Protein AF-A0A812M3D9-F1 (afdb_monomer)

Secondary structure (DSSP, 8-state):
---SSTT-TTS-HHHHHHHGGGHHHHHHHHHH-TT-TTHHHHHHHHHHHHHHHHHHHHHHHHHHTSSSS-S-PPPTT-SSSSHHHHHHHHTSHHHHHHHHHHHHHHHHHHHHHHHHHHHHHT--HHHHHHHHHHHHH-HHHHHHHHHHHHHHHHHHS--THHHHHHHHHHHHHHHHHHHHHHHHHHHHHHHHTSTT-TTTTT-HHHHHHHHHHHHHHTTT----THHHHTTTT-HHHIIIIIHHHHHHHHHHHHHH-HHHHHH-HHHHHHHHHHHHHHHHHHHHHHHHHHHTT-SHHHHT-TTS-TT----SSS-TTS-HHHHHHHHHHHHHHHHHHHHHHHHTT-HHHHHHHHHHHHHHHHHHHHHHHHHHHHGGG--SHHHHHHHHHHHHHHHHHHHHHHHHHHHHHS--S----------

Radius of gyration: 31.1 Å; Cα contacts (8 Å, |Δi|>4): 454; chains: 1; bounding box: 75×65×76 Å

Sequence (423 aa):
MPLPFPGLEHIRDDDLFLCLNFVMVGYIALIFFPGWRYTKTVTFSCVVMYSALYFALLGKIAKDALPPPPIVRLPPGSGFSSLDEVVALFSHRGVMFAGWTHYIAFDLFMARHIVLESREVGIPHWSIAPLVVVTLFAGPAGVCLYVLTKAAWDFFVPGREARALWTARRGVLVLLYVATTGLSAMMVGWVLVFPGSWMGGRWKLHDDWIEESFDKYAAVFPTPKSLITKYQHHPSVQLTHILPAAFWALLVPIQIHPDVRRRYRRAHRWLGRLFVALSLAVFAGLLIIDARGLVFILSDFPTIEPHAHMSKIGLQWLDHMALFRGIGLYFLLSILLAVQRARAKDFAGHQRWIFRHIGSGLWVAVQRIYVGVMMTEANTPEDQKANFADGATLGAALTIVTAEVAIQLVAWGKASPSSKKTS

Foldseek 3Di:
DAFLDPPRRVDDLVNVLVVLCCLVVLLCCLQPPLPDPCNLVSLVVNLVVLVVSLVSLVVVQVVLPDDDPRPDDQAPLQDDPDPVNVVSRCVDPSSVSSVVSVLSSVLSVLLNVLSVVCVVLPPPSVVLSVLNVCSNVPVVVSNVVSVVVSVVCCVPPPDPCVVVLLVVLVVVLVVVLVVLLVLLVVLLCCAPPNLLHLCALPDVVSPVVNVVVCVVCCVPFVFFSCVRRVCSPPNLLSVQARVLLNLLSVCLSLQPDPCCCVPVVVVNVVSLVSNLVSLRSNLVSVVVCVVVQVPCLRGRQPVDDSQQQAAPVPCSVDRLVVVLVVLSVLLNVLSVQLVVCVVVVVNLSNVLSSLQNSLSSSLVSQLVVQLVVCRNVQPDSRSSSRSSSHSSVCSSVVSNVVSVVNSVSDDDDDDDPPPPPDD

InterPro domains:
  IPR025461 ABA DEFICIENT 4-like [PF14108] (19-146)

Mean predicted aligned error: 15.65 Å

Structure (mmCIF, N/CA/C/O backbone):
data_AF-A0A812M3D9-F1
#
_entry.id   AF-A0A812M3D9-F1
#
loop_
_atom_site.group_PDB
_atom_site.id
_atom_site.type_symbol
_atom_site.label_atom_id
_atom_site.label_alt_id
_atom_site.label_comp_id
_atom_site.label_asym_id
_atom_site.label_entity_id
_atom_site.label_seq_id
_atom_site.pdbx_PDB_ins_code
_atom_site.Cartn_x
_atom_site.Cartn_y
_atom_site.Cartn_z
_atom_site.occupancy
_atom_site.B_iso_or_equiv
_atom_site.auth_seq_id
_atom_site.auth_comp_id
_atom_site.auth_asym_id
_atom_site.auth_atom_id
_atom_site.pdbx_PDB_model_num
ATOM 1 N N . MET A 1 1 ? 30.102 -34.049 24.851 1.00 64.94 1 MET A N 1
ATOM 2 C CA . MET A 1 1 ? 30.962 -32.864 25.066 1.00 64.94 1 MET A CA 1
ATOM 3 C C . MET A 1 1 ? 30.893 -32.485 26.545 1.00 64.94 1 MET A C 1
ATOM 5 O O . MET A 1 1 ? 29.778 -32.326 27.027 1.00 64.94 1 MET A O 1
ATOM 9 N N . PRO A 1 2 ? 32.022 -32.373 27.272 1.00 62.41 2 PRO A N 1
ATOM 10 C CA . PRO A 1 2 ? 32.016 -31.959 28.684 1.00 62.41 2 PRO A CA 1
ATOM 11 C C . PRO A 1 2 ? 31.466 -30.532 28.840 1.00 62.41 2 PRO A C 1
ATOM 13 O O . PRO A 1 2 ? 31.480 -29.765 27.875 1.00 62.41 2 PRO A O 1
ATOM 16 N N . LEU A 1 3 ? 30.988 -30.143 30.020 1.00 62.16 3 LEU A N 1
ATOM 17 C CA . LEU A 1 3 ? 30.491 -28.780 30.255 1.00 62.16 3 LEU A CA 1
ATOM 18 C C . LEU A 1 3 ? 31.549 -27.687 29.973 1.00 62.16 3 LEU A C 1
ATOM 20 O O . LEU A 1 3 ? 32.737 -27.922 30.177 1.00 62.16 3 LEU A O 1
ATOM 24 N N . PRO A 1 4 ? 31.151 -26.472 29.537 1.00 63.75 4 PRO A N 1
ATOM 25 C CA . PRO A 1 4 ? 32.048 -25.311 29.470 1.00 63.75 4 PRO A CA 1
ATOM 26 C C . PRO A 1 4 ? 32.460 -24.747 30.840 1.00 63.75 4 PRO A C 1
ATOM 28 O O . PRO A 1 4 ? 33.229 -23.789 30.883 1.00 63.75 4 PRO A O 1
ATOM 31 N N . PHE A 1 5 ? 31.925 -25.276 31.945 1.00 65.69 5 PHE A N 1
ATOM 32 C CA . PHE A 1 5 ? 32.112 -24.714 33.281 1.00 65.69 5 PHE A CA 1
ATOM 33 C C . PHE A 1 5 ? 33.243 -25.427 34.040 1.00 65.69 5 PHE A C 1
ATOM 35 O O . PHE A 1 5 ? 33.191 -26.655 34.171 1.00 65.69 5 PHE A O 1
ATOM 42 N N . PRO A 1 6 ? 34.227 -24.683 34.583 1.00 62.75 6 PRO A N 1
ATOM 43 C CA . PRO A 1 6 ? 35.291 -25.253 35.406 1.00 62.75 6 PRO A CA 1
ATOM 44 C C . PRO A 1 6 ? 34.730 -26.073 36.576 1.00 62.75 6 PRO A C 1
ATOM 46 O O . PRO A 1 6 ? 33.834 -25.611 37.282 1.00 62.75 6 PRO A O 1
ATOM 49 N N . GLY A 1 7 ? 35.247 -27.288 36.780 1.00 64.44 7 GLY A N 1
ATOM 50 C CA . GLY A 1 7 ? 34.835 -28.175 37.879 1.00 64.44 7 GLY A CA 1
ATOM 51 C C . GLY A 1 7 ? 33.582 -29.027 37.620 1.00 64.44 7 GLY A C 1
ATOM 52 O O . GLY A 1 7 ? 33.262 -29.888 38.437 1.00 64.44 7 GLY A O 1
ATOM 53 N N . LEU A 1 8 ? 32.900 -28.856 36.480 1.00 66.81 8 LEU A N 1
ATOM 54 C CA . LEU A 1 8 ? 31.732 -29.663 36.086 1.00 66.81 8 LEU A CA 1
ATOM 55 C C . LEU A 1 8 ? 31.987 -30.541 34.846 1.00 66.81 8 LEU A C 1
ATOM 57 O O . LEU A 1 8 ? 31.061 -30.998 34.182 1.00 66.81 8 LEU A O 1
ATOM 61 N N . GLU A 1 9 ? 33.253 -30.807 34.534 1.00 71.31 9 GLU A N 1
ATOM 62 C CA . GLU A 1 9 ? 33.701 -31.531 33.332 1.00 71.31 9 GLU A CA 1
ATOM 63 C C . GLU A 1 9 ? 33.191 -32.982 33.247 1.00 71.31 9 GLU A C 1
ATOM 65 O O . GLU A 1 9 ? 33.133 -33.553 32.159 1.00 71.31 9 GLU A O 1
ATOM 70 N N . HIS A 1 10 ? 32.786 -33.563 34.380 1.00 73.88 10 HIS A N 1
ATOM 71 C CA . HIS A 1 10 ? 32.228 -34.913 34.492 1.00 73.88 10 HIS A CA 1
ATOM 72 C C . HIS A 1 10 ? 30.768 -35.019 34.015 1.00 73.88 10 HIS A C 1
ATOM 74 O O . HIS A 1 10 ? 30.297 -36.125 33.755 1.00 73.88 10 HIS A O 1
ATOM 80 N N . ILE A 1 11 ? 30.050 -33.897 33.891 1.00 72.50 11 ILE A N 1
ATOM 81 C CA . ILE A 1 11 ? 28.665 -33.868 33.406 1.00 72.50 11 ILE A CA 1
ATOM 82 C C . ILE A 1 11 ? 28.678 -33.848 31.878 1.00 72.50 11 ILE A C 1
ATOM 84 O O . ILE A 1 11 ? 29.343 -33.010 31.255 1.00 72.50 11 ILE A O 1
ATOM 88 N N . ARG A 1 12 ? 27.929 -34.769 31.266 1.00 75.12 12 ARG A N 1
ATOM 89 C CA . ARG A 1 12 ? 27.864 -34.908 29.812 1.00 75.12 12 ARG A CA 1
ATOM 90 C C . ARG A 1 12 ? 26.728 -34.065 29.239 1.00 75.12 12 ARG A C 1
ATOM 92 O O . ARG A 1 12 ? 25.802 -33.631 29.917 1.00 75.12 12 ARG A O 1
ATOM 99 N N . ASP A 1 13 ? 26.788 -33.856 27.936 1.00 73.19 13 ASP A N 1
ATOM 100 C CA . ASP A 1 13 ? 25.772 -33.153 27.162 1.00 73.19 13 ASP A CA 1
ATOM 101 C C . ASP A 1 13 ? 24.421 -33.883 27.106 1.00 73.19 13 ASP A C 1
ATOM 103 O O . ASP A 1 13 ? 23.397 -33.220 26.969 1.00 73.19 13 ASP A O 1
ATOM 107 N N . ASP A 1 14 ? 24.392 -35.211 27.262 1.00 82.00 14 ASP A N 1
ATOM 108 C CA . ASP A 1 14 ? 23.142 -35.971 27.453 1.00 82.00 14 ASP A CA 1
ATOM 109 C C . ASP A 1 14 ? 22.405 -35.544 28.737 1.00 82.00 14 ASP A C 1
ATOM 111 O O . ASP A 1 14 ? 21.189 -35.346 28.727 1.00 82.00 14 ASP A O 1
ATOM 115 N N . ASP A 1 15 ? 23.146 -35.344 29.831 1.00 83.12 15 ASP A N 1
ATOM 116 C CA . ASP A 1 15 ? 22.578 -35.017 31.144 1.00 83.12 15 ASP A CA 1
ATOM 117 C C . ASP A 1 15 ? 21.974 -33.602 31.136 1.00 83.12 15 ASP A C 1
ATOM 119 O O . ASP A 1 15 ? 20.880 -33.361 31.646 1.00 83.12 15 ASP A O 1
ATOM 123 N N . LEU A 1 16 ? 22.651 -32.661 30.472 1.00 82.00 16 LEU A N 1
ATOM 124 C CA . LEU A 1 16 ? 22.165 -31.289 30.305 1.00 82.00 16 LEU A CA 1
ATOM 125 C C . LEU A 1 16 ? 20.963 -31.194 29.381 1.00 82.00 16 LEU A C 1
ATOM 127 O O . LEU A 1 16 ? 20.080 -30.370 29.615 1.00 82.00 16 LEU A O 1
ATOM 131 N N . PHE A 1 17 ? 20.934 -32.012 28.329 1.00 88.50 17 PHE A N 1
ATOM 132 C CA . PHE A 1 17 ? 19.816 -32.041 27.401 1.00 88.50 17 PHE A CA 1
ATOM 133 C C . PHE A 1 17 ? 18.516 -32.408 28.116 1.00 88.50 17 PHE A C 1
ATOM 135 O O . PHE A 1 17 ? 17.503 -31.736 27.922 1.00 88.50 17 PHE A O 1
ATOM 142 N N . LEU A 1 18 ? 18.554 -33.390 29.022 1.00 88.50 18 LEU A N 1
ATOM 143 C CA . LEU A 1 18 ? 17.392 -33.755 29.833 1.00 88.50 18 LEU A CA 1
ATOM 144 C C . LEU A 1 18 ? 16.947 -32.624 30.768 1.00 88.50 18 LEU A C 1
ATOM 146 O O . LEU A 1 18 ? 15.743 -32.417 30.940 1.00 88.50 18 LEU A O 1
ATOM 150 N N . CYS A 1 19 ? 17.887 -31.851 31.320 1.00 87.75 19 CYS A N 1
ATOM 151 C CA . CYS A 1 19 ? 17.579 -30.692 32.160 1.00 87.75 19 CYS A CA 1
ATOM 152 C C . CYS A 1 19 ? 16.832 -29.579 31.407 1.00 87.75 19 CYS A C 1
ATOM 154 O O . CYS A 1 19 ? 16.121 -28.798 32.036 1.00 87.75 19 CYS A O 1
ATOM 156 N N . LEU A 1 20 ? 16.908 -29.505 30.075 1.00 91.69 20 LEU A N 1
ATOM 157 C CA . LEU A 1 20 ? 16.135 -28.513 29.318 1.00 91.69 20 LEU A CA 1
ATOM 158 C C . LEU A 1 20 ? 14.613 -28.704 29.473 1.00 91.69 20 LEU A C 1
ATOM 160 O O . LEU A 1 20 ? 13.852 -27.744 29.347 1.00 91.69 20 LEU A O 1
ATOM 164 N N . ASN A 1 21 ? 14.157 -29.904 29.854 1.00 93.25 21 ASN A N 1
ATOM 165 C CA . ASN A 1 21 ? 12.746 -30.173 30.149 1.00 93.25 21 ASN A CA 1
ATOM 166 C C . ASN A 1 21 ? 12.214 -29.394 31.365 1.00 93.25 21 ASN A C 1
ATOM 168 O O . ASN A 1 21 ? 10.999 -29.242 31.502 1.00 93.25 21 ASN A O 1
ATOM 172 N N . PHE A 1 22 ? 13.077 -28.811 32.212 1.00 92.81 22 PHE A N 1
ATOM 173 C CA . PHE A 1 22 ? 12.638 -27.897 33.274 1.00 92.81 22 PHE A CA 1
ATOM 174 C C . PHE A 1 22 ? 11.907 -26.659 32.728 1.00 92.81 22 PHE A C 1
ATOM 176 O O . PHE A 1 22 ? 11.180 -25.999 33.472 1.00 92.81 22 PHE A O 1
ATOM 183 N N . VAL A 1 23 ? 12.017 -26.366 31.423 1.00 95.19 23 VAL A N 1
ATOM 184 C CA . VAL A 1 23 ? 11.219 -25.331 30.749 1.00 95.19 23 VAL A CA 1
ATOM 185 C C . VAL A 1 23 ? 9.712 -25.544 30.949 1.00 95.19 23 VAL A C 1
ATOM 187 O O . VAL A 1 23 ? 8.959 -24.572 31.033 1.00 95.19 23 VAL A O 1
ATOM 190 N N . MET A 1 24 ? 9.269 -26.798 31.118 1.00 96.25 24 MET A N 1
ATOM 191 C CA . MET A 1 24 ? 7.862 -27.150 31.321 1.00 96.25 24 MET A CA 1
ATOM 192 C C . MET A 1 24 ? 7.264 -26.499 32.568 1.00 96.25 24 MET A C 1
ATOM 194 O O . MET A 1 24 ? 6.081 -26.170 32.566 1.00 96.25 24 MET A O 1
ATOM 198 N N . VAL A 1 25 ? 8.067 -26.218 33.600 1.00 95.00 25 VAL A N 1
ATOM 199 C CA . VAL A 1 25 ? 7.614 -25.464 34.783 1.00 95.00 25 VAL A CA 1
ATOM 200 C C . VAL A 1 25 ? 7.147 -24.061 34.385 1.00 95.00 25 VAL A C 1
ATOM 202 O O . VAL A 1 25 ? 6.115 -23.589 34.863 1.00 95.00 25 VAL A O 1
ATOM 205 N N . GLY A 1 26 ? 7.866 -23.412 33.464 1.00 95.56 26 GLY A N 1
ATOM 206 C CA . GLY A 1 26 ? 7.488 -22.116 32.908 1.00 95.56 26 GLY A CA 1
ATOM 207 C C . GLY A 1 26 ? 6.165 -22.183 32.146 1.00 95.56 26 GLY A C 1
ATOM 208 O O . GLY A 1 26 ? 5.276 -21.370 32.392 1.00 95.56 26 GLY A O 1
ATOM 209 N N . TYR A 1 27 ? 5.991 -23.188 31.287 1.00 97.50 27 TYR A N 1
ATOM 210 C CA . TYR A 1 27 ? 4.750 -23.380 30.530 1.00 97.50 27 TYR A CA 1
ATOM 211 C C . TYR A 1 27 ? 3.551 -23.723 31.423 1.00 97.50 27 TYR A C 1
ATOM 213 O O . TYR A 1 27 ? 2.480 -23.145 31.249 1.00 97.50 27 TYR A O 1
ATOM 221 N N . ILE A 1 28 ? 3.728 -24.582 32.431 1.00 96.94 28 ILE A N 1
ATOM 222 C CA . ILE A 1 28 ? 2.692 -24.894 33.428 1.00 96.94 28 ILE A CA 1
ATOM 223 C C . ILE A 1 28 ? 2.276 -23.621 34.177 1.00 96.94 28 ILE A C 1
ATOM 225 O O . ILE A 1 28 ? 1.082 -23.359 34.332 1.00 96.94 28 ILE A O 1
ATOM 229 N N . ALA A 1 29 ? 3.243 -22.795 34.591 1.00 96.44 29 ALA A N 1
ATOM 230 C CA . ALA A 1 29 ? 2.963 -21.523 35.250 1.00 96.44 29 ALA A CA 1
ATOM 231 C C . ALA A 1 29 ? 2.187 -20.554 34.340 1.00 96.44 29 ALA A C 1
ATOM 233 O O . ALA A 1 29 ? 1.247 -19.907 34.799 1.00 96.44 29 ALA A O 1
ATOM 234 N N . LEU A 1 30 ? 2.534 -20.476 33.050 1.00 97.50 30 LEU A N 1
ATOM 235 C CA . LEU A 1 30 ? 1.844 -19.626 32.074 1.00 97.50 30 LEU A CA 1
ATOM 236 C C . LEU A 1 30 ? 0.419 -20.107 31.769 1.00 97.50 30 LEU A C 1
ATOM 238 O O . LEU A 1 30 ? -0.489 -19.283 31.697 1.00 97.50 30 LEU A O 1
ATOM 242 N N . ILE A 1 31 ? 0.208 -21.416 31.607 1.00 96.75 31 ILE A N 1
ATOM 243 C CA . ILE A 1 31 ? -1.086 -21.990 31.209 1.00 96.75 31 ILE A CA 1
ATOM 244 C C . ILE A 1 31 ? -2.065 -22.025 32.384 1.00 96.75 31 ILE A C 1
ATOM 246 O O . ILE A 1 31 ? -3.194 -21.562 32.245 1.00 96.75 31 ILE A O 1
ATOM 250 N N . PHE A 1 32 ? -1.653 -22.550 33.537 1.00 96.31 32 PHE A N 1
ATOM 251 C CA . PHE A 1 32 ? -2.575 -22.822 34.646 1.00 96.31 32 PHE A CA 1
ATOM 252 C C . PHE A 1 32 ? -2.571 -21.731 35.717 1.00 96.31 32 PHE A C 1
ATOM 254 O O . PHE A 1 32 ? -3.568 -21.546 36.414 1.00 96.31 32 PHE A O 1
ATOM 261 N N . PHE A 1 33 ? -1.479 -20.969 35.833 1.00 95.19 33 PHE A N 1
ATOM 262 C CA . PHE A 1 33 ? -1.285 -20.007 36.919 1.00 95.19 33 PHE A CA 1
ATOM 263 C C . PHE A 1 33 ? -0.884 -18.599 36.424 1.00 95.19 33 PHE A C 1
ATOM 265 O O . PHE A 1 33 ? 0.014 -17.976 36.999 1.00 95.19 33 PHE A O 1
ATOM 272 N N . PRO A 1 34 ? -1.554 -18.014 35.409 1.00 89.50 34 PRO A N 1
ATOM 273 C CA . PRO A 1 34 ? -1.132 -16.748 34.786 1.00 89.50 34 PRO A CA 1
ATOM 274 C C . PRO A 1 34 ? -1.180 -15.536 35.734 1.00 89.50 34 PRO A C 1
ATOM 276 O O . PRO A 1 34 ? -0.547 -14.513 35.480 1.00 89.50 34 PRO A O 1
ATOM 279 N N . GLY A 1 35 ? -1.961 -15.625 36.817 1.00 88.56 35 GLY A N 1
ATOM 280 C CA . GLY A 1 35 ? -2.086 -14.588 37.846 1.00 88.56 35 GLY A CA 1
ATOM 281 C C . GLY A 1 35 ? -1.217 -14.812 39.084 1.00 88.56 35 GLY A C 1
ATOM 282 O O . GLY A 1 35 ? -1.231 -13.975 39.984 1.00 88.56 35 GLY A O 1
ATOM 283 N N . TRP A 1 36 ? -0.482 -15.924 39.168 1.00 93.00 36 TRP A N 1
ATOM 284 C CA . TRP A 1 36 ? 0.343 -16.215 40.336 1.00 93.00 36 TRP A CA 1
ATOM 285 C C . TRP A 1 36 ? 1.533 -15.254 40.410 1.00 93.00 36 TRP A C 1
ATOM 287 O O . TRP A 1 36 ? 2.220 -15.013 39.415 1.00 93.00 36 TRP A O 1
ATOM 297 N N . ARG A 1 37 ? 1.797 -14.708 41.608 1.00 90.81 37 ARG A N 1
ATOM 298 C CA . ARG A 1 37 ? 2.826 -13.673 41.830 1.00 90.81 37 ARG A CA 1
ATOM 299 C C . ARG A 1 37 ? 4.223 -14.075 41.348 1.00 90.81 37 ARG A C 1
ATOM 301 O O . ARG A 1 37 ? 5.018 -13.204 41.011 1.00 90.81 37 ARG A O 1
ATOM 308 N N . TYR A 1 38 ? 4.506 -15.377 41.289 1.00 94.44 38 TYR A N 1
ATOM 309 C CA . TYR A 1 38 ? 5.804 -15.907 40.886 1.00 94.44 38 TYR A CA 1
ATOM 310 C C . TYR A 1 38 ? 5.895 -16.301 39.410 1.00 94.44 38 TYR A C 1
ATOM 312 O O . TYR A 1 38 ? 7.007 -16.484 38.931 1.00 94.44 38 TYR A O 1
ATOM 320 N N . THR A 1 39 ? 4.794 -16.364 38.650 1.00 93.31 39 THR A N 1
ATOM 321 C CA . THR A 1 39 ? 4.823 -16.774 37.230 1.00 93.31 39 THR A CA 1
ATOM 322 C C . THR A 1 39 ? 5.766 -15.904 36.402 1.00 93.31 39 THR A C 1
ATOM 324 O O . THR A 1 39 ? 6.558 -16.420 35.614 1.00 93.31 39 THR A O 1
ATOM 327 N N . LYS A 1 40 ? 5.758 -14.582 36.630 1.00 92.25 40 LYS A N 1
ATOM 328 C CA . LYS A 1 40 ? 6.667 -13.639 35.953 1.00 92.25 40 LYS A CA 1
ATOM 329 C C . LYS A 1 40 ? 8.135 -13.917 36.266 1.00 92.25 40 LYS A C 1
ATOM 331 O O . LYS A 1 40 ? 8.954 -13.862 35.353 1.00 92.25 40 LYS A O 1
ATOM 336 N N . THR A 1 41 ? 8.441 -14.180 37.535 1.00 93.94 41 THR A N 1
ATOM 337 C CA . THR A 1 41 ? 9.804 -14.420 38.019 1.00 93.94 41 THR A CA 1
ATOM 338 C C . THR A 1 41 ? 10.308 -15.776 37.553 1.00 93.94 41 THR A C 1
ATOM 340 O O . THR A 1 41 ? 11.354 -15.827 36.932 1.00 93.94 41 THR A O 1
ATOM 343 N N . VAL A 1 42 ? 9.538 -16.849 37.757 1.00 94.62 42 VAL A N 1
ATOM 344 C CA . VAL A 1 42 ? 9.893 -18.224 37.364 1.00 94.62 42 VAL A CA 1
ATOM 345 C C . VAL A 1 42 ? 10.189 -18.299 35.868 1.00 94.62 42 VAL A C 1
ATOM 347 O O . VAL A 1 42 ? 11.269 -18.727 35.476 1.00 94.62 42 VAL A O 1
ATOM 350 N N . THR A 1 43 ? 9.269 -17.821 35.025 1.00 95.81 43 THR A N 1
ATOM 351 C CA . THR A 1 43 ? 9.448 -17.854 33.562 1.00 95.81 43 THR A CA 1
ATOM 352 C C . THR A 1 43 ? 10.650 -17.031 33.112 1.00 95.81 43 THR A C 1
ATOM 354 O O . THR A 1 43 ? 11.421 -17.485 32.272 1.00 95.81 43 THR A O 1
ATOM 357 N N . PHE A 1 44 ? 10.854 -15.845 33.692 1.00 95.44 44 PHE A N 1
ATOM 358 C CA . PHE A 1 44 ? 12.000 -15.003 33.361 1.00 95.44 44 PHE A CA 1
ATOM 359 C C . PHE A 1 44 ? 13.325 -15.617 33.829 1.00 95.44 44 PHE A C 1
ATOM 361 O O . PHE A 1 44 ? 14.285 -15.630 33.067 1.00 95.44 44 PHE A O 1
ATOM 368 N N . SER A 1 45 ? 13.372 -16.194 35.032 1.00 94.69 45 SER A N 1
ATOM 369 C CA . SER A 1 45 ? 14.537 -16.920 35.541 1.00 94.69 45 SER A CA 1
ATOM 370 C C . SER A 1 45 ? 14.899 -18.106 34.648 1.00 94.69 45 SER A C 1
ATOM 372 O O . SER A 1 45 ? 16.074 -18.272 34.334 1.00 94.69 45 SER A O 1
ATOM 374 N N . CYS A 1 46 ? 13.917 -18.880 34.171 1.00 94.50 46 CYS A N 1
ATOM 375 C CA . CYS A 1 46 ? 14.155 -19.944 33.192 1.00 94.50 46 CYS A CA 1
ATOM 376 C C . CYS A 1 46 ? 14.752 -19.396 31.885 1.00 94.50 46 CYS A C 1
ATOM 378 O O . CYS A 1 46 ? 15.755 -19.921 31.412 1.00 94.50 46 CYS A O 1
ATOM 380 N N . VAL A 1 47 ? 14.186 -18.318 31.325 1.00 96.25 47 VAL A N 1
ATOM 381 C CA . VAL A 1 47 ? 14.703 -17.682 30.096 1.00 96.25 47 VAL A CA 1
ATOM 382 C C . VAL A 1 47 ? 16.144 -17.207 30.279 1.00 96.25 47 VAL A C 1
ATOM 384 O O . VAL A 1 47 ? 16.981 -17.473 29.418 1.00 96.25 47 VAL A O 1
ATOM 387 N N . VAL A 1 48 ? 16.455 -16.548 31.399 1.00 95.75 48 VAL A N 1
ATOM 388 C CA . VAL A 1 48 ? 17.811 -16.063 31.702 1.00 95.75 48 VAL A CA 1
ATOM 389 C C . VAL A 1 48 ? 18.780 -17.231 31.856 1.00 95.75 48 VAL A C 1
ATOM 391 O O . VAL A 1 48 ? 19.859 -17.204 31.271 1.00 95.75 48 VAL A O 1
ATOM 394 N N . MET A 1 49 ? 18.385 -18.278 32.582 1.00 94.12 49 MET A N 1
ATOM 395 C CA . MET A 1 49 ? 19.192 -19.484 32.772 1.00 94.12 49 MET A CA 1
ATOM 396 C C . MET A 1 49 ? 19.524 -20.162 31.435 1.00 94.12 49 MET A C 1
ATOM 398 O O . MET A 1 49 ? 20.693 -20.439 31.168 1.00 94.12 49 MET A O 1
ATOM 402 N N . TYR A 1 50 ? 18.533 -20.380 30.563 1.00 95.25 50 TYR A N 1
ATOM 403 C CA . TYR A 1 50 ? 18.767 -20.992 29.250 1.00 95.25 50 TYR A CA 1
ATOM 404 C C . TYR A 1 50 ? 19.539 -20.078 28.297 1.00 95.25 50 TYR A C 1
ATOM 406 O O . TYR A 1 50 ? 20.388 -20.560 27.553 1.00 95.25 50 TYR A O 1
ATOM 414 N N . SER A 1 51 ? 19.319 -18.763 28.354 1.00 94.81 51 SER A N 1
ATOM 415 C CA . SER A 1 51 ? 20.107 -17.791 27.581 1.00 94.81 51 SER A CA 1
ATOM 416 C C . SER A 1 51 ? 21.577 -17.782 28.005 1.00 94.81 51 SER A C 1
ATOM 418 O O . SER A 1 51 ? 22.465 -17.736 27.155 1.00 94.81 51 SER A O 1
ATOM 420 N N . ALA A 1 52 ? 21.851 -17.878 29.309 1.00 93.25 52 ALA A N 1
ATOM 421 C CA . ALA A 1 52 ? 23.208 -17.976 29.835 1.00 93.25 52 ALA A CA 1
ATOM 422 C 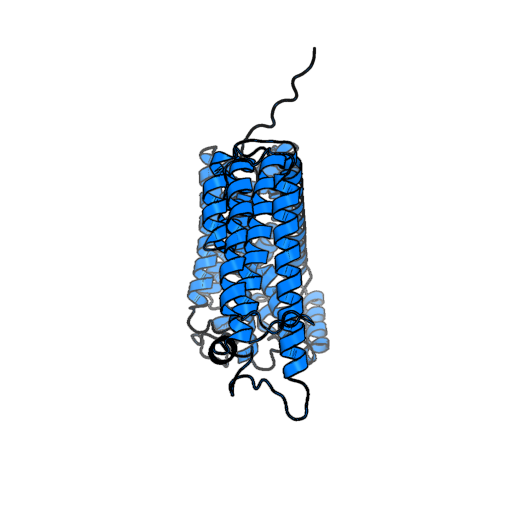C . ALA A 1 52 ? 23.882 -19.293 29.420 1.00 93.25 52 ALA A C 1
ATOM 424 O O . ALA A 1 52 ? 25.040 -19.284 29.003 1.00 93.25 52 ALA A O 1
ATOM 425 N N . LEU A 1 53 ? 23.145 -20.411 29.467 1.00 91.56 53 LEU A N 1
ATOM 426 C CA . LEU A 1 53 ? 23.625 -21.699 28.967 1.00 91.56 53 LEU A CA 1
ATOM 427 C C . LEU A 1 53 ? 23.941 -21.631 27.467 1.00 91.56 53 LEU A C 1
ATOM 429 O O . LEU A 1 53 ? 25.030 -22.023 27.061 1.00 91.56 53 LEU A O 1
ATOM 433 N N . TYR A 1 54 ? 23.035 -21.082 26.655 1.00 93.00 54 TYR A N 1
ATOM 434 C CA . TYR A 1 54 ? 23.248 -20.867 25.222 1.00 93.00 54 TYR A CA 1
ATOM 435 C C . TYR A 1 54 ? 24.517 -20.049 24.946 1.00 93.00 54 TYR A C 1
ATOM 437 O O . TYR A 1 54 ? 25.353 -20.459 24.141 1.00 93.00 54 TYR A O 1
ATOM 445 N N . PHE A 1 55 ? 24.704 -18.933 25.656 1.00 91.50 55 PHE A N 1
ATOM 446 C CA . PHE A 1 55 ? 25.893 -18.095 25.507 1.00 91.50 55 PHE A CA 1
ATOM 447 C C . PHE A 1 55 ? 27.181 -18.842 25.885 1.00 91.50 55 PHE A C 1
ATOM 449 O O . PHE A 1 55 ? 28.174 -18.764 25.163 1.00 91.50 55 PHE A O 1
ATOM 456 N N . ALA A 1 56 ? 27.163 -19.621 26.972 1.00 89.44 56 ALA A N 1
ATOM 457 C CA . ALA A 1 56 ? 28.298 -20.449 27.376 1.00 89.44 56 ALA A CA 1
ATOM 458 C C . ALA A 1 56 ? 28.629 -21.534 26.334 1.00 89.44 56 ALA A C 1
ATOM 460 O O . ALA A 1 56 ? 29.802 -21.763 26.039 1.00 89.44 56 ALA A O 1
ATOM 461 N N . LEU A 1 57 ? 27.611 -22.171 25.742 1.00 87.69 57 LEU A N 1
ATOM 462 C CA . LEU A 1 57 ? 27.784 -23.161 24.675 1.00 87.69 57 LEU A CA 1
ATOM 463 C C . LEU A 1 57 ? 28.401 -22.535 23.419 1.00 87.69 57 LEU A C 1
ATOM 465 O O . LEU A 1 57 ? 29.351 -23.093 22.874 1.00 87.69 57 LEU A O 1
ATOM 469 N N . LEU A 1 58 ? 27.928 -21.357 22.995 1.00 86.56 58 LEU A N 1
ATOM 470 C CA . LEU A 1 58 ? 28.522 -20.628 21.871 1.00 86.56 58 LEU A CA 1
ATOM 471 C C . LEU A 1 58 ? 29.967 -20.213 22.143 1.00 86.56 58 LEU A C 1
ATOM 473 O O . LEU A 1 58 ? 30.833 -20.432 21.299 1.00 86.56 58 LEU A O 1
ATOM 477 N N . GLY A 1 59 ? 30.240 -19.648 23.322 1.00 85.44 59 GLY A N 1
ATOM 478 C CA . GLY A 1 59 ? 31.592 -19.255 23.717 1.00 85.44 59 GLY A CA 1
ATOM 479 C C . GLY A 1 59 ? 32.555 -20.442 23.712 1.00 85.44 59 GLY A C 1
ATOM 480 O O . GLY A 1 59 ? 33.697 -20.315 23.276 1.00 85.44 59 GLY A O 1
ATOM 481 N N . LYS A 1 60 ? 32.073 -21.620 24.118 1.00 81.56 60 LYS A N 1
ATOM 482 C CA . LYS A 1 60 ? 32.841 -22.860 24.048 1.00 81.56 60 LYS A CA 1
ATOM 483 C C . LYS A 1 60 ? 33.126 -23.293 22.613 1.00 81.56 60 LYS A C 1
ATOM 485 O O . LYS A 1 60 ? 34.278 -23.549 22.289 1.00 81.56 60 LYS A O 1
ATOM 490 N N . ILE A 1 61 ? 32.104 -23.328 21.755 1.00 80.81 61 ILE A N 1
ATOM 491 C CA . ILE A 1 61 ? 32.258 -23.672 20.333 1.00 80.81 61 ILE A CA 1
ATOM 492 C C . ILE A 1 61 ? 33.261 -22.724 19.661 1.00 80.81 61 ILE A C 1
ATOM 494 O O . ILE A 1 61 ? 34.134 -23.179 18.929 1.00 80.81 61 ILE A O 1
ATOM 498 N N . ALA A 1 62 ? 33.181 -21.422 19.950 1.00 78.94 62 ALA A N 1
ATOM 499 C CA . ALA A 1 62 ? 34.103 -20.423 19.418 1.00 78.94 62 ALA A CA 1
ATOM 500 C C . ALA A 1 62 ? 35.541 -20.611 19.931 1.00 78.94 62 ALA A C 1
ATOM 502 O O . ALA A 1 62 ? 36.487 -20.524 19.151 1.00 78.94 62 ALA A O 1
ATOM 503 N N . LYS A 1 63 ? 35.717 -20.903 21.229 1.00 76.44 63 LYS A N 1
ATOM 504 C CA . LYS A 1 63 ? 37.032 -21.179 21.826 1.00 76.44 63 LYS A CA 1
ATOM 505 C C . LYS A 1 63 ? 37.663 -22.443 21.242 1.00 76.44 63 LYS A C 1
ATOM 507 O O . LYS A 1 63 ? 38.844 -22.428 20.909 1.00 76.44 63 LYS A O 1
ATOM 512 N N . ASP A 1 64 ? 36.879 -23.505 21.084 1.00 71.69 64 ASP A N 1
ATOM 513 C CA . ASP A 1 64 ? 37.344 -24.785 20.543 1.00 71.69 64 ASP A CA 1
ATOM 514 C C . ASP A 1 64 ? 37.669 -24.712 19.032 1.00 71.69 64 ASP A C 1
ATOM 516 O O . ASP A 1 64 ? 38.345 -25.602 18.509 1.00 71.69 64 ASP A O 1
ATOM 520 N N . ALA A 1 65 ? 37.222 -23.648 18.347 1.00 68.00 65 ALA A N 1
ATOM 521 C CA . ALA A 1 65 ? 37.504 -23.355 16.941 1.00 68.00 65 ALA A CA 1
ATOM 522 C C . ALA A 1 65 ? 38.788 -22.520 16.710 1.00 68.00 65 ALA A C 1
ATOM 524 O O . ALA A 1 65 ? 39.206 -22.359 15.562 1.00 68.00 65 ALA A O 1
ATOM 525 N N . LEU A 1 66 ? 39.431 -21.993 17.763 1.00 65.31 66 LEU A N 1
ATOM 526 C CA . LEU A 1 66 ? 40.659 -21.187 17.662 1.00 65.31 66 LEU A CA 1
ATOM 527 C C . LEU A 1 66 ? 41.934 -22.089 17.632 1.00 65.31 66 LEU A C 1
ATOM 529 O O . LEU A 1 66 ? 41.996 -23.061 18.383 1.00 65.31 66 LEU A O 1
ATOM 533 N N . PRO A 1 67 ? 42.957 -21.823 16.783 1.00 66.19 67 PRO A N 1
ATOM 534 C CA . PRO A 1 67 ? 44.144 -22.697 16.602 1.00 66.19 67 PRO A CA 1
ATOM 535 C C . PRO A 1 67 ? 45.323 -22.489 17.600 1.00 66.19 67 PRO A C 1
ATOM 537 O O . PRO A 1 67 ? 45.412 -21.397 18.164 1.00 66.19 67 PRO A O 1
ATOM 540 N N . PRO A 1 68 ? 46.319 -23.429 17.708 1.00 62.62 68 PRO A N 1
ATOM 541 C CA . PRO A 1 68 ? 46.332 -24.833 17.238 1.00 62.62 68 PRO A CA 1
ATOM 542 C C . PRO A 1 68 ? 46.778 -25.924 18.267 1.00 62.62 68 PRO A C 1
ATOM 544 O O . PRO A 1 68 ? 47.673 -25.680 19.079 1.00 62.62 68 PRO A O 1
ATOM 547 N N . PRO A 1 69 ? 46.271 -27.179 18.142 1.00 52.59 69 PRO A N 1
ATOM 548 C CA . PRO A 1 69 ? 45.256 -27.631 17.184 1.00 52.59 69 PRO A CA 1
ATOM 549 C C . PRO A 1 69 ? 43.818 -27.430 17.717 1.00 52.59 69 PRO A C 1
ATOM 551 O O . PRO A 1 69 ? 43.580 -27.638 18.906 1.00 52.59 69 PRO A O 1
ATOM 554 N N . PRO A 1 70 ? 42.843 -27.063 16.857 1.00 55.78 70 PRO A N 1
ATOM 555 C CA . PRO A 1 70 ? 41.445 -26.928 17.270 1.00 55.78 70 PRO A CA 1
ATOM 556 C C . PRO A 1 70 ? 40.843 -28.303 17.599 1.00 55.78 70 PRO A C 1
ATOM 558 O O . PRO A 1 70 ? 40.932 -29.238 16.798 1.00 55.78 70 PRO A O 1
ATOM 561 N N . ILE A 1 71 ? 40.229 -28.414 18.779 1.00 57.69 71 ILE A N 1
ATOM 562 C CA . ILE A 1 71 ? 39.595 -29.640 19.299 1.00 57.69 71 ILE A CA 1
ATOM 563 C C . ILE A 1 71 ? 38.244 -29.895 18.601 1.00 57.69 71 ILE A C 1
ATOM 565 O O . ILE A 1 71 ? 37.798 -31.038 18.513 1.00 57.69 71 ILE A O 1
ATOM 569 N N . VAL A 1 72 ? 37.611 -28.853 18.045 1.00 59.59 72 VAL A N 1
ATOM 570 C CA . VAL A 1 72 ? 36.337 -28.941 17.317 1.00 59.59 72 VAL A CA 1
ATOM 571 C C . VAL A 1 72 ? 36.525 -28.449 15.882 1.00 59.59 72 VAL A C 1
ATOM 573 O O . VAL A 1 72 ? 36.805 -27.277 15.642 1.00 59.59 72 VAL A O 1
ATOM 576 N N . ARG A 1 73 ? 36.343 -29.348 14.907 1.00 67.38 73 ARG A N 1
ATOM 577 C CA . ARG A 1 73 ? 36.234 -28.997 13.483 1.00 67.38 73 ARG A CA 1
ATOM 578 C C . ARG A 1 73 ? 34.765 -29.054 13.086 1.00 67.38 73 ARG A C 1
ATOM 580 O O . ARG A 1 73 ? 34.152 -30.116 13.174 1.00 67.38 73 ARG A O 1
ATOM 587 N N . LEU A 1 74 ? 34.205 -27.923 12.657 1.00 77.62 74 LEU A N 1
ATOM 588 C CA . LEU A 1 74 ? 32.895 -27.924 12.009 1.00 77.62 74 LEU A CA 1
ATOM 589 C C . LEU A 1 74 ? 32.954 -28.811 10.750 1.00 77.62 74 LEU A C 1
ATOM 591 O O . LEU A 1 74 ? 34.005 -28.860 10.099 1.00 77.62 74 LEU A O 1
ATOM 595 N N . PRO A 1 75 ? 31.865 -29.517 10.402 1.00 80.94 75 PRO A N 1
ATOM 596 C CA . PRO A 1 75 ? 31.802 -30.319 9.186 1.00 80.94 75 PRO A CA 1
ATOM 597 C C . PRO A 1 75 ? 32.213 -29.503 7.945 1.00 80.94 75 PRO A C 1
ATOM 599 O O . PRO A 1 75 ? 31.822 -28.335 7.838 1.00 80.94 75 PRO A O 1
ATOM 602 N N . PRO A 1 76 ? 32.991 -30.071 7.004 1.00 78.88 76 PRO A N 1
ATOM 603 C CA . PRO A 1 76 ? 33.318 -29.398 5.749 1.00 78.88 76 PRO A CA 1
ATOM 604 C C . PRO A 1 76 ? 32.049 -28.945 5.022 1.00 78.88 76 PRO A C 1
ATOM 606 O O . PRO A 1 76 ? 31.077 -29.692 4.960 1.00 78.88 76 PRO A O 1
ATOM 609 N N . GLY A 1 77 ? 32.056 -27.724 4.487 1.00 82.88 77 GLY A N 1
ATOM 610 C CA . GLY A 1 77 ? 30.866 -27.144 3.860 1.00 82.88 77 GLY A CA 1
ATOM 611 C C . GLY A 1 77 ? 29.813 -26.641 4.851 1.00 82.88 77 GLY A C 1
ATOM 612 O O . GLY A 1 77 ? 28.683 -26.429 4.447 1.00 82.88 77 GLY A O 1
ATOM 613 N N . SER A 1 78 ? 30.143 -26.444 6.133 1.00 87.00 78 SER A N 1
ATOM 614 C CA . SER A 1 78 ? 29.271 -25.699 7.056 1.00 87.00 78 SER A CA 1
ATOM 615 C C . SER A 1 78 ? 29.282 -24.204 6.734 1.00 87.00 78 SER A C 1
ATOM 617 O O . SER A 1 78 ? 30.349 -23.625 6.528 1.00 87.00 78 SER A O 1
ATOM 619 N N . GLY A 1 79 ? 28.117 -23.561 6.777 1.00 84.81 79 GLY A N 1
ATOM 620 C CA . GLY A 1 79 ? 27.972 -22.138 6.466 1.00 84.81 79 GLY A CA 1
ATOM 621 C C . GLY A 1 79 ? 26.522 -21.654 6.545 1.00 84.81 79 GLY A C 1
ATOM 622 O O . GLY A 1 79 ? 25.641 -22.373 7.013 1.00 84.81 79 GLY A O 1
ATOM 623 N N . PHE A 1 80 ? 26.285 -20.417 6.110 1.00 88.06 80 PHE A N 1
ATOM 624 C CA . PHE A 1 80 ? 24.963 -19.771 6.114 1.00 88.06 80 PHE A CA 1
ATOM 625 C C . PHE A 1 80 ? 24.539 -19.279 4.720 1.00 88.06 80 PHE A C 1
ATOM 627 O O . PHE A 1 80 ? 23.525 -18.596 4.592 1.00 88.06 80 PHE A O 1
ATOM 634 N N . SER A 1 81 ? 25.319 -19.595 3.680 1.00 91.56 81 SER A N 1
ATOM 635 C CA . SER A 1 81 ? 25.120 -19.104 2.307 1.00 91.56 81 SER A CA 1
ATOM 636 C C . SER A 1 81 ? 24.080 -19.922 1.540 1.00 91.56 81 SER A C 1
ATOM 638 O O . SER A 1 81 ? 23.507 -19.441 0.563 1.00 91.56 81 SER A O 1
ATOM 640 N N . SER A 1 82 ? 23.834 -21.158 1.974 1.00 94.12 82 SER A N 1
ATOM 641 C CA . SER A 1 82 ? 22.884 -22.087 1.368 1.00 94.12 82 SER A CA 1
ATOM 642 C C . SER A 1 82 ? 22.224 -22.974 2.428 1.00 94.12 82 SER A C 1
ATOM 644 O O . SER A 1 82 ? 22.710 -23.099 3.553 1.00 94.12 82 SER A O 1
ATOM 646 N N . LEU A 1 83 ? 21.095 -23.598 2.079 1.00 90.19 83 LEU A N 1
ATOM 647 C CA . LEU A 1 83 ? 20.406 -24.522 2.984 1.00 90.19 83 LEU A CA 1
ATOM 648 C C . LEU A 1 83 ? 21.271 -25.750 3.305 1.00 90.19 83 LEU A C 1
ATOM 650 O O . LEU A 1 83 ? 21.316 -26.170 4.458 1.00 90.19 83 LEU A O 1
ATOM 654 N N . ASP A 1 84 ? 21.988 -26.282 2.314 1.00 95.00 84 ASP A N 1
ATOM 655 C CA . ASP A 1 84 ? 22.869 -27.444 2.486 1.00 95.00 84 ASP A CA 1
ATOM 656 C C . ASP A 1 84 ? 24.001 -27.152 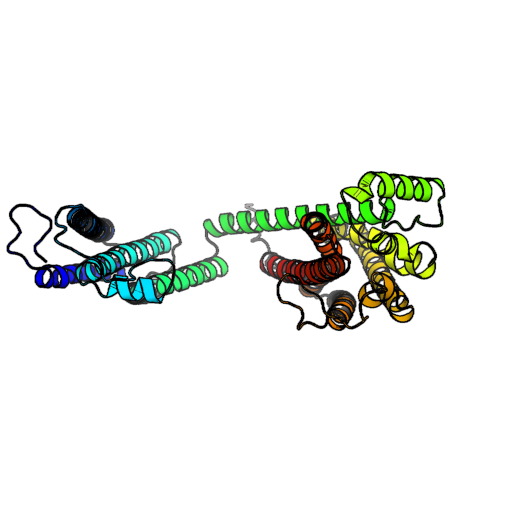3.475 1.00 95.00 84 ASP A C 1
ATOM 658 O O . ASP A 1 84 ? 24.319 -27.978 4.331 1.00 95.00 84 ASP A O 1
ATOM 662 N N . GLU A 1 85 ? 24.552 -25.939 3.428 1.00 92.06 85 GLU A N 1
ATOM 663 C CA . GLU A 1 85 ? 25.556 -25.479 4.385 1.00 92.06 85 GLU A CA 1
ATOM 664 C C . GLU A 1 85 ? 25.017 -25.380 5.821 1.00 92.06 85 GLU A C 1
ATOM 666 O O . GLU A 1 85 ? 25.718 -25.725 6.779 1.00 92.06 85 GLU A O 1
ATOM 671 N N . VAL A 1 86 ? 23.761 -24.949 5.987 1.00 91.19 86 VAL A N 1
ATOM 672 C CA . VAL A 1 86 ? 23.091 -24.904 7.296 1.00 91.19 86 VAL A CA 1
ATOM 673 C C . VAL A 1 86 ? 22.814 -26.322 7.801 1.00 91.19 86 VAL A C 1
ATOM 675 O O . VAL A 1 86 ? 23.047 -26.615 8.973 1.00 91.19 86 VAL A O 1
ATOM 678 N N . VAL A 1 87 ? 22.375 -27.237 6.932 1.00 93.69 87 VAL A N 1
ATOM 679 C CA . VAL A 1 87 ? 22.193 -28.658 7.279 1.00 93.69 87 VAL A CA 1
ATOM 680 C C . VAL A 1 87 ? 23.516 -29.274 7.740 1.00 93.69 87 VAL A C 1
ATOM 682 O O . VAL A 1 87 ? 23.557 -29.932 8.783 1.00 93.69 87 VAL A O 1
ATOM 685 N N . ALA A 1 88 ? 24.611 -29.011 7.020 1.00 90.75 88 ALA A N 1
ATOM 686 C CA . ALA A 1 88 ? 25.946 -29.451 7.411 1.00 90.75 88 ALA A CA 1
ATOM 687 C C . ALA A 1 88 ? 26.340 -28.888 8.786 1.00 90.75 88 ALA A C 1
ATOM 689 O O . ALA A 1 88 ? 26.802 -29.640 9.645 1.00 90.75 88 ALA A O 1
ATOM 690 N N . LEU A 1 89 ? 26.066 -27.608 9.046 1.00 87.00 89 LEU A N 1
ATOM 691 C CA . LEU A 1 89 ? 26.334 -26.968 10.333 1.00 87.00 89 LEU A CA 1
ATOM 692 C C . LEU A 1 89 ? 25.569 -27.638 11.494 1.00 87.00 89 LEU A C 1
ATOM 694 O O . LEU A 1 89 ? 26.155 -27.936 12.539 1.00 87.00 89 LEU A O 1
ATOM 698 N N . PHE A 1 90 ? 24.278 -27.927 11.309 1.00 89.81 90 PHE A N 1
ATOM 699 C CA . PHE A 1 90 ? 23.438 -28.580 12.320 1.00 89.81 90 PHE A CA 1
ATOM 700 C C . PHE A 1 90 ? 23.707 -30.084 12.481 1.00 89.81 90 PHE A C 1
ATOM 702 O O . PHE A 1 90 ? 23.278 -30.670 13.474 1.00 89.81 90 PHE A O 1
ATOM 709 N N . SER A 1 91 ? 24.474 -30.715 11.585 1.00 89.56 91 SER A N 1
ATOM 710 C CA . SER A 1 91 ? 24.951 -32.093 11.792 1.00 89.56 91 SER A CA 1
ATOM 711 C C . SER A 1 91 ? 25.964 -32.205 12.946 1.00 89.56 91 SER A C 1
ATOM 713 O O . SER A 1 91 ? 26.167 -33.284 13.508 1.00 89.56 91 SER A O 1
ATOM 715 N N . HIS A 1 92 ? 26.569 -31.085 13.362 1.00 86.06 92 HIS A N 1
ATOM 716 C CA . HIS A 1 92 ? 27.459 -31.045 14.513 1.00 86.06 92 HIS A CA 1
ATOM 717 C C . HIS A 1 92 ? 26.672 -31.034 15.834 1.00 86.06 92 HIS A C 1
ATOM 719 O O . HIS A 1 92 ? 25.996 -30.058 16.170 1.00 86.06 92 HIS A O 1
ATOM 725 N N . ARG A 1 93 ? 26.841 -32.085 16.651 1.00 86.44 93 ARG A N 1
ATOM 726 C CA . ARG A 1 93 ? 26.121 -32.294 17.926 1.00 86.44 93 ARG A CA 1
ATOM 727 C C . ARG A 1 93 ? 26.123 -31.066 18.847 1.00 86.44 93 ARG A C 1
ATOM 729 O O . ARG A 1 93 ? 25.087 -30.710 19.399 1.00 86.44 93 ARG A O 1
ATOM 736 N N . GLY A 1 94 ? 27.270 -30.401 19.008 1.00 84.81 94 GLY A N 1
ATOM 737 C CA . GLY A 1 94 ? 27.383 -29.217 19.870 1.00 84.81 94 GLY A CA 1
ATOM 738 C C . GLY A 1 94 ? 26.622 -27.998 19.340 1.00 84.81 94 GLY A C 1
ATOM 739 O O . GLY A 1 94 ? 26.035 -27.256 20.124 1.00 84.81 94 GLY A O 1
ATOM 740 N N . VAL A 1 95 ? 26.583 -27.823 18.014 1.00 87.50 95 VAL A N 1
ATOM 741 C CA . VAL A 1 95 ? 25.858 -26.710 17.383 1.00 87.50 95 VAL A CA 1
ATOM 742 C C . VAL A 1 95 ? 24.357 -26.967 17.453 1.00 87.50 95 VAL A C 1
ATOM 744 O O . VAL A 1 95 ? 23.610 -26.078 17.851 1.00 87.50 95 VAL A O 1
ATOM 747 N N . MET A 1 96 ? 23.925 -28.203 17.181 1.00 90.94 96 MET A N 1
ATOM 748 C CA . MET A 1 96 ? 22.531 -28.617 17.352 1.00 90.94 96 MET A CA 1
ATOM 749 C C . MET A 1 96 ? 22.052 -28.408 18.794 1.00 90.94 96 MET A C 1
ATOM 751 O O . MET A 1 96 ? 20.973 -27.865 19.010 1.00 90.94 96 MET A O 1
ATOM 755 N N . PHE A 1 97 ? 22.863 -28.769 19.793 1.00 91.50 97 PHE A N 1
ATOM 756 C CA . PHE A 1 97 ? 22.504 -28.573 21.199 1.00 91.50 97 PHE A CA 1
ATOM 757 C C . PHE A 1 97 ? 22.362 -27.089 21.582 1.00 91.50 97 PHE A C 1
ATOM 759 O O . PHE A 1 97 ? 21.409 -26.711 22.270 1.00 91.50 97 PHE A O 1
ATOM 766 N N . ALA A 1 98 ? 23.271 -26.233 21.102 1.00 91.00 98 ALA A N 1
ATOM 767 C CA . ALA A 1 98 ? 23.164 -24.788 21.286 1.00 91.00 98 ALA A CA 1
ATOM 768 C C . ALA A 1 98 ? 21.904 -24.225 20.601 1.00 91.00 98 ALA A C 1
ATOM 770 O O . ALA A 1 98 ? 21.159 -23.470 21.225 1.00 91.00 98 ALA A O 1
ATOM 771 N N . GLY A 1 99 ? 21.621 -24.644 19.363 1.00 93.06 99 GLY A N 1
ATOM 772 C CA . GLY A 1 99 ? 20.413 -24.260 18.628 1.00 93.06 99 GLY A CA 1
ATOM 773 C C . GLY A 1 99 ? 19.121 -24.697 19.323 1.00 93.06 99 GLY A C 1
ATOM 774 O O . GLY A 1 99 ? 18.195 -23.905 19.468 1.00 93.06 99 GLY A O 1
ATOM 775 N N . TRP A 1 100 ? 19.080 -25.919 19.855 1.00 95.25 100 TRP A N 1
ATOM 776 C CA . TRP A 1 100 ? 17.936 -26.417 20.620 1.00 95.25 100 TRP A CA 1
ATOM 777 C C . TRP A 1 100 ? 17.709 -25.624 21.915 1.00 95.25 100 TRP A C 1
ATOM 779 O O . TRP A 1 100 ? 16.583 -25.244 22.236 1.00 95.25 100 TRP A O 1
ATOM 789 N N . THR A 1 101 ? 18.788 -25.304 22.637 1.00 95.06 101 THR A N 1
ATOM 790 C CA . THR A 1 101 ? 18.727 -24.457 23.842 1.00 95.06 101 THR A CA 1
ATOM 791 C C . THR A 1 101 ? 18.211 -23.053 23.509 1.00 95.06 101 THR A C 1
ATOM 793 O O . THR A 1 101 ? 17.409 -22.495 24.260 1.00 95.06 101 THR A O 1
ATOM 796 N N . HIS A 1 102 ? 18.631 -22.497 22.368 1.00 95.62 102 HIS A N 1
ATOM 797 C CA . HIS A 1 102 ? 18.142 -21.217 21.860 1.00 95.62 102 HIS A CA 1
ATOM 798 C C . HIS A 1 102 ? 16.630 -21.240 21.598 1.00 95.62 102 HIS A C 1
ATOM 800 O O . HIS A 1 102 ? 15.937 -20.342 22.075 1.00 95.62 102 HIS A O 1
ATOM 806 N N . TYR A 1 103 ? 16.109 -22.271 20.921 1.00 95.81 103 TYR A N 1
ATOM 807 C CA . TYR A 1 103 ? 14.668 -22.411 20.678 1.00 95.81 103 TYR A CA 1
ATOM 808 C C . TYR A 1 103 ? 13.872 -22.492 21.982 1.00 95.81 103 TYR A C 1
ATOM 810 O O . TYR A 1 103 ? 12.924 -21.736 22.167 1.00 95.81 103 TYR A O 1
ATOM 818 N N . ILE A 1 104 ? 14.313 -23.310 22.942 1.00 96.12 104 ILE A N 1
ATOM 819 C CA . ILE A 1 104 ? 13.658 -23.431 24.254 1.00 96.12 104 ILE A CA 1
ATOM 820 C C . ILE A 1 104 ? 13.608 -22.089 24.997 1.00 96.12 104 ILE A C 1
ATOM 822 O O . ILE A 1 104 ? 12.574 -21.731 25.570 1.00 96.12 104 ILE A O 1
ATOM 826 N N . ALA A 1 105 ? 14.712 -21.338 24.993 1.00 97.06 105 ALA A N 1
ATOM 827 C CA . ALA A 1 105 ? 14.781 -20.035 25.645 1.00 97.06 105 ALA A CA 1
ATOM 828 C C . ALA A 1 105 ? 13.865 -19.006 24.963 1.00 97.06 105 ALA A C 1
ATOM 830 O O . ALA A 1 105 ? 13.113 -18.298 25.641 1.00 97.06 105 ALA A O 1
ATOM 831 N N . PHE A 1 106 ? 13.931 -18.925 23.632 1.00 97.38 106 PHE A N 1
ATOM 832 C CA . PHE A 1 106 ? 13.216 -17.923 22.851 1.00 97.38 106 PHE A CA 1
ATOM 833 C C . PHE A 1 106 ? 11.708 -18.188 22.813 1.00 97.38 106 PHE A C 1
ATOM 835 O O . PHE A 1 106 ? 10.919 -17.267 23.032 1.00 97.38 106 PHE A O 1
ATOM 842 N N . ASP A 1 107 ? 11.292 -19.442 22.651 1.00 97.81 107 ASP A N 1
ATOM 843 C CA . ASP A 1 107 ? 9.876 -19.806 22.613 1.00 97.81 107 ASP A CA 1
ATOM 844 C C . ASP A 1 107 ? 9.212 -19.583 23.977 1.00 97.81 107 ASP A C 1
ATOM 846 O O . ASP A 1 107 ? 8.122 -19.009 24.044 1.00 97.81 107 ASP A O 1
ATOM 850 N N . LEU A 1 108 ? 9.894 -19.904 25.089 1.00 98.00 108 LEU A N 1
ATOM 851 C CA . LEU A 1 108 ? 9.388 -19.577 26.428 1.00 98.00 108 LEU A CA 1
ATOM 852 C C . LEU A 1 108 ? 9.292 -18.058 26.643 1.00 98.00 108 LEU A C 1
ATOM 854 O O . LEU A 1 108 ? 8.337 -17.577 27.263 1.00 98.00 108 LEU A O 1
ATOM 858 N N . PHE A 1 109 ? 10.260 -17.288 26.139 1.00 98.12 109 PHE A N 1
ATOM 859 C CA . PHE A 1 109 ? 10.216 -15.827 26.198 1.00 98.12 109 PHE A CA 1
ATOM 860 C C . PHE A 1 109 ? 9.008 -15.269 25.435 1.00 98.12 109 PHE A C 1
ATOM 862 O O . PHE A 1 109 ? 8.286 -14.421 25.971 1.00 98.12 109 PHE A O 1
ATOM 869 N N . MET A 1 110 ? 8.734 -15.787 24.236 1.00 98.25 110 MET A N 1
ATOM 870 C CA . MET A 1 110 ? 7.574 -15.390 23.439 1.00 98.25 110 MET A CA 1
ATOM 871 C C . MET A 1 110 ? 6.255 -15.827 24.081 1.00 98.25 110 MET A C 1
ATOM 873 O O . MET A 1 110 ? 5.339 -15.015 24.188 1.00 98.25 110 MET A O 1
ATOM 877 N N . ALA A 1 111 ? 6.167 -17.050 24.606 1.00 98.06 111 ALA A N 1
ATOM 878 C CA . ALA A 1 111 ? 4.999 -17.527 25.347 1.00 98.06 111 ALA A CA 1
ATOM 879 C C . ALA A 1 111 ? 4.704 -16.642 26.570 1.00 98.06 111 ALA A C 1
ATOM 881 O O . ALA A 1 111 ? 3.556 -16.265 26.823 1.00 98.06 111 ALA A O 1
ATOM 882 N N . ARG A 1 112 ? 5.751 -16.247 27.307 1.00 97.19 112 ARG A N 1
ATOM 883 C CA . ARG A 1 112 ? 5.651 -15.284 28.409 1.00 97.19 112 ARG A CA 1
ATOM 884 C C . ARG A 1 112 ? 5.144 -13.932 27.917 1.00 97.19 112 ARG A C 1
ATOM 886 O O . ARG A 1 112 ? 4.262 -13.361 28.554 1.00 97.19 112 ARG A O 1
ATOM 893 N N . HIS A 1 113 ? 5.698 -13.406 26.828 1.00 97.12 113 HIS A N 1
ATOM 894 C CA . HIS A 1 113 ? 5.272 -12.128 26.259 1.00 97.12 113 HIS A CA 1
ATOM 895 C C . HIS A 1 113 ? 3.784 -12.148 25.882 1.00 97.12 113 HIS A C 1
ATOM 897 O O . HIS A 1 113 ? 3.047 -11.269 26.320 1.00 97.12 113 HIS A O 1
ATOM 903 N N . ILE A 1 114 ? 3.339 -13.196 25.180 1.00 97.62 114 ILE A N 1
ATOM 904 C CA . ILE A 1 114 ? 1.941 -13.409 24.783 1.00 97.62 114 ILE A CA 1
ATOM 905 C C . ILE A 1 114 ? 1.004 -13.334 25.996 1.00 97.62 114 ILE A C 1
ATOM 907 O O . ILE A 1 114 ? 0.062 -12.549 25.990 1.00 97.62 114 ILE A O 1
ATOM 911 N N . VAL A 1 115 ? 1.269 -14.104 27.059 1.00 97.06 115 VAL A N 1
ATOM 912 C CA . VAL A 1 115 ? 0.394 -14.145 28.248 1.00 97.06 115 VAL A CA 1
ATOM 913 C C . VAL A 1 115 ? 0.389 -12.824 29.015 1.00 97.06 115 VAL A C 1
ATOM 915 O O . VAL A 1 115 ? -0.635 -12.433 29.574 1.00 97.06 115 VAL A O 1
ATOM 918 N N . LEU A 1 116 ? 1.529 -12.137 29.102 1.00 93.94 116 LEU A N 1
ATOM 919 C CA . LEU A 1 116 ? 1.596 -10.867 29.821 1.00 93.94 116 LEU A CA 1
ATOM 920 C C . LEU A 1 116 ? 0.879 -9.756 29.066 1.00 93.94 116 LEU A C 1
ATOM 922 O O . LEU A 1 116 ? 0.064 -9.059 29.667 1.00 93.94 116 LEU A O 1
ATOM 926 N N . GLU A 1 117 ? 1.129 -9.641 27.764 1.00 93.75 117 GLU A N 1
ATOM 927 C CA . GLU A 1 117 ? 0.479 -8.635 26.936 1.00 93.75 117 GLU A CA 1
ATOM 928 C C . GLU A 1 117 ? -1.029 -8.903 26.852 1.00 93.75 117 GLU A C 1
ATOM 930 O O . GLU A 1 117 ? -1.828 -8.003 27.098 1.00 93.75 117 GLU A O 1
ATOM 935 N N . SER A 1 118 ? -1.457 -10.152 26.642 1.00 91.62 118 SER A N 1
ATOM 936 C CA . SER A 1 118 ? -2.882 -10.481 26.537 1.00 91.62 118 SER A CA 1
ATOM 937 C C . SER A 1 118 ? -3.676 -10.081 27.785 1.00 91.62 118 SER A C 1
ATOM 939 O O . SER A 1 118 ? -4.847 -9.716 27.689 1.00 91.62 118 SER A O 1
ATOM 941 N N . ARG A 1 119 ? -3.045 -10.123 28.965 1.00 88.50 119 ARG A N 1
ATOM 942 C CA . ARG A 1 119 ? -3.642 -9.683 30.235 1.00 88.50 119 ARG A CA 1
ATOM 943 C C . ARG A 1 119 ? -3.742 -8.166 30.347 1.00 88.50 119 ARG A C 1
ATOM 945 O O . ARG A 1 119 ? -4.704 -7.687 30.939 1.00 88.50 119 ARG A O 1
ATOM 952 N N . GLU A 1 120 ? -2.776 -7.430 29.807 1.00 84.94 120 GLU A N 1
ATOM 953 C CA . GLU A 1 120 ? -2.810 -5.963 29.744 1.00 84.94 120 GLU A CA 1
ATOM 954 C C . GLU A 1 120 ? -3.904 -5.478 28.781 1.00 84.94 120 GLU A C 1
ATOM 956 O O . GLU A 1 120 ? -4.655 -4.560 29.116 1.00 84.94 120 GLU A O 1
ATOM 961 N N . VAL A 1 121 ? -4.065 -6.167 27.646 1.00 79.31 121 VAL A N 1
ATOM 962 C CA . VAL A 1 121 ? -5.130 -5.926 26.652 1.00 79.31 121 VAL A CA 1
ATOM 963 C C . VAL A 1 121 ? -6.510 -6.390 27.147 1.00 79.31 121 VAL A C 1
ATOM 965 O O . VAL A 1 121 ? -7.551 -5.898 26.706 1.00 79.31 121 VAL A O 1
ATOM 968 N N . GLY A 1 122 ? -6.546 -7.320 28.103 1.00 83.44 122 GLY A N 1
ATOM 969 C CA . GLY A 1 122 ? -7.781 -7.860 28.673 1.00 83.44 122 GLY A CA 1
ATOM 970 C C . GLY A 1 122 ? -8.408 -8.992 27.854 1.00 83.44 122 GLY A C 1
ATOM 971 O O . GLY A 1 122 ? -9.612 -9.222 27.959 1.00 83.44 122 GLY A O 1
ATOM 972 N N . ILE A 1 123 ? -7.614 -9.706 27.051 1.00 85.81 123 ILE A N 1
ATOM 973 C CA . ILE A 1 123 ? -8.053 -10.919 26.352 1.00 85.81 123 ILE A CA 1
ATOM 974 C C . ILE A 1 123 ? -8.246 -12.046 27.387 1.00 85.81 123 ILE A C 1
ATOM 976 O O . ILE A 1 123 ? -7.346 -12.284 28.202 1.00 85.81 123 ILE A O 1
ATOM 980 N N . PRO A 1 124 ? -9.382 -12.773 27.376 1.00 87.25 124 PRO A N 1
ATOM 981 C CA . PRO A 1 124 ? -9.612 -13.905 28.264 1.00 87.25 124 PRO A CA 1
ATOM 982 C C . PRO A 1 124 ? -8.499 -14.947 28.151 1.00 87.25 124 PRO A C 1
ATOM 984 O O . PRO A 1 124 ? -8.186 -15.428 27.064 1.00 87.25 124 PRO A O 1
ATOM 987 N N . HIS A 1 125 ? -7.929 -15.331 29.294 1.00 92.12 125 HIS A N 1
ATOM 988 C CA . HIS A 1 125 ? -6.761 -16.216 29.355 1.00 92.12 125 HIS A CA 1
ATOM 989 C C . HIS A 1 125 ? -6.963 -17.552 28.631 1.00 92.12 125 HIS A C 1
ATOM 991 O O . HIS A 1 125 ? -6.066 -18.037 27.949 1.00 92.12 125 HIS A O 1
ATOM 997 N N . TRP A 1 126 ? -8.158 -18.133 28.723 1.00 92.75 126 TRP A N 1
ATOM 998 C CA . TRP A 1 126 ? -8.451 -19.417 28.085 1.00 92.75 126 TRP A CA 1
ATOM 999 C C . TRP A 1 126 ? -8.466 -19.360 26.553 1.00 92.75 126 TRP A C 1
ATOM 1001 O O . TRP A 1 126 ? -8.255 -20.389 25.921 1.00 92.75 126 TRP A O 1
ATOM 1011 N N . SER A 1 127 ? -8.613 -18.177 25.949 1.00 89.81 127 SER A N 1
ATOM 1012 C CA . SER A 1 127 ? -8.408 -17.987 24.506 1.00 89.81 127 SER A CA 1
ATOM 1013 C C . SER A 1 127 ? -6.922 -17.983 24.121 1.00 89.81 127 SER A C 1
ATOM 1015 O O . SER A 1 127 ? -6.582 -18.217 22.967 1.00 89.81 127 SER A O 1
ATOM 1017 N N . ILE A 1 128 ? -6.033 -17.718 25.083 1.00 96.56 128 ILE A N 1
ATOM 1018 C CA . ILE A 1 128 ? -4.580 -17.600 24.900 1.00 96.56 128 ILE A CA 1
ATOM 1019 C C . ILE A 1 128 ? -3.856 -18.899 25.266 1.00 96.56 128 ILE A C 1
ATOM 1021 O O . ILE A 1 128 ? -2.849 -19.234 24.649 1.00 96.56 128 ILE A O 1
ATOM 1025 N N . ALA A 1 129 ? -4.371 -19.671 26.226 1.00 94.69 129 ALA A N 1
ATOM 1026 C CA . ALA A 1 129 ? -3.753 -20.920 26.669 1.00 94.69 129 ALA A CA 1
ATOM 1027 C C . ALA A 1 129 ? -3.437 -21.913 25.520 1.00 94.69 129 ALA A C 1
ATOM 1029 O O . ALA A 1 129 ? -2.317 -22.426 25.499 1.00 94.69 129 ALA A O 1
ATOM 1030 N N . PRO A 1 130 ? -4.312 -22.142 24.515 1.00 95.94 130 PRO A N 1
ATOM 1031 C CA . PRO A 1 130 ? -3.965 -22.982 23.366 1.00 95.94 130 PRO A CA 1
ATOM 1032 C C . PRO A 1 130 ? -2.802 -22.419 22.538 1.00 95.94 130 PRO A C 1
ATOM 1034 O O . PRO A 1 130 ? -1.955 -23.175 22.078 1.00 95.94 130 PRO A O 1
ATOM 1037 N N . LEU A 1 131 ? -2.711 -21.095 22.385 1.00 97.12 131 LEU A N 1
ATOM 1038 C CA . LEU A 1 131 ? -1.637 -20.432 21.633 1.00 97.12 131 LEU A CA 1
ATOM 1039 C C . LEU A 1 131 ? -0.287 -20.560 22.346 1.00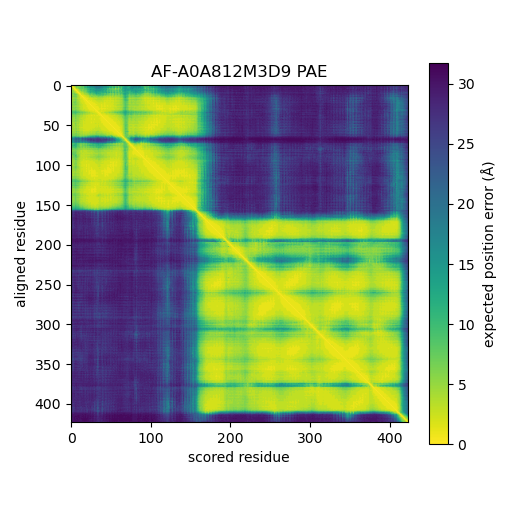 97.12 131 LEU A C 1
ATOM 1041 O O . LEU A 1 131 ? 0.742 -20.676 21.686 1.00 97.12 131 LEU A O 1
ATOM 1045 N N . VAL A 1 132 ? -0.283 -20.601 23.680 1.00 97.19 132 VAL A N 1
ATOM 1046 C CA . VAL A 1 132 ? 0.915 -20.919 24.473 1.00 97.19 132 VAL A CA 1
ATOM 1047 C C . VAL A 1 132 ? 1.391 -22.346 24.187 1.00 97.19 132 VAL A C 1
ATOM 1049 O O . VAL A 1 132 ? 2.589 -22.558 24.018 1.00 97.19 132 VAL A O 1
ATOM 1052 N N . VAL A 1 133 ? 0.469 -23.307 24.052 1.00 96.75 133 VAL A N 1
ATOM 1053 C CA . VAL A 1 133 ? 0.803 -24.686 23.647 1.00 96.75 133 VAL A CA 1
ATOM 1054 C C . VAL A 1 133 ? 1.342 -24.724 22.217 1.00 96.75 133 VAL A C 1
ATOM 1056 O O . VAL A 1 133 ? 2.335 -25.397 21.967 1.00 96.75 133 VAL A O 1
ATOM 1059 N N . VAL A 1 134 ? 0.759 -23.967 21.280 1.00 96.88 134 VAL A N 1
ATOM 1060 C CA . VAL A 1 134 ? 1.325 -23.858 19.923 1.00 96.88 134 VAL A CA 1
ATOM 1061 C C . VAL A 1 134 ? 2.723 -23.241 19.962 1.00 96.88 134 VAL A C 1
ATOM 1063 O O . VAL A 1 134 ? 3.611 -23.737 19.285 1.00 96.88 134 VAL A O 1
ATOM 1066 N N . THR A 1 135 ? 2.948 -22.216 20.786 1.00 97.31 135 THR A N 1
ATOM 1067 C CA . THR A 1 135 ? 4.263 -21.568 20.930 1.00 97.31 135 THR A CA 1
ATOM 1068 C C . THR A 1 135 ? 5.321 -22.536 21.474 1.00 97.31 135 THR A C 1
ATOM 1070 O O . THR A 1 135 ? 6.466 -22.451 21.062 1.00 97.31 135 THR A O 1
ATOM 1073 N N . LEU A 1 136 ? 4.948 -23.492 22.335 1.00 95.31 136 LEU A N 1
ATOM 1074 C CA . LEU A 1 136 ? 5.863 -24.530 22.835 1.00 95.31 136 LEU A CA 1
ATOM 1075 C C . LEU A 1 136 ? 6.410 -25.439 21.722 1.00 95.31 136 LEU A C 1
ATOM 1077 O O . LEU A 1 136 ? 7.572 -25.827 21.773 1.00 95.31 136 LEU A O 1
ATOM 1081 N N . PHE A 1 137 ? 5.569 -25.825 20.760 1.00 93.94 137 PHE A N 1
ATOM 1082 C CA . PHE A 1 137 ? 5.951 -26.763 19.694 1.00 93.94 137 PHE A CA 1
ATOM 1083 C C . PHE A 1 137 ? 6.368 -26.068 18.393 1.00 93.94 137 PHE A C 1
ATOM 1085 O O . PHE A 1 137 ? 7.064 -26.654 17.568 1.00 93.94 137 PHE A O 1
ATOM 1092 N N . ALA A 1 138 ? 5.894 -24.842 18.188 1.00 93.62 138 ALA A N 1
ATOM 1093 C CA . ALA A 1 138 ? 6.060 -24.053 16.980 1.00 93.62 138 ALA A CA 1
ATOM 1094 C C . ALA A 1 138 ? 6.008 -22.553 17.326 1.00 93.62 138 ALA A C 1
ATOM 1096 O O . ALA A 1 138 ? 5.051 -21.855 16.968 1.00 93.62 138 ALA A O 1
ATOM 1097 N N . GLY A 1 139 ? 7.039 -22.055 18.020 1.00 94.19 139 GLY A N 1
ATOM 1098 C CA . GLY A 1 139 ? 7.152 -20.675 18.512 1.00 94.19 139 GLY A CA 1
ATOM 1099 C C . GLY A 1 139 ? 6.594 -19.599 17.573 1.00 94.19 139 GLY A C 1
ATOM 1100 O O . GLY A 1 139 ? 5.632 -18.910 17.934 1.00 94.19 139 GLY A O 1
ATOM 1101 N N . PRO A 1 140 ? 7.106 -19.484 16.331 1.00 94.88 140 PRO A N 1
ATOM 1102 C CA . PRO A 1 140 ? 6.643 -18.478 15.374 1.00 94.88 140 PRO A CA 1
ATOM 1103 C C . PRO A 1 140 ? 5.151 -18.579 15.014 1.00 94.88 140 PRO A C 1
ATOM 1105 O O . PRO A 1 140 ? 4.485 -17.557 14.835 1.00 94.88 140 PRO A O 1
ATOM 1108 N N . ALA A 1 141 ? 4.596 -19.794 14.936 1.00 94.19 141 ALA A N 1
ATOM 1109 C CA . ALA A 1 141 ? 3.183 -20.003 14.623 1.00 94.19 141 ALA A CA 1
ATOM 1110 C C . ALA A 1 141 ? 2.277 -19.538 15.774 1.00 94.19 141 ALA A C 1
ATOM 1112 O O . ALA A 1 141 ? 1.263 -18.882 15.533 1.00 94.19 141 ALA A O 1
ATOM 1113 N N . GLY A 1 142 ? 2.667 -19.811 17.024 1.00 95.81 142 GLY A N 1
ATOM 1114 C CA . GLY A 1 142 ? 1.946 -19.338 18.20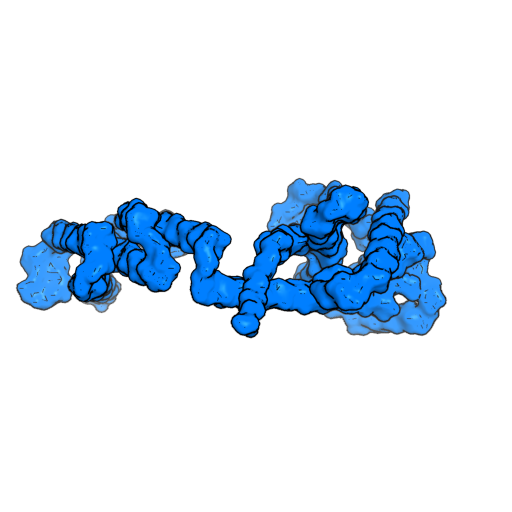8 1.00 95.81 142 GLY A CA 1
ATOM 1115 C C . GLY A 1 142 ? 1.892 -17.809 18.295 1.00 95.81 142 GLY A C 1
ATOM 1116 O O . GLY A 1 142 ? 0.830 -17.237 18.550 1.00 95.81 142 GLY A O 1
ATOM 1117 N N . VAL A 1 143 ? 3.002 -17.134 17.973 1.00 93.06 143 VAL A N 1
ATOM 1118 C CA . VAL A 1 143 ? 3.069 -15.665 17.877 1.00 93.06 143 VAL A CA 1
ATOM 1119 C C . VAL A 1 143 ? 2.147 -15.133 16.777 1.00 93.06 143 VAL A C 1
ATOM 1121 O O . VAL A 1 143 ? 1.394 -14.188 17.013 1.00 93.06 143 VAL A O 1
ATOM 1124 N N . CYS A 1 144 ? 2.151 -15.749 15.592 1.00 91.69 144 CYS A N 1
ATOM 1125 C CA . CYS A 1 144 ? 1.267 -15.358 14.491 1.00 91.69 144 CYS A CA 1
ATOM 1126 C C . CYS A 1 144 ? -0.218 -15.464 14.885 1.00 91.69 144 CYS A C 1
ATOM 1128 O O . CYS A 1 144 ? -0.980 -14.508 14.715 1.00 91.69 144 CYS A O 1
ATOM 1130 N N . LEU A 1 145 ? -0.617 -16.589 15.488 1.00 90.50 145 LEU A N 1
ATOM 1131 C CA . LEU A 1 145 ? -1.980 -16.791 15.986 1.00 90.50 145 LEU A CA 1
ATOM 1132 C C . LEU A 1 145 ? -2.360 -15.763 17.055 1.00 90.50 145 LEU A C 1
ATOM 1134 O O . LEU A 1 145 ? -3.492 -15.274 17.060 1.00 90.50 145 LEU A O 1
ATOM 1138 N N . TYR A 1 146 ? -1.428 -15.402 17.936 1.00 94.94 146 TYR A N 1
ATOM 1139 C CA . TYR A 1 146 ? -1.662 -14.372 18.941 1.00 94.94 146 TYR A CA 1
ATOM 1140 C C . TYR A 1 146 ? -1.893 -12.993 18.321 1.00 94.94 146 TYR A C 1
ATOM 1142 O O . TYR A 1 146 ? -2.870 -12.334 18.672 1.00 94.94 146 TYR A O 1
ATOM 1150 N N . VAL A 1 147 ? -1.071 -12.582 17.352 1.00 90.81 147 VAL A N 1
ATOM 1151 C CA . VAL A 1 147 ? -1.251 -11.306 16.638 1.00 90.81 147 VAL A CA 1
ATOM 1152 C C . VAL A 1 147 ? -2.625 -11.239 15.966 1.00 90.81 147 VAL A C 1
ATOM 1154 O O . VAL A 1 147 ? -3.316 -10.225 16.076 1.00 90.81 147 VAL A O 1
ATOM 1157 N N . LEU A 1 148 ? -3.064 -12.326 15.324 1.00 87.00 148 LEU A N 1
ATOM 1158 C CA . LEU A 1 148 ? -4.399 -12.415 14.723 1.00 87.00 148 LEU A CA 1
ATOM 1159 C C . LEU A 1 148 ? -5.512 -12.352 15.778 1.00 87.00 148 LEU A C 1
ATOM 1161 O O . LEU A 1 148 ? -6.502 -11.642 15.594 1.00 87.00 148 LEU A O 1
ATOM 1165 N N . THR A 1 149 ? -5.337 -13.057 16.896 1.00 84.44 149 THR A N 1
ATOM 1166 C CA . THR A 1 149 ? -6.295 -13.079 18.011 1.00 84.44 149 THR A CA 1
ATOM 1167 C C . THR A 1 149 ? -6.442 -11.696 18.637 1.00 84.44 149 THR A C 1
ATOM 1169 O O . THR A 1 149 ? -7.563 -11.238 18.845 1.00 84.44 149 THR A O 1
ATOM 1172 N N . LYS A 1 150 ? -5.329 -10.996 18.872 1.00 83.38 150 LYS A N 1
ATOM 1173 C CA . LYS A 1 150 ? -5.303 -9.616 19.366 1.00 83.38 150 LYS A CA 1
ATOM 1174 C C . LYS A 1 150 ? -5.984 -8.663 18.386 1.00 83.38 150 LYS A C 1
ATOM 1176 O O . LYS A 1 150 ? -6.882 -7.928 18.780 1.00 83.38 150 LYS A O 1
ATOM 1181 N N . ALA A 1 151 ? -5.656 -8.744 17.094 1.00 76.06 151 ALA A N 1
ATOM 1182 C CA . ALA A 1 151 ? -6.291 -7.917 16.067 1.00 76.06 151 ALA A CA 1
ATOM 1183 C C . ALA A 1 151 ? -7.815 -8.132 15.986 1.00 76.06 151 ALA A C 1
ATOM 1185 O O . ALA A 1 151 ? -8.570 -7.171 15.811 1.00 76.06 151 ALA A O 1
ATOM 1186 N N . ALA A 1 152 ? -8.279 -9.377 16.131 1.00 74.94 152 ALA A N 1
ATOM 1187 C CA . ALA A 1 152 ? -9.700 -9.699 16.208 1.00 74.94 152 ALA A CA 1
ATOM 1188 C C . ALA A 1 152 ? -10.331 -9.159 17.502 1.00 74.94 152 ALA A C 1
ATOM 1190 O O . ALA A 1 152 ? -11.386 -8.526 17.450 1.00 74.94 152 ALA A O 1
ATOM 1191 N N . TRP A 1 153 ? -9.679 -9.352 18.650 1.00 78.38 153 TRP A N 1
ATOM 1192 C CA . TRP A 1 153 ? -10.145 -8.846 19.940 1.00 78.38 153 TRP A CA 1
ATOM 1193 C C . TRP A 1 153 ? -10.317 -7.325 19.925 1.00 78.38 153 TRP A C 1
ATOM 1195 O O . TRP A 1 153 ? -11.397 -6.834 20.243 1.00 78.38 153 TRP A O 1
ATOM 1205 N N . ASP A 1 154 ? -9.325 -6.589 19.427 1.00 65.81 154 ASP A N 1
ATOM 1206 C CA . ASP A 1 154 ? -9.368 -5.129 19.293 1.00 65.81 154 ASP A CA 1
ATOM 1207 C C . ASP A 1 154 ? -10.466 -4.647 18.335 1.00 65.81 154 ASP A C 1
ATOM 1209 O O . ASP A 1 154 ? -11.005 -3.544 18.475 1.00 65.81 154 ASP A O 1
ATOM 1213 N N . PHE A 1 155 ? -10.818 -5.464 17.340 1.00 64.06 155 PHE A N 1
ATOM 1214 C CA . PHE A 1 155 ? -11.910 -5.171 16.417 1.00 64.06 155 PHE A CA 1
ATOM 1215 C C . PHE A 1 155 ? -13.294 -5.343 17.063 1.00 64.06 155 PHE A C 1
ATOM 1217 O O . PHE A 1 155 ? -14.208 -4.563 16.762 1.00 64.06 155 PHE A O 1
ATOM 1224 N N . PHE A 1 156 ? -13.465 -6.352 17.923 1.00 64.38 156 PHE A N 1
ATOM 1225 C CA . PHE A 1 156 ? -14.757 -6.707 18.522 1.00 64.38 156 PHE A CA 1
ATOM 1226 C C . PHE A 1 156 ? -15.004 -6.084 19.905 1.00 64.38 156 PHE A C 1
ATOM 1228 O O . PHE A 1 156 ? -16.159 -5.799 20.224 1.00 64.38 156 PHE A O 1
ATOM 1235 N N . VAL A 1 157 ? -13.961 -5.826 20.700 1.00 60.84 157 VAL A N 1
ATOM 1236 C CA . VAL A 1 157 ? -14.038 -5.312 22.080 1.00 60.84 157 VAL A CA 1
ATOM 1237 C C . VAL A 1 157 ? -13.228 -4.010 22.197 1.00 60.84 157 VAL A C 1
ATOM 1239 O O . VAL A 1 157 ? -12.027 -4.036 22.456 1.00 60.84 157 VAL A O 1
ATOM 1242 N N . PRO A 1 158 ? -13.850 -2.829 22.003 1.00 51.97 158 PRO A N 1
ATOM 1243 C CA . PRO A 1 158 ? -13.110 -1.568 21.960 1.00 51.97 158 PRO A CA 1
ATOM 1244 C C . PRO A 1 158 ? -12.633 -1.111 23.355 1.00 51.97 158 PRO A C 1
ATOM 1246 O O . PRO A 1 158 ? -13.413 -0.572 24.142 1.00 51.97 158 PRO A O 1
ATOM 1249 N N . GLY A 1 159 ? -11.340 -1.290 23.651 1.00 54.38 159 GLY A N 1
ATOM 1250 C CA . GLY A 1 159 ? -10.648 -0.778 24.847 1.00 54.38 159 GLY A CA 1
ATOM 1251 C C . GLY A 1 159 ? -9.827 0.505 24.610 1.00 54.38 159 GLY A C 1
ATOM 1252 O O . GLY A 1 159 ? -9.870 1.110 23.541 1.00 54.38 159 GLY A O 1
ATOM 1253 N N . ARG A 1 160 ? -9.037 0.950 25.605 1.00 49.97 160 ARG A N 1
ATOM 1254 C CA . ARG A 1 160 ? -8.165 2.150 25.506 1.00 49.97 160 ARG A CA 1
ATOM 1255 C C . ARG A 1 160 ? -7.155 2.081 24.343 1.00 49.97 160 ARG A C 1
ATOM 1257 O O . ARG A 1 160 ? -6.875 3.125 23.759 1.00 49.97 160 ARG A O 1
ATOM 1264 N N . GLU A 1 161 ? -6.703 0.892 23.951 1.00 48.81 161 GLU A N 1
ATOM 1265 C CA . GLU A 1 161 ? -5.825 0.644 22.793 1.00 48.81 161 GLU A CA 1
ATOM 1266 C C . GLU A 1 161 ? -6.522 0.801 21.434 1.00 48.81 161 GLU A C 1
ATOM 1268 O O . GLU A 1 161 ? -5.879 1.158 20.445 1.00 48.81 161 GLU A O 1
ATOM 1273 N N . ALA A 1 162 ? -7.856 0.696 21.381 1.00 51.12 162 ALA A N 1
ATOM 1274 C CA . ALA A 1 162 ? -8.624 1.010 20.177 1.00 51.12 162 ALA A CA 1
ATOM 1275 C C . ALA A 1 162 ? -8.441 2.479 19.754 1.00 51.12 162 ALA A C 1
ATOM 1277 O O . ALA A 1 162 ? -8.538 2.792 18.570 1.00 51.12 162 ALA A O 1
ATOM 1278 N N . ARG A 1 163 ? -8.105 3.386 20.690 1.00 46.81 163 ARG A N 1
ATOM 1279 C CA . ARG A 1 163 ? -7.696 4.763 20.361 1.00 46.81 163 ARG A CA 1
ATOM 1280 C C . ARG A 1 163 ? -6.308 4.829 19.724 1.00 46.81 163 ARG A C 1
ATOM 1282 O O . ARG A 1 163 ? -6.158 5.598 18.783 1.00 46.81 163 ARG A O 1
ATOM 1289 N N . ALA A 1 164 ? -5.345 4.023 20.175 1.00 49.91 164 ALA A N 1
ATOM 1290 C CA . ALA A 1 164 ? -3.992 3.963 19.612 1.00 49.91 164 ALA A CA 1
ATOM 1291 C C . ALA A 1 164 ? -3.992 3.360 18.194 1.00 49.91 164 ALA A C 1
ATOM 1293 O O . ALA A 1 164 ? -3.412 3.923 17.263 1.00 49.91 164 ALA A O 1
ATOM 1294 N N . LEU A 1 165 ? -4.742 2.273 17.989 1.00 51.25 165 LEU A N 1
ATOM 1295 C CA . LEU A 1 165 ? -4.979 1.692 16.667 1.00 51.25 165 LEU A CA 1
ATOM 1296 C C . LEU A 1 165 ? -5.782 2.632 15.766 1.00 51.25 165 LEU A C 1
ATOM 1298 O O . LEU A 1 165 ? -5.496 2.732 14.577 1.00 51.25 165 LEU A O 1
ATOM 1302 N N . TRP A 1 166 ? -6.747 3.378 16.309 1.00 51.19 166 TRP A N 1
ATOM 1303 C CA . TRP A 1 166 ? -7.451 4.414 15.554 1.00 51.19 166 TRP A CA 1
ATOM 1304 C C . TRP A 1 166 ? -6.520 5.562 15.153 1.00 51.19 166 TRP A C 1
ATOM 1306 O O . TRP A 1 166 ? -6.589 6.016 14.013 1.00 51.19 166 TRP A O 1
ATOM 1316 N N . THR A 1 167 ? -5.603 5.996 16.025 1.00 55.31 167 THR A N 1
ATOM 1317 C CA . THR A 1 167 ? -4.584 6.996 15.672 1.00 55.31 167 THR A CA 1
ATOM 1318 C C . THR A 1 167 ? -3.582 6.473 14.650 1.00 55.31 167 THR A C 1
ATOM 1320 O O . THR A 1 167 ? -3.253 7.211 13.728 1.00 55.31 167 THR A O 1
ATOM 1323 N N . ALA A 1 168 ? -3.161 5.207 14.734 1.00 59.94 168 ALA A N 1
ATOM 1324 C CA . ALA A 1 168 ? -2.270 4.588 13.753 1.00 59.94 168 ALA A CA 1
ATOM 1325 C C . ALA A 1 168 ? -2.958 4.438 12.386 1.00 59.94 168 ALA A C 1
ATOM 1327 O O . ALA A 1 168 ? -2.426 4.886 11.373 1.00 59.94 168 ALA A O 1
ATOM 1328 N N . ARG A 1 169 ? -4.196 3.920 12.353 1.00 73.31 169 ARG A N 1
ATOM 1329 C CA . ARG A 1 169 ? -5.031 3.865 11.138 1.00 73.31 169 ARG A CA 1
ATOM 1330 C C . ARG A 1 169 ? -5.243 5.256 10.550 1.00 73.31 169 ARG A C 1
ATOM 1332 O O . ARG A 1 169 ? -5.123 5.436 9.344 1.00 73.31 169 ARG A O 1
ATOM 1339 N N . ARG A 1 170 ? -5.513 6.257 11.393 1.00 74.12 170 ARG A N 1
ATOM 1340 C CA . ARG A 1 170 ? -5.643 7.655 10.967 1.00 74.12 170 ARG A CA 1
ATOM 1341 C C . ARG A 1 170 ? -4.329 8.200 10.406 1.00 74.12 170 ARG A C 1
ATOM 1343 O O . ARG A 1 170 ? -4.377 8.876 9.388 1.00 74.12 170 ARG A O 1
ATOM 1350 N N . GLY A 1 171 ? -3.188 7.888 11.018 1.00 75.69 171 GLY A N 1
ATOM 1351 C CA . GLY A 1 171 ? -1.861 8.265 10.529 1.00 75.69 171 GLY A CA 1
ATOM 1352 C C . GLY A 1 171 ? -1.572 7.688 9.145 1.00 75.69 171 GLY A C 1
ATOM 1353 O O . GLY A 1 171 ? -1.210 8.431 8.238 1.00 75.69 171 GLY A O 1
ATOM 1354 N N . VAL A 1 172 ? -1.843 6.395 8.944 1.00 81.44 172 VAL A N 1
ATOM 1355 C CA . VAL A 1 172 ? -1.699 5.743 7.633 1.00 81.44 172 VAL A CA 1
ATOM 1356 C C . VAL A 1 172 ? -2.658 6.348 6.605 1.00 81.44 172 VAL A C 1
ATOM 1358 O O . VAL A 1 172 ? -2.244 6.651 5.493 1.00 81.44 172 VAL A O 1
ATOM 1361 N N . LEU A 1 173 ? -3.920 6.605 6.960 1.00 84.06 173 LEU A N 1
ATOM 1362 C CA . LEU A 1 173 ? -4.872 7.256 6.051 1.00 84.06 173 LEU A CA 1
ATOM 1363 C C . LEU A 1 173 ? -4.451 8.685 5.677 1.00 84.06 173 LEU A C 1
ATOM 1365 O O . LEU A 1 173 ? -4.655 9.091 4.535 1.00 84.06 173 LEU A O 1
ATOM 1369 N N . VAL A 1 174 ? -3.852 9.439 6.604 1.00 82.00 174 VAL A N 1
ATOM 1370 C CA . VAL A 1 174 ? -3.277 10.763 6.316 1.00 82.00 174 VAL A CA 1
ATOM 1371 C C . VAL A 1 174 ? -2.089 10.631 5.368 1.00 82.00 174 VAL A C 1
ATOM 1373 O O . VAL A 1 174 ? -2.039 11.358 4.382 1.00 82.00 174 VAL A O 1
ATOM 1376 N N . LEU A 1 175 ? -1.179 9.684 5.609 1.00 84.50 175 LEU A N 1
ATOM 1377 C CA . LEU A 1 175 ? -0.048 9.420 4.717 1.00 84.50 175 LEU A CA 1
ATOM 1378 C C . LEU A 1 175 ? -0.526 9.068 3.302 1.00 84.50 175 LEU A C 1
ATOM 1380 O O . LEU A 1 175 ? -0.069 9.665 2.333 1.00 84.50 175 LEU A O 1
ATOM 1384 N N . LEU A 1 176 ? -1.492 8.154 3.184 1.00 89.94 176 LEU A N 1
ATOM 1385 C CA . LEU A 1 176 ? -2.082 7.759 1.904 1.00 89.94 176 LEU A CA 1
ATOM 1386 C C . LEU A 1 176 ? -2.787 8.930 1.212 1.00 89.94 176 LEU A C 1
ATOM 1388 O O . LEU A 1 176 ? -2.677 9.077 -0.004 1.00 89.94 176 LEU A O 1
ATOM 1392 N N . TYR A 1 177 ? -3.477 9.787 1.967 1.00 89.25 177 TYR A N 1
ATOM 1393 C CA . TYR A 1 177 ? -4.092 11.002 1.435 1.00 89.25 177 TYR A CA 1
ATOM 1394 C C . TYR A 1 177 ? -3.042 11.991 0.910 1.00 89.25 177 TYR A C 1
ATOM 1396 O O . TYR A 1 177 ? -3.193 12.507 -0.198 1.00 89.25 177 TYR A O 1
ATOM 1404 N N . VAL A 1 178 ? -1.964 12.231 1.664 1.00 86.00 178 VAL A N 1
ATOM 1405 C CA . VAL A 1 178 ? -0.854 13.106 1.254 1.00 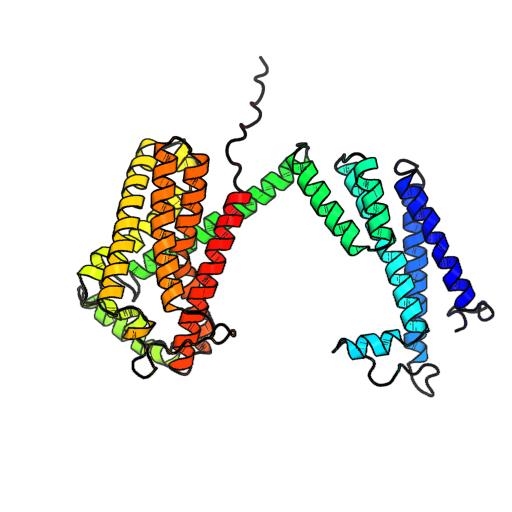86.00 178 VAL A CA 1
ATOM 1406 C C . VAL A 1 178 ? -0.163 12.547 0.013 1.00 86.00 178 VAL A C 1
ATOM 1408 O O . VAL A 1 178 ? 0.002 13.279 -0.958 1.00 86.00 178 VAL A O 1
ATOM 1411 N N . ALA A 1 179 ? 0.156 11.251 -0.008 1.00 90.06 179 ALA A N 1
ATOM 1412 C CA . ALA A 1 179 ? 0.759 10.587 -1.161 1.00 90.06 179 ALA A CA 1
ATOM 1413 C C . ALA A 1 179 ? -0.142 10.683 -2.403 1.00 90.06 179 ALA A C 1
ATOM 1415 O O . ALA A 1 179 ? 0.306 11.108 -3.463 1.00 90.06 179 ALA A O 1
ATOM 1416 N N . THR A 1 180 ? -1.438 10.385 -2.261 1.00 93.12 180 THR A N 1
ATOM 1417 C CA . THR A 1 180 ? -2.429 10.507 -3.346 1.00 93.12 180 THR A CA 1
ATOM 1418 C C . THR A 1 180 ? -2.522 11.942 -3.865 1.00 93.12 180 THR A C 1
ATOM 1420 O O . THR A 1 180 ? -2.583 12.163 -5.074 1.00 93.12 180 THR A O 1
ATOM 1423 N N . THR A 1 181 ? -2.505 12.926 -2.963 1.00 92.38 181 THR A N 1
ATOM 1424 C CA . THR A 1 181 ? -2.531 14.352 -3.316 1.00 92.38 181 THR A CA 1
ATOM 1425 C C . THR A 1 181 ? -1.257 14.758 -4.053 1.00 92.38 181 THR A C 1
ATOM 1427 O O . THR A 1 181 ? -1.348 15.422 -5.080 1.00 92.38 181 THR A O 1
ATOM 1430 N N . GLY A 1 182 ? -0.087 14.315 -3.585 1.00 91.81 182 GLY A N 1
ATOM 1431 C CA . GLY A 1 182 ? 1.202 14.564 -4.230 1.00 91.81 182 GLY A CA 1
ATOM 1432 C C . GLY A 1 182 ? 1.277 13.965 -5.634 1.00 91.81 182 GLY A C 1
ATOM 1433 O O . GLY A 1 182 ? 1.603 14.675 -6.579 1.00 91.81 182 GLY A O 1
ATOM 1434 N N . LEU A 1 183 ? 0.877 12.700 -5.798 1.00 94.12 183 LEU A N 1
ATOM 1435 C CA . LEU A 1 183 ? 0.795 12.042 -7.108 1.00 94.12 183 LEU A CA 1
ATOM 1436 C C . LEU A 1 183 ? -0.190 12.755 -8.044 1.00 94.12 183 LEU A C 1
ATOM 1438 O O . LEU A 1 183 ? 0.097 12.937 -9.224 1.00 94.12 183 LEU A O 1
ATOM 1442 N N . SER A 1 184 ? -1.332 13.206 -7.520 1.00 94.88 184 SER A N 1
ATOM 1443 C CA . SER A 1 184 ? -2.319 13.965 -8.296 1.00 94.88 184 SER A CA 1
ATOM 1444 C C . SER A 1 184 ? -1.770 15.324 -8.738 1.00 94.88 184 SER A C 1
ATOM 1446 O O . SER A 1 184 ? -1.910 15.689 -9.902 1.00 94.88 184 SER A O 1
ATOM 1448 N N . ALA A 1 185 ? -1.107 16.056 -7.839 1.00 92.56 185 ALA A N 1
ATOM 1449 C CA . ALA A 1 185 ? -0.480 17.342 -8.140 1.00 92.56 185 ALA A CA 1
ATOM 1450 C C . ALA A 1 185 ? 0.648 17.191 -9.169 1.00 92.56 185 ALA A C 1
ATOM 1452 O O . ALA A 1 185 ? 0.716 17.967 -10.120 1.00 92.56 185 ALA A O 1
ATOM 1453 N N . MET A 1 186 ? 1.473 16.150 -9.023 1.00 92.25 186 MET A N 1
ATOM 1454 C CA . MET A 1 186 ? 2.498 15.796 -9.998 1.00 92.25 186 MET A CA 1
ATOM 1455 C C . MET A 1 186 ? 1.876 15.539 -11.372 1.00 92.25 186 MET A C 1
ATOM 1457 O O . MET A 1 186 ? 2.360 16.094 -12.347 1.00 92.25 186 MET A O 1
ATOM 1461 N N . MET A 1 187 ? 0.781 14.774 -11.467 1.00 91.75 187 MET A N 1
ATOM 1462 C CA . MET A 1 187 ? 0.102 14.527 -12.747 1.00 91.75 187 MET A CA 1
ATOM 1463 C C . MET A 1 187 ? -0.519 15.787 -13.354 1.00 91.75 187 MET A C 1
ATOM 1465 O O . MET A 1 187 ? -0.443 15.977 -14.564 1.00 91.75 187 MET A O 1
ATOM 1469 N N . VAL A 1 188 ? -1.101 16.670 -12.539 1.00 91.69 188 VAL A N 1
ATOM 1470 C CA . VAL A 1 188 ? -1.626 17.961 -13.011 1.00 91.69 188 VAL A CA 1
ATOM 1471 C C . VAL A 1 188 ? -0.498 18.816 -13.586 1.00 91.69 188 VAL A C 1
ATOM 1473 O O . VAL A 1 188 ? -0.624 19.307 -14.704 1.00 91.69 188 VAL A O 1
ATOM 1476 N N . GLY A 1 189 ? 0.623 18.948 -12.871 1.00 87.31 189 GLY A N 1
ATOM 1477 C CA . GLY A 1 189 ? 1.806 19.640 -13.384 1.00 87.31 189 GLY A CA 1
ATOM 1478 C C . GLY A 1 189 ? 2.354 18.970 -14.645 1.00 87.31 189 GLY A C 1
ATOM 1479 O O . GLY A 1 189 ? 2.622 19.647 -15.637 1.00 87.31 189 GLY A O 1
ATOM 1480 N N . TRP A 1 190 ? 2.443 17.636 -14.638 1.00 84.00 190 TRP A N 1
ATOM 1481 C CA . TRP A 1 190 ? 2.942 16.829 -15.754 1.00 84.00 190 TRP A CA 1
ATOM 1482 C C . TRP A 1 190 ? 2.171 17.091 -17.051 1.00 84.00 190 TRP A C 1
ATOM 1484 O O . TRP A 1 190 ? 2.758 17.172 -18.124 1.00 84.00 190 TRP A O 1
ATOM 1494 N N . VAL A 1 191 ? 0.848 17.221 -16.942 1.00 85.31 191 VAL A N 1
ATOM 1495 C CA . VAL A 1 191 ? -0.065 17.323 -18.085 1.00 85.31 191 VAL A CA 1
ATOM 1496 C C . VAL A 1 191 ? -0.390 18.768 -18.470 1.00 85.31 191 VAL A C 1
ATOM 1498 O O . VAL A 1 191 ? -0.762 19.024 -19.611 1.00 85.31 191 VAL A O 1
ATOM 1501 N N . LEU A 1 192 ? -0.309 19.729 -17.552 1.00 83.12 192 LEU A N 1
ATOM 1502 C CA . LEU A 1 192 ? -0.614 21.127 -17.873 1.00 83.12 192 LEU A CA 1
ATOM 1503 C C . LEU A 1 192 ? 0.626 21.954 -18.210 1.00 83.12 192 LEU A C 1
ATOM 1505 O O . LEU A 1 192 ? 0.480 22.957 -18.898 1.00 83.12 192 LEU A O 1
ATOM 1509 N N . VAL A 1 193 ? 1.808 21.567 -17.721 1.00 73.38 193 VAL A N 1
ATOM 1510 C CA . VAL A 1 193 ? 3.018 22.409 -17.770 1.00 73.38 193 VAL A CA 1
ATOM 1511 C C . VAL A 1 193 ? 4.207 21.695 -18.417 1.00 73.38 193 VAL A C 1
ATOM 1513 O O . VAL A 1 193 ? 4.936 22.306 -19.185 1.00 73.38 193 VAL A O 1
ATOM 1516 N N . PHE A 1 194 ? 4.413 20.418 -18.106 1.00 72.31 194 PHE A N 1
ATOM 1517 C CA . PHE A 1 194 ? 5.586 19.628 -18.511 1.00 72.31 194 PHE A CA 1
ATOM 1518 C C . PHE A 1 194 ? 5.374 18.883 -19.844 1.00 72.31 194 PHE A C 1
ATOM 1520 O O . PHE A 1 194 ? 4.257 18.873 -20.354 1.00 72.31 194 PHE A O 1
ATOM 1527 N N . PRO A 1 195 ? 6.403 18.237 -20.439 1.00 61.88 195 PRO A N 1
ATOM 1528 C CA . PRO A 1 195 ? 6.350 17.786 -21.837 1.00 61.88 195 PRO A CA 1
ATOM 1529 C C . PRO A 1 195 ? 5.200 16.838 -22.207 1.00 61.88 195 PRO A C 1
ATOM 1531 O O . PRO A 1 195 ? 4.844 16.765 -23.379 1.00 61.88 195 PRO A O 1
ATOM 1534 N N . GLY A 1 196 ? 4.559 16.159 -21.246 1.00 59.06 196 GLY A N 1
ATOM 1535 C CA . GLY A 1 196 ? 3.353 15.347 -21.476 1.00 59.06 196 GLY A CA 1
ATOM 1536 C C . GLY A 1 196 ? 2.069 16.165 -21.650 1.00 59.06 196 GLY A C 1
ATOM 1537 O O . GLY A 1 196 ? 0.986 15.677 -21.312 1.00 59.06 196 GLY A O 1
ATOM 1538 N N . SER A 1 197 ? 2.196 17.414 -22.099 1.00 69.44 197 SER A N 1
ATOM 1539 C CA . SER A 1 197 ? 1.160 18.428 -21.992 1.00 69.44 197 SER A CA 1
ATOM 1540 C C . SER A 1 197 ? 0.170 18.434 -23.149 1.00 69.44 197 SER A C 1
ATOM 1542 O O . SER A 1 197 ? 0.499 18.207 -24.314 1.00 69.44 197 SER A O 1
ATOM 1544 N N . TRP A 1 198 ? -1.075 18.777 -22.821 1.00 76.50 198 TRP A N 1
ATOM 1545 C CA . TRP A 1 198 ? -2.135 19.049 -23.795 1.00 76.50 198 TRP A CA 1
ATOM 1546 C C . TRP A 1 198 ? -1.822 20.242 -24.724 1.00 76.50 198 TRP A C 1
ATOM 1548 O O . TRP A 1 198 ? -2.482 20.396 -25.752 1.00 76.50 198 TRP A O 1
ATOM 1558 N N . MET A 1 199 ? -0.845 21.082 -24.359 1.00 77.94 199 MET A N 1
ATOM 1559 C CA . MET A 1 199 ? -0.398 22.260 -25.116 1.00 77.94 199 MET A CA 1
ATOM 1560 C C . MET A 1 199 ? 0.468 21.911 -26.328 1.00 77.94 199 MET A C 1
ATOM 1562 O O . MET A 1 199 ? 0.656 22.754 -27.206 1.00 77.94 199 MET A O 1
ATOM 1566 N N . GLY A 1 200 ? 0.980 20.680 -26.382 1.00 78.88 200 GLY A N 1
ATOM 1567 C CA . GLY A 1 200 ? 1.876 20.241 -27.436 1.00 78.88 200 GLY A CA 1
ATOM 1568 C C . GLY A 1 200 ? 1.264 20.387 -28.836 1.00 78.88 200 GLY A C 1
ATOM 1569 O O . GLY A 1 200 ? 0.127 19.963 -29.062 1.00 78.88 200 GLY A O 1
ATOM 1570 N N . GLY A 1 201 ? 1.998 20.995 -29.769 1.00 77.69 201 GLY A N 1
ATOM 1571 C CA . GLY A 1 201 ? 1.534 21.250 -31.139 1.00 77.69 201 GLY A CA 1
ATOM 1572 C C . GLY A 1 201 ? 0.508 22.384 -31.258 1.00 77.69 201 GLY A C 1
ATOM 1573 O O . GLY A 1 201 ? -0.067 22.591 -32.327 1.00 77.69 201 GLY A O 1
ATOM 1574 N N . ARG A 1 202 ? 0.236 23.108 -30.165 1.00 80.56 202 ARG A N 1
ATOM 1575 C CA . ARG A 1 202 ? -0.704 24.240 -30.128 1.00 80.56 202 ARG A CA 1
ATOM 1576 C C . ARG A 1 202 ? -0.028 25.553 -29.748 1.00 80.56 202 ARG A C 1
ATOM 1578 O O . ARG A 1 202 ? -0.547 26.610 -30.096 1.00 80.56 202 ARG A O 1
ATOM 1585 N N . TRP A 1 203 ? 1.056 25.500 -28.974 1.00 84.31 203 TRP A N 1
ATOM 1586 C CA . TRP A 1 203 ? 1.710 26.667 -28.382 1.00 84.31 203 TRP A CA 1
ATOM 1587 C C . TRP A 1 203 ? 3.204 26.611 -28.692 1.00 84.31 203 TRP A C 1
ATOM 1589 O O . TRP A 1 203 ? 3.944 25.878 -28.045 1.00 84.31 203 TRP A O 1
ATOM 1599 N N . LYS A 1 204 ? 3.653 27.432 -29.646 1.00 85.38 204 LYS A N 1
ATOM 1600 C CA . LYS A 1 204 ? 5.042 27.412 -30.126 1.00 85.38 204 LYS A CA 1
ATOM 1601 C C . LYS A 1 204 ? 6.072 27.588 -29.003 1.00 85.38 204 LYS A C 1
ATOM 1603 O O . LYS A 1 204 ? 7.005 26.813 -28.922 1.00 85.38 204 LYS A O 1
ATOM 1608 N N . LEU A 1 205 ? 5.853 28.536 -28.087 1.00 85.12 205 LEU A N 1
ATOM 1609 C CA . LEU A 1 205 ? 6.758 28.762 -26.947 1.00 85.12 205 LEU A CA 1
ATOM 1610 C C . LEU A 1 205 ? 6.922 27.525 -26.053 1.00 85.12 205 LEU A C 1
ATOM 1612 O O . LEU A 1 205 ? 7.999 27.288 -25.521 1.00 85.12 205 LEU A O 1
ATOM 1616 N N . HIS A 1 206 ? 5.847 26.756 -25.869 1.00 83.88 206 HIS A N 1
ATOM 1617 C CA . HIS A 1 206 ? 5.903 25.509 -25.115 1.00 83.88 206 HIS A CA 1
ATOM 1618 C C . HIS A 1 206 ? 6.686 24.452 -25.897 1.00 83.88 206 HIS A C 1
ATOM 1620 O O . HIS A 1 206 ? 7.545 23.792 -25.326 1.00 83.88 206 HIS A O 1
ATOM 1626 N N . ASP A 1 207 ? 6.408 24.308 -27.192 1.00 82.69 207 ASP A N 1
ATOM 1627 C CA . ASP A 1 207 ? 7.066 23.312 -28.037 1.00 82.69 207 ASP A CA 1
ATOM 1628 C C . ASP A 1 207 ? 8.577 23.580 -28.165 1.00 82.69 207 ASP A C 1
ATOM 1630 O O . ASP A 1 207 ? 9.363 22.653 -27.971 1.00 82.69 207 ASP A O 1
ATOM 1634 N N . ASP A 1 208 ? 8.973 24.843 -28.356 1.00 85.50 208 ASP A N 1
ATOM 1635 C CA . ASP A 1 208 ? 10.372 25.289 -28.385 1.00 85.50 208 ASP A CA 1
ATOM 1636 C C . ASP A 1 208 ? 11.069 25.000 -27.035 1.00 85.50 208 ASP A C 1
ATOM 1638 O O . ASP A 1 208 ? 12.174 24.460 -27.000 1.00 85.50 208 ASP A O 1
ATOM 1642 N N . TRP A 1 209 ? 10.406 25.287 -25.904 1.00 83.44 209 TRP A N 1
ATOM 1643 C CA . TRP A 1 209 ? 10.951 25.009 -24.567 1.00 83.44 209 TRP A CA 1
ATOM 1644 C C . TRP A 1 209 ? 11.118 23.509 -24.290 1.00 83.44 209 TRP A C 1
ATOM 1646 O O . TRP A 1 209 ? 12.101 23.090 -23.668 1.00 83.44 209 TRP A O 1
ATOM 1656 N N . ILE A 1 210 ? 10.165 22.685 -24.739 1.00 78.94 210 ILE A N 1
ATOM 1657 C CA . ILE A 1 210 ? 10.271 21.228 -24.638 1.00 78.94 210 ILE A CA 1
ATOM 1658 C C . ILE A 1 210 ? 11.448 20.728 -25.467 1.00 78.94 210 ILE A C 1
ATOM 1660 O O . ILE A 1 210 ? 12.232 19.930 -24.961 1.00 78.94 210 ILE A O 1
ATOM 1664 N N . GLU A 1 211 ? 11.590 21.193 -26.703 1.00 79.69 211 GLU A N 1
ATOM 1665 C CA . GLU A 1 211 ? 12.697 20.817 -27.579 1.00 79.69 211 GLU A CA 1
ATOM 1666 C C . GLU A 1 211 ? 14.058 21.155 -26.961 1.00 79.69 211 GLU A C 1
ATOM 1668 O O . GLU A 1 211 ? 14.878 20.257 -26.775 1.00 79.69 211 GLU A O 1
ATOM 1673 N N . GLU A 1 212 ? 14.238 22.395 -26.501 1.00 82.88 212 GLU A N 1
ATOM 1674 C CA . GLU A 1 212 ? 15.462 22.837 -25.825 1.00 82.88 212 GLU A CA 1
ATOM 1675 C C . GLU A 1 212 ? 15.761 22.011 -24.561 1.00 82.88 212 GLU A C 1
ATOM 1677 O O . GLU A 1 212 ? 16.904 21.630 -24.296 1.00 82.88 212 GLU A O 1
ATOM 1682 N N . SER A 1 213 ? 14.727 21.693 -23.775 1.00 78.75 213 SER A N 1
ATOM 1683 C CA . SER A 1 213 ? 14.876 20.887 -22.562 1.00 78.75 213 SER A CA 1
ATOM 1684 C C . SER A 1 213 ? 15.313 19.458 -22.886 1.00 78.75 213 SER A C 1
ATOM 1686 O O . SER A 1 213 ? 16.212 18.937 -22.229 1.00 78.75 213 SER A O 1
ATOM 1688 N N . PHE A 1 214 ? 14.716 18.814 -23.893 1.00 74.69 214 PHE A N 1
ATOM 1689 C CA . PHE A 1 214 ? 15.121 17.465 -24.292 1.00 74.69 214 PHE A CA 1
ATOM 1690 C C . PHE A 1 214 ? 16.555 17.440 -24.797 1.00 74.69 214 PHE A C 1
ATOM 1692 O O . PHE A 1 214 ? 17.310 16.582 -24.357 1.00 74.69 214 PHE A O 1
ATOM 1699 N N . ASP A 1 215 ? 16.959 18.390 -25.636 1.00 75.75 215 ASP A N 1
ATOM 1700 C CA . ASP A 1 215 ? 18.322 18.427 -26.171 1.00 75.75 215 ASP A CA 1
ATOM 1701 C C . ASP A 1 215 ? 19.359 18.641 -25.059 1.00 75.75 215 ASP A C 1
ATOM 1703 O O . ASP A 1 215 ? 20.395 17.974 -25.021 1.00 75.75 215 ASP A O 1
ATOM 1707 N N . LYS A 1 216 ? 19.043 19.496 -24.079 1.00 76.88 216 LYS A N 1
ATOM 1708 C CA . LYS A 1 216 ? 19.892 19.746 -22.905 1.00 76.88 216 LYS A CA 1
ATOM 1709 C C . LYS A 1 216 ? 20.059 18.519 -22.006 1.00 76.88 216 LYS A C 1
ATOM 1711 O O . LYS A 1 216 ? 21.098 18.358 -21.365 1.00 76.88 216 LYS A O 1
ATOM 1716 N N . TYR A 1 217 ? 19.033 17.679 -21.928 1.00 69.00 217 TYR A N 1
ATOM 1717 C CA . TYR A 1 217 ? 18.970 16.543 -21.014 1.00 69.00 217 TYR A CA 1
ATOM 1718 C C . TYR A 1 217 ? 19.109 15.183 -21.715 1.00 69.00 217 TYR A C 1
ATOM 1720 O O . TYR A 1 217 ? 19.199 14.169 -21.033 1.00 69.00 217 TYR A O 1
ATOM 1728 N N . ALA A 1 218 ? 19.224 15.132 -23.044 1.00 65.06 218 ALA A N 1
ATOM 1729 C CA . ALA A 1 218 ? 19.277 13.896 -23.829 1.00 65.06 218 ALA A CA 1
ATOM 1730 C C . ALA A 1 218 ? 20.420 12.956 -23.408 1.00 65.06 218 ALA A C 1
ATOM 1732 O O . ALA A 1 218 ? 20.246 11.741 -23.400 1.00 65.06 218 ALA A O 1
ATOM 1733 N N . ALA A 1 219 ? 21.565 13.510 -22.993 1.00 62.53 219 ALA A N 1
ATOM 1734 C CA . ALA A 1 219 ? 22.708 12.736 -22.500 1.00 62.53 219 ALA A CA 1
ATOM 1735 C C . ALA A 1 219 ? 22.480 12.093 -21.115 1.00 62.53 219 ALA A C 1
ATOM 1737 O O . ALA A 1 219 ? 23.201 11.175 -20.738 1.00 62.53 219 ALA A O 1
ATOM 1738 N N . VAL A 1 220 ? 21.497 12.580 -20.349 1.00 61.25 220 VAL A N 1
ATOM 1739 C CA . VAL A 1 220 ? 21.171 12.125 -18.983 1.00 61.25 220 VAL A CA 1
ATOM 1740 C C . VAL A 1 220 ? 19.831 11.370 -18.946 1.00 61.25 220 VAL A C 1
ATOM 1742 O O . VAL A 1 220 ? 19.592 10.579 -18.038 1.00 61.25 220 VAL A O 1
ATOM 1745 N N . PHE A 1 221 ? 18.968 11.577 -19.945 1.00 65.50 221 PHE A N 1
ATOM 1746 C CA . PHE A 1 221 ? 17.614 11.028 -20.029 1.00 65.50 221 PHE A CA 1
ATOM 1747 C C . PHE A 1 221 ? 17.400 10.311 -21.373 1.00 65.50 221 PHE A C 1
ATOM 1749 O O . PHE A 1 221 ? 16.794 10.878 -22.289 1.00 65.50 221 PHE A O 1
ATOM 1756 N N . PRO A 1 222 ? 17.862 9.053 -21.511 1.00 65.12 222 PRO A N 1
ATOM 1757 C CA . PRO A 1 222 ? 17.690 8.263 -22.723 1.00 65.12 222 PRO A CA 1
ATOM 1758 C C . PRO A 1 222 ? 16.253 7.724 -22.784 1.00 65.12 222 PRO A C 1
ATOM 1760 O O . PRO A 1 222 ? 15.992 6.549 -22.559 1.00 65.12 222 PRO A O 1
ATOM 1763 N N . THR A 1 223 ? 15.276 8.596 -23.034 1.00 66.19 223 THR A N 1
ATOM 1764 C CA . THR A 1 223 ? 13.885 8.197 -23.297 1.00 66.19 223 THR A CA 1
ATOM 1765 C C . THR A 1 223 ? 13.441 8.724 -24.656 1.00 66.19 223 THR A C 1
ATOM 1767 O O . THR A 1 223 ? 13.653 9.910 -24.924 1.00 66.19 223 THR A O 1
ATOM 1770 N N . PRO A 1 224 ? 12.788 7.905 -25.503 1.00 70.81 224 PRO A N 1
ATOM 1771 C CA . PRO A 1 224 ? 12.282 8.356 -26.789 1.00 70.81 224 PRO A CA 1
ATOM 1772 C C . PRO A 1 224 ? 11.361 9.565 -26.617 1.00 70.81 224 PRO A C 1
ATOM 1774 O O . PRO A 1 224 ? 10.400 9.511 -25.846 1.00 70.81 224 PRO A O 1
ATOM 1777 N N . LYS A 1 225 ? 11.621 10.647 -27.366 1.00 73.56 225 LYS A N 1
ATOM 1778 C CA . LYS A 1 225 ? 10.799 11.878 -27.365 1.00 73.56 225 LYS A CA 1
ATOM 1779 C C . LYS A 1 225 ? 9.317 11.549 -27.604 1.00 73.56 225 LYS A C 1
ATOM 1781 O O . LYS A 1 225 ? 8.440 12.120 -26.956 1.00 73.56 225 LYS A O 1
ATOM 1786 N N . SER A 1 226 ? 9.050 10.541 -28.442 1.00 73.38 226 SER A N 1
ATOM 1787 C CA . SER A 1 226 ? 7.714 10.014 -28.748 1.00 73.38 226 SER A CA 1
ATOM 1788 C C . SER A 1 226 ? 6.906 9.599 -27.513 1.00 73.38 226 SER A C 1
ATOM 1790 O O . SER A 1 226 ? 5.710 9.880 -27.472 1.00 73.38 226 SER A O 1
ATOM 1792 N N . LEU A 1 227 ? 7.520 9.043 -26.459 1.00 72.88 227 LEU A N 1
ATOM 1793 C CA . LEU A 1 227 ? 6.806 8.643 -25.231 1.00 72.88 227 LEU A CA 1
ATOM 1794 C C . LEU A 1 227 ? 6.045 9.800 -24.577 1.00 72.88 227 LEU A C 1
ATOM 1796 O O . LEU A 1 227 ? 5.110 9.580 -23.798 1.00 72.88 227 LEU A O 1
ATOM 1800 N N . ILE A 1 228 ? 6.471 11.026 -24.871 1.00 72.44 228 ILE A N 1
ATOM 1801 C CA . ILE A 1 228 ? 5.968 12.232 -24.244 1.00 72.44 228 ILE A CA 1
ATOM 1802 C C . ILE A 1 228 ? 5.282 13.150 -25.274 1.00 72.44 228 ILE A C 1
ATOM 1804 O O . ILE A 1 228 ? 4.256 13.749 -24.955 1.00 72.44 228 ILE A O 1
ATOM 1808 N N . THR A 1 229 ? 5.750 13.186 -26.526 1.00 76.50 229 THR A N 1
ATOM 1809 C CA . THR A 1 229 ? 5.216 14.074 -27.574 1.00 76.50 229 THR A CA 1
ATOM 1810 C C . THR A 1 229 ? 4.229 13.426 -28.547 1.00 76.50 229 THR A C 1
ATOM 1812 O O . THR A 1 229 ? 3.585 14.144 -29.310 1.00 76.50 229 THR A O 1
ATOM 1815 N N . LYS A 1 230 ? 4.028 12.100 -28.529 1.00 79.75 230 LYS A N 1
ATOM 1816 C CA . LYS A 1 230 ? 3.236 11.383 -29.557 1.00 79.75 230 LYS A CA 1
ATOM 1817 C C . LYS A 1 230 ? 1.810 11.881 -29.790 1.00 79.75 230 LYS A C 1
ATOM 1819 O O . LYS A 1 230 ? 1.218 11.583 -30.819 1.00 79.75 230 LYS A O 1
ATOM 1824 N N . TYR A 1 231 ? 1.230 12.630 -28.856 1.00 84.94 231 TYR A N 1
ATOM 1825 C CA . TYR A 1 231 ? -0.129 13.153 -28.988 1.00 84.94 231 TYR A CA 1
ATOM 1826 C C . TYR A 1 231 ? -0.211 14.595 -29.511 1.00 84.94 231 TYR A C 1
ATOM 1828 O O . TYR A 1 231 ? -1.325 15.097 -29.672 1.00 84.94 231 TYR A O 1
ATOM 1836 N N . GLN A 1 232 ? 0.918 15.255 -29.800 1.00 82.81 232 GLN A N 1
ATOM 1837 C CA . GLN A 1 232 ? 0.984 16.651 -30.267 1.00 82.81 232 GLN A CA 1
ATOM 1838 C C . GLN A 1 232 ? 0.102 16.923 -31.496 1.00 82.81 232 GLN A C 1
ATOM 1840 O O . GLN A 1 232 ? -0.540 17.965 -31.588 1.00 82.81 232 GLN A O 1
ATOM 1845 N N . HIS A 1 233 ? -0.015 15.949 -32.401 1.00 84.12 233 HIS A N 1
ATOM 1846 C CA . HIS A 1 233 ? -0.811 16.067 -33.628 1.00 84.12 233 HIS A CA 1
ATOM 1847 C C . HIS A 1 233 ? -2.137 15.292 -33.574 1.00 84.12 233 HIS A C 1
ATOM 1849 O O . HIS A 1 233 ? -2.761 15.019 -34.601 1.00 84.12 233 HIS A O 1
ATOM 1855 N N . HIS A 1 234 ? -2.618 14.956 -32.372 1.00 89.50 234 HIS A N 1
ATOM 1856 C CA . HIS A 1 234 ? -3.874 14.231 -32.178 1.00 89.50 234 HIS A CA 1
ATOM 1857 C C . HIS A 1 234 ? -4.850 14.993 -31.266 1.00 89.50 234 HIS A C 1
ATOM 1859 O O . HIS A 1 234 ? -5.069 14.588 -30.119 1.00 89.50 234 HIS A O 1
ATOM 1865 N N . PRO A 1 235 ? -5.532 16.042 -31.780 1.00 90.00 235 PRO A N 1
ATOM 1866 C CA . PRO A 1 235 ? -6.468 16.860 -31.003 1.00 90.00 235 PRO A CA 1
ATOM 1867 C C . PRO A 1 235 ? -7.548 16.056 -30.278 1.00 90.00 235 PRO A C 1
ATOM 1869 O O . PRO A 1 235 ? -7.906 16.370 -29.146 1.00 90.00 235 PRO A O 1
ATOM 1872 N N . SER A 1 236 ? -8.048 14.988 -30.905 1.00 92.25 236 SER A N 1
ATOM 1873 C CA . SER A 1 236 ? -9.046 14.112 -30.292 1.00 92.25 236 SER A CA 1
ATOM 1874 C C . SER A 1 236 ? -8.512 13.426 -29.035 1.00 92.25 236 SER A C 1
ATOM 1876 O O . SER A 1 236 ? -9.222 13.378 -28.040 1.00 92.25 236 SER A O 1
ATOM 1878 N N . VAL A 1 237 ? -7.262 12.951 -29.032 1.00 91.81 237 VAL A N 1
ATOM 1879 C CA . VAL A 1 237 ? -6.634 12.327 -27.855 1.00 91.81 237 VAL A CA 1
ATOM 1880 C C . VAL A 1 237 ? -6.329 13.376 -26.788 1.00 91.81 237 VAL A C 1
ATOM 1882 O O . VAL A 1 237 ? -6.594 13.150 -25.608 1.00 91.81 237 VAL A O 1
ATOM 1885 N N . GLN A 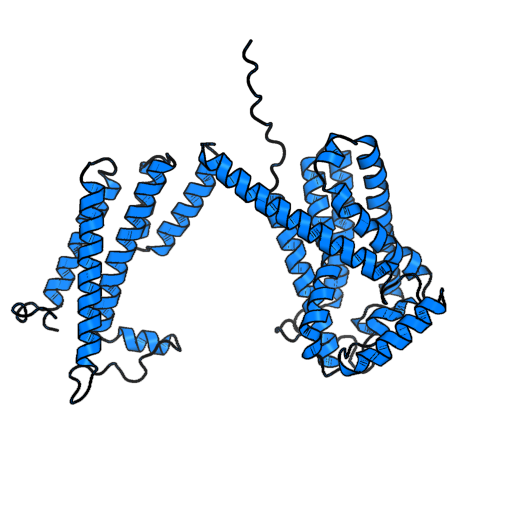1 238 ? -5.852 14.556 -27.191 1.00 90.25 238 GLN A N 1
ATOM 1886 C CA . GLN A 1 238 ? -5.597 15.662 -26.267 1.00 90.25 238 GLN A CA 1
ATOM 1887 C C . GLN A 1 238 ? -6.857 16.069 -25.488 1.00 90.25 238 GLN A C 1
ATOM 1889 O O . GLN A 1 238 ? -6.798 16.256 -24.274 1.00 90.25 238 GLN A O 1
ATOM 1894 N N . LEU A 1 239 ? -8.002 16.167 -26.172 1.00 91.88 239 LEU A N 1
ATOM 1895 C CA . LEU A 1 239 ? -9.257 16.650 -25.590 1.00 91.88 239 LEU A CA 1
ATOM 1896 C C . LEU A 1 239 ? -10.089 15.569 -24.890 1.00 91.88 239 LEU A C 1
ATOM 1898 O O . LEU A 1 239 ? -10.915 15.908 -24.048 1.00 91.88 239 LEU A O 1
ATOM 1902 N N . THR A 1 240 ? -9.895 14.291 -25.220 1.00 94.81 240 THR A N 1
ATOM 1903 C CA . THR A 1 240 ? -10.650 13.186 -24.600 1.00 94.81 240 THR A CA 1
ATOM 1904 C C . THR A 1 240 ? -9.845 12.442 -23.542 1.00 94.81 240 THR A C 1
ATOM 1906 O O . THR A 1 240 ? -10.413 12.031 -22.542 1.00 94.81 240 THR A O 1
ATOM 1909 N N . HIS A 1 241 ? -8.526 12.321 -23.693 1.00 94.06 241 HIS A N 1
ATOM 1910 C CA . HIS A 1 241 ? -7.679 11.593 -22.752 1.00 94.06 241 HIS A CA 1
ATOM 1911 C C . HIS A 1 241 ? -6.866 12.528 -21.854 1.00 94.06 241 HIS A C 1
ATOM 1913 O O . HIS A 1 241 ? -7.053 12.540 -20.641 1.00 94.06 241 HIS A O 1
ATOM 1919 N N . ILE A 1 242 ? -5.983 13.332 -22.454 1.00 91.62 242 ILE A N 1
ATOM 1920 C CA . ILE A 1 242 ? -4.921 14.055 -21.737 1.00 91.62 242 ILE A CA 1
ATOM 1921 C C . ILE A 1 242 ? -5.505 15.139 -20.831 1.00 91.62 242 ILE A C 1
ATOM 1923 O O . ILE A 1 242 ? -5.350 15.091 -19.612 1.00 91.62 242 ILE A O 1
ATOM 1927 N N . LEU A 1 243 ? -6.218 16.103 -21.417 1.00 92.06 243 LEU A N 1
ATOM 1928 C CA . LEU A 1 243 ? -6.772 17.224 -20.667 1.00 92.06 243 LEU A CA 1
ATOM 1929 C C . LEU A 1 243 ? -7.801 16.753 -19.619 1.00 92.06 243 LEU A C 1
ATOM 1931 O O . LEU A 1 243 ? -7.694 17.169 -18.461 1.00 92.06 243 LEU A O 1
ATOM 1935 N N . PRO A 1 244 ? -8.740 15.836 -19.938 1.00 96.19 244 PRO A N 1
ATOM 1936 C CA . PRO A 1 244 ? -9.626 15.271 -18.926 1.00 96.19 244 PRO A CA 1
ATOM 1937 C C . PRO A 1 244 ? -8.901 14.539 -17.794 1.00 96.19 244 PRO A C 1
ATOM 1939 O O . PRO A 1 244 ? -9.341 14.649 -16.651 1.00 96.19 244 PRO A O 1
ATOM 1942 N N . ALA A 1 245 ? -7.785 13.850 -18.062 1.00 95.06 245 ALA A N 1
ATOM 1943 C CA . ALA A 1 245 ? -7.006 13.171 -17.026 1.00 95.06 245 ALA A CA 1
ATOM 1944 C C . ALA A 1 245 ? -6.390 14.152 -16.014 1.00 95.06 245 ALA A C 1
ATOM 1946 O O . ALA A 1 245 ? -6.394 13.863 -14.816 1.00 95.06 245 ALA A O 1
ATOM 1947 N N . ALA A 1 246 ? -5.931 15.333 -16.451 1.00 94.06 246 ALA A N 1
ATOM 1948 C CA . ALA A 1 246 ? -5.439 16.371 -15.539 1.00 94.06 246 ALA A CA 1
ATOM 1949 C C . ALA A 1 246 ? -6.541 16.869 -14.598 1.00 94.06 246 ALA A C 1
ATOM 1951 O O . ALA A 1 246 ? -6.356 16.922 -13.382 1.00 94.06 246 ALA A O 1
ATOM 1952 N N . PHE A 1 247 ? -7.718 17.188 -15.142 1.00 96.56 247 PHE A N 1
ATOM 1953 C CA . PHE A 1 247 ? -8.847 17.625 -14.320 1.00 96.56 247 PHE A CA 1
ATOM 1954 C C . PHE A 1 247 ? -9.385 16.505 -13.430 1.00 96.56 247 PHE A C 1
ATOM 1956 O O . PHE A 1 247 ? -9.778 16.760 -12.293 1.00 96.56 247 PHE A O 1
ATOM 1963 N N . TRP A 1 248 ? -9.370 15.260 -13.908 1.00 98.25 248 TRP A N 1
ATOM 1964 C CA . TRP A 1 248 ? -9.705 14.096 -13.097 1.00 98.25 248 TRP A CA 1
ATOM 1965 C C . TRP A 1 248 ? -8.760 13.998 -11.895 1.00 98.25 248 TRP A C 1
ATOM 1967 O O . TRP A 1 248 ? -9.237 13.960 -10.761 1.00 98.25 248 TRP A O 1
ATOM 1977 N N . ALA A 1 249 ? -7.442 14.071 -12.121 1.00 97.00 249 ALA A N 1
ATOM 1978 C CA . ALA A 1 249 ? -6.431 14.025 -11.066 1.00 97.00 249 ALA A CA 1
ATOM 1979 C C . ALA A 1 249 ? -6.597 15.181 -10.067 1.00 97.00 249 ALA A C 1
ATOM 1981 O O . ALA A 1 249 ? -6.578 14.957 -8.859 1.00 97.00 249 ALA A O 1
ATOM 1982 N N . LEU A 1 250 ? -6.866 16.399 -10.547 1.00 96.00 250 LEU A N 1
ATOM 1983 C CA . LEU A 1 250 ? -7.130 17.566 -9.698 1.00 96.00 250 LEU A CA 1
ATOM 1984 C C . LEU A 1 250 ? -8.311 17.346 -8.737 1.00 96.00 250 LEU A C 1
ATOM 1986 O O . LEU A 1 250 ? -8.290 17.802 -7.593 1.00 96.00 250 LEU A O 1
ATOM 1990 N N . LEU A 1 251 ? -9.351 16.641 -9.188 1.00 97.38 251 LEU A N 1
ATOM 1991 C CA . LEU A 1 251 ? -10.546 16.381 -8.389 1.00 97.38 251 LEU A CA 1
ATOM 1992 C C . LEU A 1 251 ? -10.380 15.226 -7.393 1.00 97.38 251 LEU A C 1
ATOM 1994 O O . LEU A 1 251 ? -11.124 15.199 -6.411 1.00 97.38 251 LEU A O 1
ATOM 1998 N N . VAL A 1 252 ? -9.425 14.309 -7.590 1.00 97.25 252 VAL A N 1
ATOM 1999 C CA . VAL A 1 252 ? -9.184 13.159 -6.695 1.00 97.25 252 VAL A CA 1
ATOM 2000 C C . VAL A 1 252 ? -9.087 13.566 -5.215 1.00 97.25 252 VAL A C 1
ATOM 2002 O O . VAL A 1 252 ? -9.928 13.100 -4.437 1.00 97.25 252 VAL A O 1
ATOM 2005 N N . PRO A 1 253 ? -8.150 14.443 -4.786 1.00 94.81 253 PRO A N 1
ATOM 2006 C CA . PRO A 1 253 ? -8.009 14.801 -3.372 1.00 94.81 253 PRO A CA 1
ATOM 2007 C C . PRO A 1 253 ? -9.271 15.477 -2.818 1.00 94.81 253 PRO A C 1
ATOM 2009 O O . PRO A 1 253 ? -9.676 15.220 -1.685 1.00 94.81 253 PRO A O 1
ATOM 2012 N N . ILE A 1 254 ? -9.963 16.269 -3.642 1.00 93.69 254 ILE A N 1
ATOM 2013 C CA . ILE A 1 254 ? -11.201 16.963 -3.264 1.00 93.69 254 ILE A CA 1
ATOM 2014 C C . ILE A 1 254 ? -12.342 15.963 -3.019 1.00 93.69 254 ILE A C 1
ATOM 2016 O O . ILE A 1 254 ? -13.125 16.133 -2.081 1.00 93.69 254 ILE A O 1
ATOM 2020 N N . GLN A 1 255 ? -12.448 14.912 -3.839 1.00 94.00 255 GLN A N 1
ATOM 2021 C CA . GLN A 1 255 ? -13.506 13.903 -3.726 1.00 94.00 255 GLN A CA 1
ATOM 2022 C C . GLN A 1 255 ? -13.336 12.988 -2.511 1.00 94.00 255 GLN A C 1
ATOM 2024 O O . GLN A 1 255 ? -14.339 12.592 -1.908 1.00 94.00 255 GLN A O 1
ATOM 2029 N N . ILE A 1 256 ? -12.096 12.673 -2.128 1.00 91.88 256 ILE A N 1
ATOM 2030 C CA . ILE A 1 256 ? -11.812 11.793 -0.984 1.00 91.88 256 ILE A CA 1
ATOM 2031 C C . ILE A 1 256 ? -11.682 12.543 0.348 1.00 91.88 256 ILE A C 1
ATOM 2033 O O . ILE A 1 256 ? -11.708 11.904 1.402 1.00 91.88 256 ILE A O 1
ATOM 2037 N N . HIS A 1 257 ? -11.601 13.881 0.338 1.00 86.94 257 HIS A N 1
ATOM 2038 C CA . HIS A 1 257 ? -11.488 14.671 1.563 1.00 86.94 257 HIS A CA 1
ATOM 2039 C C . HIS A 1 257 ? -12.764 14.570 2.434 1.00 86.94 257 HIS A C 1
ATOM 2041 O O . HIS A 1 257 ? -13.850 14.988 2.003 1.00 86.94 257 HIS A O 1
ATOM 2047 N N . PRO A 1 258 ? -12.669 14.097 3.696 1.00 80.44 258 PRO A N 1
ATOM 2048 C CA . PRO A 1 258 ? -13.837 13.856 4.551 1.00 80.44 258 PRO A CA 1
ATOM 2049 C C . PRO A 1 258 ? -14.712 15.095 4.774 1.00 80.44 258 PRO A C 1
ATOM 2051 O O . PRO A 1 258 ? -15.946 15.010 4.775 1.00 80.44 258 PRO A O 1
ATOM 2054 N N . ASP A 1 259 ? -14.089 16.265 4.931 1.00 79.38 259 ASP A N 1
ATOM 2055 C CA . ASP A 1 259 ? -14.823 17.491 5.239 1.00 79.38 259 ASP A CA 1
ATOM 2056 C C . ASP A 1 259 ? -15.523 18.084 4.019 1.00 79.38 259 ASP A C 1
ATOM 2058 O O . ASP A 1 259 ? -16.558 18.724 4.182 1.00 79.38 259 ASP A O 1
ATOM 2062 N N . VAL A 1 260 ? -15.032 17.838 2.798 1.00 78.75 260 VAL A N 1
ATOM 2063 C CA . VAL A 1 260 ? -15.693 18.340 1.581 1.00 78.75 260 VAL A CA 1
ATOM 2064 C C . VAL A 1 260 ? -17.052 17.664 1.436 1.00 78.75 260 VAL A C 1
ATOM 2066 O O . VAL A 1 260 ? -18.074 18.330 1.257 1.00 78.75 260 VAL A O 1
ATOM 2069 N N . ARG A 1 261 ? -17.096 16.344 1.643 1.00 80.19 261 ARG A N 1
ATOM 2070 C CA . ARG A 1 261 ? -18.345 15.580 1.663 1.00 80.19 261 ARG A CA 1
ATOM 2071 C C . ARG A 1 261 ? -19.266 15.992 2.814 1.00 80.19 261 ARG A C 1
ATOM 2073 O O . ARG A 1 261 ? -20.479 16.035 2.616 1.00 80.19 261 ARG A O 1
ATOM 2080 N N . ARG A 1 262 ? -18.729 16.263 4.012 1.00 80.25 262 ARG A N 1
ATOM 2081 C CA . ARG A 1 262 ? -19.535 16.593 5.205 1.00 80.25 262 ARG A CA 1
ATOM 2082 C C . ARG A 1 262 ? -20.090 18.020 5.161 1.00 80.25 262 ARG A C 1
ATOM 2084 O O . ARG A 1 262 ? -21.283 18.209 5.383 1.00 80.25 262 ARG A O 1
ATOM 2091 N N . ARG A 1 263 ? -19.236 19.004 4.872 1.00 83.25 263 ARG A N 1
ATOM 2092 C CA . ARG A 1 263 ? -19.519 20.447 4.965 1.00 83.25 263 ARG A CA 1
ATOM 2093 C C . ARG A 1 263 ? -20.063 21.033 3.662 1.00 83.25 263 ARG A C 1
ATOM 2095 O O . ARG A 1 263 ? -20.947 21.880 3.708 1.00 83.25 263 ARG A O 1
ATOM 2102 N N . TYR A 1 264 ? -19.614 20.542 2.506 1.00 90.94 264 TYR A N 1
ATOM 2103 C CA . TYR A 1 264 ? -19.936 21.112 1.190 1.00 90.94 264 TYR A CA 1
ATOM 2104 C C . TYR A 1 264 ? -20.668 20.112 0.281 1.00 90.94 264 TYR A C 1
ATOM 2106 O O . TYR A 1 264 ? -20.288 19.857 -0.861 1.00 90.94 264 TYR A O 1
ATOM 2114 N N . ARG A 1 265 ? -21.780 19.551 0.775 1.00 89.75 265 ARG A N 1
ATOM 2115 C CA . ARG A 1 265 ? -22.526 18.453 0.120 1.00 89.75 265 ARG A CA 1
ATOM 2116 C C . ARG A 1 265 ? -22.962 18.747 -1.319 1.00 89.75 265 ARG A C 1
ATOM 2118 O O . ARG A 1 265 ? -22.916 17.848 -2.156 1.00 89.75 265 ARG A O 1
ATOM 2125 N N . ARG A 1 266 ? -23.422 19.973 -1.611 1.00 94.75 266 ARG A N 1
ATOM 2126 C CA . ARG A 1 266 ? -23.832 20.367 -2.974 1.00 94.75 266 ARG A CA 1
ATOM 2127 C C . ARG A 1 266 ? -22.632 20.392 -3.922 1.00 94.75 266 ARG A C 1
ATOM 2129 O O . ARG A 1 266 ? -22.713 19.795 -4.991 1.00 94.75 266 ARG A O 1
ATOM 2136 N N . ALA A 1 267 ? -21.527 21.010 -3.500 1.00 92.44 267 ALA A N 1
ATOM 2137 C CA . ALA A 1 267 ? -20.292 21.067 -4.277 1.00 92.44 267 ALA A CA 1
ATOM 2138 C C . ALA A 1 267 ? -19.730 19.662 -4.531 1.00 92.44 267 ALA A C 1
ATOM 2140 O O . ALA A 1 267 ? -19.483 19.311 -5.678 1.00 92.44 267 ALA A O 1
ATOM 2141 N N . HIS A 1 268 ? -19.649 18.814 -3.499 1.00 94.69 268 HIS A N 1
ATOM 2142 C CA . HIS A 1 268 ? -19.208 17.422 -3.635 1.00 94.69 268 HIS A CA 1
ATOM 2143 C C . HIS A 1 268 ? -20.016 16.652 -4.693 1.00 94.69 268 HIS A C 1
ATOM 2145 O O . HIS A 1 268 ? -19.436 15.971 -5.530 1.00 94.69 268 HIS A O 1
ATOM 2151 N N . ARG A 1 269 ? -21.350 16.806 -4.725 1.00 94.44 269 ARG A N 1
ATOM 2152 C CA . ARG A 1 269 ? -22.203 16.148 -5.733 1.00 94.44 269 ARG A CA 1
ATOM 2153 C C . ARG A 1 269 ? -21.942 16.641 -7.155 1.00 94.44 269 ARG A C 1
ATOM 2155 O O . ARG A 1 269 ? -21.889 15.822 -8.066 1.00 94.44 269 ARG A O 1
ATOM 2162 N N . TRP A 1 270 ? -21.820 17.952 -7.358 1.00 96.94 270 TRP A N 1
ATOM 2163 C CA . TRP A 1 270 ? -21.553 18.514 -8.687 1.00 96.94 270 TRP A CA 1
ATOM 2164 C C . TRP A 1 270 ? -20.158 18.147 -9.184 1.00 96.94 270 TRP A C 1
ATOM 2166 O O . TRP A 1 270 ? -20.029 17.633 -10.292 1.00 96.94 270 TRP A O 1
ATOM 2176 N N . LEU A 1 271 ? -19.143 18.302 -8.333 1.00 96.56 271 LEU A N 1
ATOM 2177 C CA . LEU A 1 271 ? -17.779 17.882 -8.639 1.00 96.56 271 LEU A CA 1
ATOM 2178 C C . LEU A 1 271 ? -17.689 16.366 -8.857 1.00 96.56 271 LEU A C 1
ATOM 2180 O O . LEU A 1 271 ? -16.929 15.929 -9.706 1.00 96.56 271 LEU A O 1
ATOM 2184 N N . GLY A 1 272 ? -18.496 15.560 -8.161 1.00 96.88 272 GLY A N 1
ATOM 2185 C CA . GLY A 1 272 ? -18.571 14.115 -8.382 1.00 96.88 272 GLY A CA 1
ATOM 2186 C C . GLY A 1 272 ? -19.185 13.742 -9.737 1.00 96.88 272 GLY A C 1
ATOM 2187 O O . GLY A 1 272 ? -18.720 12.810 -10.384 1.00 96.88 272 GLY A O 1
ATOM 2188 N N . ARG A 1 273 ? -20.192 14.484 -10.219 1.00 97.88 273 ARG A N 1
ATOM 2189 C CA . ARG A 1 273 ? -20.734 14.301 -11.582 1.00 97.88 273 ARG A CA 1
ATOM 2190 C C . ARG A 1 273 ? -19.708 14.678 -12.646 1.00 97.88 273 ARG A C 1
ATOM 2192 O O . ARG A 1 273 ? -19.558 13.945 -13.617 1.00 97.88 273 ARG A O 1
ATOM 2199 N N . LEU A 1 274 ? -19.002 15.791 -12.437 1.00 98.25 274 LEU A N 1
ATOM 2200 C CA . LEU A 1 274 ? -17.898 16.202 -13.299 1.00 98.25 274 LEU A CA 1
ATOM 2201 C C . LEU A 1 274 ? -16.796 15.136 -13.312 1.00 98.25 274 LEU A C 1
ATOM 2203 O O . LEU A 1 274 ? -16.357 14.739 -14.381 1.00 98.25 274 LEU A O 1
ATOM 2207 N N . PHE A 1 275 ? -16.420 14.611 -12.145 1.00 98.38 275 PHE A N 1
ATOM 2208 C CA . PHE A 1 275 ? -15.441 13.535 -12.011 1.00 98.38 275 PHE A CA 1
ATOM 2209 C C . PHE A 1 275 ? -15.833 12.293 -12.824 1.00 98.38 275 PHE A C 1
ATOM 2211 O O . PHE A 1 275 ? -15.020 11.797 -13.591 1.00 98.38 275 PHE A O 1
ATOM 2218 N N . VAL A 1 276 ? -17.096 11.852 -12.747 1.00 98.50 276 VAL A N 1
ATOM 2219 C CA . VAL A 1 276 ? -17.612 10.743 -13.574 1.00 98.50 276 VAL A CA 1
ATOM 2220 C C . VAL A 1 276 ? -17.521 11.064 -15.069 1.00 98.50 276 VAL A C 1
ATOM 2222 O O . VAL A 1 276 ? -17.070 10.222 -15.840 1.00 98.50 276 VAL A O 1
ATOM 2225 N N . ALA A 1 277 ? -17.933 12.262 -15.492 1.00 98.56 277 ALA A N 1
ATOM 2226 C CA . ALA A 1 277 ? -17.869 12.661 -16.899 1.00 98.56 277 ALA A CA 1
ATOM 2227 C C . ALA A 1 277 ? -16.423 12.676 -17.424 1.00 98.56 277 ALA A C 1
ATOM 2229 O O . ALA A 1 277 ? -16.165 12.184 -18.521 1.00 98.56 277 ALA A O 1
ATOM 2230 N N . LEU A 1 278 ? -15.480 13.168 -16.616 1.00 98.50 278 LEU A N 1
ATOM 2231 C CA . LEU A 1 278 ? -14.052 13.145 -16.926 1.00 98.50 278 LEU A CA 1
ATOM 2232 C C . LEU A 1 278 ? -13.523 11.710 -17.018 1.00 98.50 278 LEU A C 1
ATOM 2234 O O . LEU A 1 278 ? -12.822 11.404 -17.973 1.00 98.50 278 LEU A O 1
ATOM 2238 N N . SER A 1 279 ? -13.907 10.803 -16.111 1.00 98.50 279 SER A N 1
ATOM 223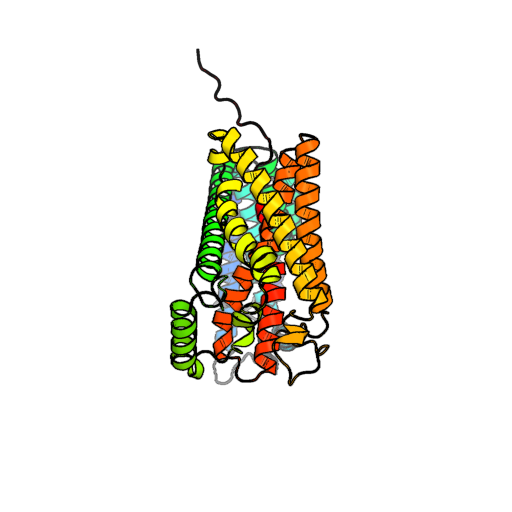9 C CA . SER A 1 279 ? -13.533 9.383 -16.205 1.00 98.50 279 SER A CA 1
ATOM 2240 C C . SER A 1 279 ? -14.019 8.739 -17.509 1.00 98.50 279 SER A C 1
ATOM 2242 O O . SER A 1 279 ? -13.276 7.999 -18.151 1.00 98.50 279 SER A O 1
ATOM 2244 N N . LEU A 1 280 ? -15.258 9.026 -17.924 1.00 98.50 280 LEU A N 1
ATOM 2245 C CA . LEU A 1 280 ? -15.804 8.514 -19.186 1.00 98.50 280 LEU A CA 1
ATOM 2246 C C . LEU A 1 280 ? -15.068 9.093 -20.399 1.00 98.50 280 LEU A C 1
ATOM 2248 O O . LEU A 1 280 ? -14.781 8.353 -21.337 1.00 98.50 280 LEU A O 1
ATOM 2252 N N . ALA A 1 281 ? -14.722 10.384 -20.363 1.00 98.25 281 ALA A N 1
ATOM 2253 C CA . ALA A 1 281 ? -13.903 11.008 -21.396 1.00 98.25 281 ALA A CA 1
ATOM 2254 C C . ALA A 1 281 ? -12.527 10.332 -21.486 1.00 98.25 281 ALA A C 1
ATOM 2256 O O . ALA A 1 281 ? -12.158 9.877 -22.567 1.00 98.25 281 ALA A O 1
ATOM 2257 N N . VAL A 1 282 ? -11.827 10.167 -20.353 1.00 97.69 282 VAL A N 1
ATOM 2258 C CA . VAL A 1 282 ? -10.508 9.512 -20.283 1.00 97.69 282 VAL A CA 1
ATOM 2259 C C . VAL A 1 282 ? -10.550 8.123 -20.915 1.00 97.69 282 VAL A C 1
ATOM 2261 O O . VAL A 1 282 ? -9.662 7.790 -21.703 1.00 97.69 282 VAL A O 1
ATOM 2264 N N . PHE A 1 283 ? -11.585 7.331 -20.615 1.00 97.88 283 PHE A N 1
ATOM 2265 C CA . PHE A 1 283 ? -11.762 6.003 -21.199 1.00 97.88 283 PHE A CA 1
ATOM 2266 C C . PHE A 1 283 ? -12.068 6.052 -22.703 1.00 97.88 283 PHE A C 1
ATOM 2268 O O . PHE A 1 283 ? -11.468 5.303 -23.468 1.00 97.88 283 PHE A O 1
ATOM 2275 N N . ALA A 1 284 ? -12.934 6.961 -23.162 1.00 97.81 284 ALA A N 1
ATOM 2276 C CA . ALA A 1 284 ? -13.160 7.159 -24.595 1.00 97.81 284 ALA A CA 1
ATOM 2277 C C . ALA A 1 284 ? -11.859 7.540 -25.324 1.00 97.81 284 ALA A C 1
ATOM 2279 O O . ALA A 1 284 ? -11.576 7.040 -26.410 1.00 97.81 284 ALA A O 1
ATOM 2280 N N . GLY A 1 285 ? -11.024 8.363 -24.690 1.00 96.25 285 GLY A N 1
ATOM 2281 C CA . GLY A 1 285 ? -9.694 8.695 -25.176 1.00 96.25 285 GLY A CA 1
ATOM 2282 C C . GLY A 1 285 ? -8.750 7.491 -25.251 1.00 96.25 285 GLY A C 1
ATOM 2283 O O . GLY A 1 285 ? -8.023 7.369 -26.235 1.00 96.25 285 GLY A O 1
ATOM 2284 N N . LEU A 1 286 ? -8.807 6.562 -24.286 1.00 94.94 286 LEU A N 1
ATOM 2285 C CA . LEU A 1 286 ? -8.067 5.291 -24.356 1.00 94.94 286 LEU A CA 1
ATOM 2286 C C . LEU A 1 286 ? -8.485 4.452 -25.570 1.00 94.94 286 LEU A C 1
ATOM 2288 O O . LEU A 1 286 ? -7.619 3.905 -26.246 1.00 94.94 286 LEU A O 1
ATOM 2292 N N . LEU A 1 287 ? -9.781 4.399 -25.894 1.00 96.50 287 LEU A N 1
ATOM 2293 C CA . LEU A 1 287 ? -10.262 3.698 -27.091 1.00 96.50 287 LEU A CA 1
ATOM 2294 C C . LEU A 1 287 ? -9.743 4.344 -28.382 1.00 96.50 287 LEU A C 1
ATOM 2296 O O . LEU A 1 287 ? -9.383 3.638 -29.317 1.00 96.50 287 LEU A O 1
ATOM 2300 N N . ILE A 1 288 ? -9.668 5.678 -28.437 1.00 96.06 288 ILE A N 1
ATOM 2301 C CA . ILE A 1 288 ? -9.111 6.397 -29.595 1.00 96.06 288 ILE A CA 1
ATOM 2302 C C . ILE A 1 288 ? -7.607 6.127 -29.736 1.00 96.06 288 ILE A C 1
ATOM 2304 O O . ILE A 1 288 ? -7.127 5.962 -30.856 1.00 96.06 288 ILE A O 1
ATOM 2308 N N . ILE A 1 289 ? -6.867 6.094 -28.624 1.00 93.88 289 ILE A N 1
ATOM 2309 C CA . ILE A 1 289 ? -5.436 5.754 -28.605 1.00 93.88 289 ILE A CA 1
ATOM 2310 C C . ILE A 1 289 ? -5.228 4.338 -29.155 1.00 93.88 289 ILE A C 1
ATOM 2312 O O . ILE A 1 289 ? -4.395 4.149 -30.040 1.00 93.88 289 ILE A O 1
ATOM 2316 N N . ASP A 1 290 ? -6.007 3.370 -28.671 1.00 92.44 290 ASP A N 1
ATOM 2317 C CA . ASP A 1 290 ? -5.920 1.967 -29.085 1.00 92.44 290 ASP A CA 1
ATOM 2318 C C . ASP A 1 290 ? -6.292 1.786 -30.565 1.00 92.44 290 ASP A C 1
ATOM 2320 O O . ASP A 1 290 ? -5.516 1.224 -31.334 1.00 92.44 290 ASP A O 1
ATOM 2324 N N . ALA A 1 291 ? -7.411 2.372 -31.003 1.00 93.44 291 ALA A N 1
ATOM 2325 C CA . ALA A 1 291 ? -7.881 2.302 -32.388 1.00 93.44 291 ALA A CA 1
ATOM 2326 C C . ALA A 1 291 ? -6.914 2.930 -33.406 1.00 93.44 291 ALA A C 1
ATOM 2328 O O . ALA A 1 291 ? -6.958 2.597 -34.587 1.00 93.44 291 ALA A O 1
ATOM 2329 N N . ARG A 1 292 ? -6.053 3.854 -32.964 1.00 92.88 292 ARG A N 1
ATOM 2330 C CA . ARG A 1 292 ? -5.045 4.515 -33.807 1.00 92.88 292 ARG A CA 1
ATOM 2331 C C . ARG A 1 292 ? -3.647 3.916 -33.676 1.00 92.88 292 ARG A C 1
ATOM 2333 O O . ARG A 1 292 ? -2.718 4.458 -34.263 1.00 92.88 292 ARG A O 1
ATOM 2340 N N . GLY A 1 293 ? -3.479 2.854 -32.889 1.00 90.06 293 GLY A N 1
ATOM 2341 C CA . GLY A 1 293 ? -2.168 2.248 -32.662 1.00 90.06 293 GLY A CA 1
ATOM 2342 C C . GLY A 1 293 ? -1.186 3.162 -31.920 1.00 90.06 293 GLY A C 1
ATOM 2343 O O . GLY A 1 293 ? 0.019 3.005 -32.061 1.00 90.06 293 GLY A O 1
ATOM 2344 N N . LEU A 1 294 ? -1.679 4.116 -31.122 1.00 89.31 294 LEU A N 1
ATOM 2345 C CA . LEU A 1 294 ? -0.852 5.084 -30.381 1.00 89.31 294 LEU A CA 1
ATOM 2346 C C . LEU A 1 294 ? -0.414 4.570 -28.995 1.00 89.31 294 LEU A C 1
ATOM 2348 O O . LEU A 1 294 ? 0.136 5.313 -28.174 1.00 89.31 294 LEU A O 1
ATOM 2352 N N . VAL A 1 295 ? -0.701 3.303 -28.691 1.00 87.94 295 VAL A N 1
ATOM 2353 C CA . VAL A 1 295 ? -0.230 2.625 -27.477 1.00 87.94 295 VAL A CA 1
ATOM 2354 C C . VAL A 1 295 ? 1.283 2.456 -27.578 1.00 87.94 295 VAL A C 1
ATOM 2356 O O . VAL A 1 295 ? 1.786 2.116 -28.643 1.00 87.94 295 VAL A O 1
ATOM 2359 N N . PHE A 1 296 ? 2.016 2.652 -26.476 1.00 84.38 296 PHE A N 1
ATOM 2360 C CA . PHE A 1 296 ? 3.488 2.695 -26.527 1.00 84.38 296 PHE A CA 1
ATOM 2361 C C . PHE A 1 296 ? 4.126 1.440 -27.129 1.00 84.38 296 PHE A C 1
ATOM 2363 O O . PHE A 1 296 ? 5.156 1.527 -27.787 1.00 84.38 296 PHE A O 1
ATOM 2370 N N . ILE A 1 297 ? 3.480 0.288 -26.922 1.00 82.75 297 ILE A N 1
ATOM 2371 C CA . ILE A 1 297 ? 3.893 -1.014 -27.446 1.00 82.75 297 ILE A CA 1
ATOM 2372 C C . ILE A 1 297 ? 4.020 -0.979 -28.979 1.00 82.75 297 ILE A C 1
ATOM 2374 O O . ILE A 1 297 ? 4.888 -1.651 -29.526 1.00 82.75 297 ILE A O 1
ATOM 2378 N N . LEU A 1 298 ? 3.172 -0.188 -29.647 1.00 83.31 298 LEU A N 1
ATOM 2379 C CA . LEU A 1 298 ? 3.078 -0.083 -31.102 1.00 83.31 298 LEU A CA 1
ATOM 2380 C C . LEU A 1 298 ? 3.781 1.166 -31.654 1.00 83.31 298 LEU A C 1
ATOM 2382 O O . LEU A 1 298 ? 4.363 1.104 -32.731 1.00 83.31 298 LEU A O 1
ATOM 2386 N N . SER A 1 299 ? 3.709 2.300 -30.948 1.00 83.06 299 SER A N 1
ATOM 2387 C CA . SER A 1 299 ? 4.114 3.602 -31.499 1.00 83.06 299 SER A CA 1
ATOM 2388 C C . SER A 1 299 ? 5.520 4.058 -31.120 1.00 83.06 299 SER A C 1
ATOM 2390 O O . SER A 1 299 ? 6.112 4.852 -31.846 1.00 83.06 299 SER A O 1
ATOM 2392 N N . ASP A 1 300 ? 6.042 3.619 -29.970 1.00 83.88 300 ASP A N 1
ATOM 2393 C CA . ASP A 1 300 ? 7.163 4.321 -29.328 1.00 83.88 300 ASP A CA 1
ATOM 2394 C C . ASP A 1 300 ? 8.517 3.621 -29.533 1.00 83.88 300 ASP A C 1
ATOM 2396 O O . ASP A 1 300 ? 9.555 4.245 -29.323 1.00 83.88 300 ASP A O 1
ATOM 2400 N N . PHE A 1 301 ? 8.510 2.368 -30.011 1.00 86.62 301 PHE A N 1
ATOM 2401 C CA . PHE A 1 301 ? 9.701 1.538 -30.233 1.00 86.62 301 PHE A CA 1
ATOM 2402 C C . PHE A 1 301 ? 9.656 0.829 -31.602 1.00 86.62 301 PHE A C 1
ATOM 2404 O O . PHE A 1 301 ? 9.435 -0.380 -31.654 1.00 86.62 301 PHE A O 1
ATOM 2411 N N . PRO A 1 302 ? 9.855 1.552 -32.722 1.00 83.25 302 PRO A N 1
ATOM 2412 C CA . PRO A 1 302 ? 9.662 1.013 -34.074 1.00 83.25 302 PRO A CA 1
ATOM 2413 C C . PRO A 1 302 ? 10.682 -0.063 -34.476 1.00 83.25 302 PRO A C 1
ATOM 2415 O O . PRO A 1 302 ? 10.436 -0.815 -35.412 1.00 83.25 302 PRO A O 1
ATOM 2418 N N . THR A 1 303 ? 11.826 -0.137 -33.791 1.00 85.12 303 THR A N 1
ATOM 2419 C CA . THR A 1 303 ? 12.872 -1.144 -34.031 1.00 85.12 303 THR A CA 1
ATOM 2420 C C . THR A 1 303 ? 12.596 -2.476 -33.337 1.00 85.12 303 THR A C 1
ATOM 2422 O O . THR A 1 303 ? 13.321 -3.438 -33.567 1.00 85.12 303 THR A O 1
ATOM 2425 N N . ILE A 1 304 ? 11.577 -2.537 -32.476 1.00 86.44 304 ILE A N 1
ATOM 2426 C CA . ILE A 1 304 ? 11.246 -3.714 -31.680 1.00 86.44 304 ILE A CA 1
ATOM 2427 C C . ILE A 1 304 ? 9.926 -4.289 -32.177 1.00 86.44 304 ILE A C 1
ATOM 2429 O O . ILE A 1 304 ? 8.944 -3.561 -32.311 1.00 86.44 304 ILE A O 1
ATOM 2433 N N . GLU A 1 305 ? 9.878 -5.611 -32.347 1.00 86.31 305 GLU A N 1
ATOM 2434 C CA . GLU A 1 305 ? 8.651 -6.336 -32.679 1.00 86.31 305 GLU A CA 1
ATOM 2435 C C . GLU A 1 305 ? 7.474 -5.894 -31.776 1.00 86.31 305 GLU A C 1
ATOM 2437 O O . GLU A 1 305 ? 7.604 -5.890 -30.538 1.00 86.31 305 GLU A O 1
ATOM 2442 N N . PRO A 1 306 ? 6.314 -5.515 -32.352 1.00 78.69 306 PRO A N 1
ATOM 2443 C CA . PRO A 1 306 ? 5.182 -4.973 -31.601 1.00 78.69 306 PRO A CA 1
ATOM 2444 C C . PRO A 1 306 ? 4.737 -5.875 -30.449 1.00 78.69 306 PRO A C 1
ATOM 2446 O O . PRO A 1 306 ? 4.465 -5.400 -29.351 1.00 78.69 306 PRO A O 1
ATOM 2449 N N . HIS A 1 307 ? 4.750 -7.189 -30.660 1.00 78.88 307 HIS A N 1
ATOM 2450 C CA . HIS A 1 307 ? 4.349 -8.185 -29.667 1.00 78.88 307 HIS A CA 1
ATOM 2451 C C . HIS A 1 307 ? 5.525 -8.758 -28.868 1.00 78.88 307 HIS A C 1
ATOM 2453 O O . HIS A 1 307 ? 5.383 -9.800 -28.246 1.00 78.88 307 HIS A O 1
ATOM 2459 N N . ALA A 1 308 ? 6.694 -8.113 -28.856 1.00 83.56 308 ALA A N 1
ATOM 2460 C CA . ALA A 1 308 ? 7.769 -8.502 -27.950 1.00 83.56 308 ALA A CA 1
ATOM 2461 C C . ALA A 1 308 ? 7.472 -8.005 -26.525 1.00 83.56 308 ALA A C 1
ATOM 2463 O O . ALA A 1 308 ? 7.483 -6.798 -26.254 1.00 83.56 308 ALA A O 1
ATOM 2464 N N . HIS A 1 309 ? 7.216 -8.951 -25.621 1.00 86.50 309 HIS A N 1
ATOM 2465 C CA . HIS A 1 309 ? 6.983 -8.719 -24.199 1.00 86.50 309 HIS A CA 1
ATOM 2466 C C . HIS A 1 309 ? 8.337 -8.576 -23.500 1.00 86.50 309 HIS A C 1
ATOM 2468 O O . HIS A 1 309 ? 9.111 -9.530 -23.430 1.00 86.50 309 HIS A O 1
ATOM 2474 N N . MET A 1 310 ? 8.652 -7.372 -23.027 1.00 87.31 310 MET A N 1
ATOM 2475 C CA . MET A 1 310 ? 9.952 -7.055 -22.438 1.00 87.31 310 MET A CA 1
ATOM 2476 C C . MET A 1 310 ? 9.795 -6.678 -20.973 1.00 87.31 310 MET A C 1
ATOM 2478 O O . MET A 1 310 ? 8.909 -5.911 -20.610 1.00 87.31 310 MET A O 1
ATOM 2482 N N . SER A 1 311 ? 10.686 -7.210 -20.146 1.00 89.62 311 SER A N 1
ATOM 2483 C CA . SER A 1 311 ? 10.736 -6.973 -18.709 1.00 89.62 311 SER A CA 1
ATOM 2484 C C . SER A 1 311 ? 12.165 -7.188 -18.227 1.00 89.62 311 SER A C 1
ATOM 2486 O O . SER A 1 311 ? 12.843 -8.103 -18.701 1.00 89.62 311 SER A O 1
ATOM 2488 N N . LYS A 1 312 ? 12.612 -6.374 -17.275 1.00 88.38 312 LYS A N 1
ATOM 2489 C CA . LYS A 1 312 ? 13.868 -6.555 -16.538 1.00 88.38 312 LYS A CA 1
ATOM 2490 C C . LYS A 1 312 ? 13.679 -7.326 -15.235 1.00 88.38 312 LYS A C 1
ATOM 2492 O O . LYS A 1 312 ? 14.637 -7.868 -14.700 1.00 88.38 312 LYS A O 1
ATOM 2497 N N . ILE A 1 313 ? 12.445 -7.406 -14.741 1.00 88.00 313 ILE A N 1
ATOM 2498 C CA . ILE A 1 313 ? 12.095 -8.068 -13.474 1.00 88.00 313 ILE A CA 1
ATOM 2499 C C . ILE A 1 313 ? 11.474 -9.462 -13.666 1.00 88.00 313 ILE A C 1
ATOM 2501 O O . ILE A 1 313 ? 10.877 -10.007 -12.741 1.00 88.00 313 ILE A O 1
ATOM 2505 N N . GLY A 1 314 ? 11.599 -10.048 -14.861 1.00 88.69 314 GLY A N 1
ATOM 2506 C CA . GLY A 1 314 ? 11.143 -11.416 -15.134 1.00 88.69 314 GLY A CA 1
ATOM 2507 C C . GLY A 1 314 ? 9.646 -11.551 -15.441 1.00 88.69 314 GLY A C 1
ATOM 2508 O O . GLY A 1 314 ? 9.070 -12.620 -15.244 1.00 88.69 314 GLY A O 1
ATOM 2509 N N . LEU A 1 315 ? 8.991 -10.481 -15.903 1.00 89.12 315 LEU A N 1
ATOM 2510 C CA . LEU A 1 315 ? 7.569 -10.474 -16.278 1.00 89.12 315 LEU A CA 1
ATOM 2511 C C . LEU A 1 315 ? 7.339 -10.581 -17.795 1.00 89.12 315 LEU A C 1
ATOM 2513 O O . LEU A 1 315 ? 6.276 -10.199 -18.276 1.00 89.12 315 LEU A O 1
ATOM 2517 N N . GLN A 1 316 ? 8.292 -11.122 -18.564 1.00 88.50 316 GLN A N 1
ATOM 2518 C CA . GLN A 1 316 ? 8.152 -11.254 -20.026 1.00 88.50 316 GLN A CA 1
ATOM 2519 C C . GLN A 1 316 ? 7.016 -12.210 -20.435 1.00 88.50 316 GLN A C 1
ATOM 2521 O O . GLN A 1 316 ? 6.544 -12.173 -21.564 1.00 88.50 316 GLN A O 1
ATOM 2526 N N . TRP A 1 317 ? 6.556 -13.066 -19.521 1.00 87.62 317 TRP A N 1
ATOM 2527 C CA . TRP A 1 317 ? 5.409 -13.953 -19.733 1.00 87.62 317 TRP A CA 1
ATOM 2528 C C . TRP A 1 317 ? 4.059 -13.215 -19.719 1.00 87.62 317 TRP A C 1
ATOM 2530 O O . TRP A 1 317 ? 3.038 -13.799 -20.083 1.00 87.62 317 TRP A O 1
ATOM 2540 N N . LEU A 1 318 ? 4.023 -11.957 -19.268 1.00 87.88 318 LEU A N 1
ATOM 2541 C CA . LEU A 1 318 ? 2.796 -11.188 -19.123 1.00 87.88 318 LEU A CA 1
ATOM 2542 C C . LEU A 1 318 ? 2.451 -10.445 -20.414 1.00 87.88 318 LEU A C 1
ATOM 2544 O O . LEU A 1 318 ? 3.250 -9.675 -20.946 1.00 87.88 318 LEU A O 1
ATOM 2548 N N . ASP A 1 319 ? 1.212 -10.588 -20.882 1.00 89.94 319 ASP A N 1
ATOM 2549 C CA . ASP A 1 319 ? 0.697 -9.747 -21.959 1.00 89.94 319 ASP A CA 1
ATOM 2550 C C . ASP A 1 319 ? 0.416 -8.325 -21.477 1.00 89.94 319 ASP A C 1
ATOM 2552 O O . ASP A 1 319 ? -0.651 -8.021 -20.942 1.00 89.94 319 ASP A O 1
ATOM 2556 N N . HIS A 1 320 ? 1.395 -7.441 -21.680 1.00 87.00 320 HIS A N 1
ATOM 2557 C CA . HIS A 1 320 ? 1.289 -6.035 -21.315 1.00 87.00 320 HIS A CA 1
ATOM 2558 C C . HIS A 1 320 ? 0.144 -5.330 -22.058 1.00 87.00 320 HIS A C 1
ATOM 2560 O O . HIS A 1 320 ? -0.531 -4.492 -21.464 1.00 87.00 320 HIS A O 1
ATOM 2566 N N . MET A 1 321 ? -0.136 -5.680 -23.321 1.00 88.56 321 MET A N 1
ATOM 2567 C CA . MET A 1 321 ? -1.249 -5.084 -24.069 1.00 88.56 321 MET A CA 1
ATOM 2568 C C . MET A 1 321 ? -2.587 -5.478 -23.438 1.00 88.56 321 MET A C 1
ATOM 2570 O O . MET A 1 321 ? -3.429 -4.616 -23.158 1.00 88.56 321 MET A O 1
ATOM 2574 N N . ALA A 1 322 ? -2.769 -6.772 -23.162 1.00 91.00 322 ALA A N 1
ATOM 2575 C CA . ALA A 1 322 ? -3.955 -7.272 -22.475 1.00 91.00 322 ALA A CA 1
ATOM 2576 C C . ALA A 1 322 ? -4.090 -6.669 -21.068 1.00 91.00 322 ALA A C 1
ATOM 2578 O O . ALA A 1 322 ? -5.187 -6.261 -20.682 1.00 91.00 322 ALA A O 1
ATOM 2579 N N . LEU A 1 323 ? -2.983 -6.536 -20.331 1.00 89.69 323 LEU A N 1
ATOM 2580 C CA . LEU A 1 323 ? -2.949 -5.900 -19.017 1.00 89.69 323 LEU A CA 1
ATOM 2581 C C . LEU A 1 323 ? -3.444 -4.449 -19.083 1.00 89.69 323 LEU A C 1
ATOM 2583 O O . LEU A 1 323 ? -4.325 -4.079 -18.309 1.00 89.69 323 LEU A O 1
ATOM 2587 N N . PHE A 1 324 ? -2.933 -3.622 -20.003 1.00 88.19 324 PHE A N 1
ATOM 2588 C CA . PHE A 1 324 ? -3.342 -2.214 -20.096 1.00 88.19 324 PHE A CA 1
ATOM 2589 C C . PHE A 1 324 ? -4.802 -2.051 -20.488 1.00 88.19 324 PHE A C 1
ATOM 2591 O O . PHE A 1 324 ? -5.514 -1.244 -19.883 1.00 88.19 324 PHE A O 1
ATOM 2598 N N . ARG A 1 325 ? -5.279 -2.852 -21.446 1.00 93.38 325 ARG A N 1
ATOM 2599 C CA . ARG A 1 325 ? -6.702 -2.888 -21.801 1.00 93.38 325 ARG A CA 1
ATOM 2600 C C . ARG A 1 325 ? -7.553 -3.342 -20.613 1.00 93.38 325 ARG A C 1
ATOM 2602 O O . ARG A 1 325 ? -8.588 -2.736 -20.339 1.00 93.38 325 ARG A O 1
ATOM 2609 N N . GLY A 1 326 ? -7.086 -4.337 -19.859 1.00 95.25 326 GLY A N 1
ATOM 2610 C CA . GLY A 1 326 ? -7.719 -4.820 -18.633 1.00 95.25 326 GLY A CA 1
ATOM 2611 C C . GLY A 1 326 ? -7.809 -3.750 -17.543 1.00 95.25 326 GLY A C 1
ATOM 2612 O O . GLY A 1 326 ? -8.878 -3.555 -16.966 1.00 95.25 326 GLY A O 1
ATOM 2613 N N . ILE A 1 327 ? -6.733 -2.996 -17.304 1.00 94.56 327 ILE A N 1
ATOM 2614 C CA . ILE A 1 327 ? -6.724 -1.872 -16.356 1.00 94.56 327 ILE A CA 1
ATOM 2615 C C . ILE A 1 327 ? -7.678 -0.766 -16.823 1.00 94.56 327 ILE A C 1
ATOM 2617 O O . ILE A 1 327 ? -8.443 -0.243 -16.013 1.00 94.56 327 ILE A O 1
ATOM 2621 N N . GLY A 1 328 ? -7.695 -0.440 -18.120 1.00 96.31 328 GLY A N 1
ATOM 2622 C CA . GLY A 1 328 ? -8.643 0.517 -18.694 1.00 96.31 328 GLY A CA 1
ATOM 2623 C C . GLY A 1 328 ? -10.100 0.088 -18.493 1.00 96.31 328 GLY A C 1
ATOM 2624 O O . GLY A 1 328 ? -10.938 0.889 -18.073 1.00 96.31 328 GLY A O 1
ATOM 2625 N N . LEU A 1 329 ? -10.406 -1.192 -18.716 1.00 97.31 329 LEU A N 1
ATOM 2626 C CA . LEU A 1 329 ? -11.732 -1.748 -18.452 1.00 97.31 329 LEU A CA 1
ATOM 2627 C C . LEU A 1 329 ? -12.071 -1.704 -16.957 1.00 97.31 329 LEU A C 1
ATOM 2629 O O . LEU A 1 329 ? -13.177 -1.314 -16.590 1.00 97.31 329 LEU A O 1
ATOM 2633 N N . TYR A 1 330 ? -11.125 -2.040 -16.080 1.00 97.56 330 TYR A N 1
ATOM 2634 C CA . TYR A 1 330 ? -11.311 -1.945 -14.633 1.00 97.56 330 TYR A CA 1
ATOM 2635 C C . TYR A 1 330 ? -11.564 -0.499 -14.174 1.00 97.56 330 TYR A C 1
ATOM 2637 O O . TYR A 1 330 ? -12.430 -0.256 -13.328 1.00 97.56 330 TYR A O 1
ATOM 2645 N N . PHE A 1 331 ? -10.889 0.479 -14.780 1.00 98.31 331 PHE A N 1
ATOM 2646 C CA . PHE A 1 331 ? -11.127 1.905 -14.556 1.00 98.31 331 PHE A CA 1
ATOM 2647 C C . PHE A 1 331 ? -12.559 2.314 -14.936 1.00 98.31 331 PHE A C 1
ATOM 2649 O O . PHE A 1 331 ? -13.231 2.989 -14.152 1.00 98.31 331 PHE A O 1
ATOM 2656 N N . LEU A 1 332 ? -13.075 1.847 -16.078 1.00 98.50 332 LEU A N 1
ATOM 2657 C CA . LEU A 1 332 ? -14.469 2.076 -16.473 1.00 98.50 332 LEU A CA 1
ATOM 2658 C C . LEU A 1 332 ? -15.459 1.375 -15.528 1.00 98.50 332 LEU A C 1
ATOM 2660 O O . LEU A 1 332 ? -16.398 1.991 -15.023 1.00 98.50 332 LEU A O 1
ATOM 2664 N N . LEU A 1 333 ? -15.266 0.082 -15.273 1.00 98.38 333 LEU A N 1
ATOM 2665 C CA . LEU A 1 333 ? -16.187 -0.707 -14.454 1.00 98.38 333 LEU A CA 1
ATOM 2666 C C . LEU A 1 333 ? -16.266 -0.163 -13.027 1.00 98.38 333 LEU A C 1
ATOM 2668 O O . LEU A 1 333 ? -17.358 -0.037 -12.476 1.00 98.38 333 LEU A O 1
ATOM 2672 N N . SER A 1 334 ? -15.133 0.225 -12.443 1.00 98.44 334 SER A N 1
ATOM 2673 C CA . SER A 1 334 ? -15.093 0.781 -11.090 1.00 98.44 334 SER A CA 1
ATOM 2674 C C . SER A 1 334 ? -15.892 2.083 -10.960 1.00 98.44 334 SER A C 1
ATOM 2676 O O . SER A 1 334 ? -16.623 2.231 -9.976 1.00 98.44 334 SER A O 1
ATOM 2678 N N . ILE A 1 335 ? -15.855 2.994 -11.947 1.00 98.50 335 ILE A N 1
ATOM 2679 C CA . ILE A 1 335 ? -16.671 4.221 -11.894 1.00 98.50 335 ILE A CA 1
ATOM 2680 C C . ILE A 1 335 ? -18.161 3.936 -12.110 1.00 98.50 335 ILE A C 1
ATOM 2682 O O . ILE A 1 335 ? -19.003 4.510 -11.415 1.00 98.50 335 ILE A O 1
ATOM 2686 N N . LEU A 1 336 ? -18.509 3.007 -13.006 1.00 98.56 336 LEU A N 1
ATOM 2687 C CA . LEU A 1 336 ? -19.901 2.614 -13.242 1.00 98.56 336 LEU A CA 1
ATOM 2688 C C . LEU A 1 336 ? -20.512 1.947 -12.004 1.00 98.56 336 LEU A C 1
ATOM 2690 O O . LEU A 1 336 ? -21.611 2.314 -11.580 1.00 98.56 336 LEU A O 1
ATOM 2694 N N . LEU A 1 337 ? -19.775 1.034 -11.369 1.00 98.38 337 LEU A N 1
ATOM 2695 C CA . LEU A 1 337 ? -20.182 0.383 -10.125 1.00 98.38 337 LEU A CA 1
ATOM 2696 C C . LEU A 1 337 ? -20.270 1.393 -8.976 1.00 98.38 337 LEU A C 1
ATOM 2698 O O . LEU A 1 337 ? -21.229 1.354 -8.204 1.00 98.38 337 LEU A O 1
ATOM 2702 N N . ALA A 1 338 ? -19.350 2.361 -8.890 1.00 97.75 338 ALA A N 1
ATOM 2703 C CA . ALA A 1 338 ? -19.454 3.446 -7.917 1.00 97.75 338 ALA A CA 1
ATOM 2704 C C . ALA A 1 338 ? -20.761 4.239 -8.089 1.00 97.75 338 ALA A C 1
ATOM 2706 O O . ALA A 1 338 ? -21.453 4.509 -7.102 1.00 97.75 338 ALA A O 1
ATOM 2707 N N . VAL A 1 339 ? -21.133 4.593 -9.323 1.00 98.12 339 VAL A N 1
ATOM 2708 C CA . VAL A 1 339 ? -22.386 5.307 -9.621 1.00 98.12 339 VAL A CA 1
ATOM 2709 C C . VAL A 1 339 ? -23.608 4.439 -9.316 1.00 98.12 339 VAL A C 1
ATOM 2711 O O . VAL A 1 339 ? -24.563 4.929 -8.710 1.00 98.12 339 VAL A O 1
ATOM 2714 N N . GLN A 1 340 ? -23.580 3.154 -9.676 1.00 98.12 340 GLN A N 1
ATOM 2715 C CA . GLN A 1 340 ? -24.659 2.211 -9.384 1.00 98.12 340 GLN A CA 1
ATOM 2716 C C . GLN A 1 340 ? -24.929 2.127 -7.875 1.00 98.12 340 GLN A C 1
ATOM 2718 O O . GLN A 1 340 ? -26.072 2.274 -7.441 1.00 98.12 340 GLN A O 1
ATOM 2723 N N . ARG A 1 341 ? -23.877 1.971 -7.061 1.00 96.69 341 ARG A N 1
ATOM 2724 C CA . ARG A 1 341 ? -23.988 1.921 -5.593 1.00 96.69 341 ARG A CA 1
ATOM 2725 C C . ARG A 1 341 ? -24.502 3.237 -5.011 1.00 96.69 341 ARG A C 1
ATOM 2727 O O . ARG A 1 341 ? -25.370 3.220 -4.142 1.00 96.69 341 ARG A O 1
ATOM 2734 N N . ALA A 1 342 ? -24.059 4.378 -5.545 1.00 94.88 342 ALA A N 1
ATOM 2735 C CA . ALA A 1 342 ? -24.577 5.682 -5.135 1.00 94.88 342 ALA A CA 1
ATOM 2736 C C . ALA A 1 342 ? -26.077 5.842 -5.434 1.00 94.88 342 ALA A C 1
ATOM 2738 O O . ALA A 1 342 ? -26.814 6.361 -4.594 1.00 94.88 342 ALA A O 1
ATOM 2739 N N . ARG A 1 343 ? -26.545 5.377 -6.602 1.00 96.56 343 ARG A N 1
ATOM 2740 C CA . ARG A 1 343 ? -27.974 5.381 -6.970 1.00 96.56 343 ARG A CA 1
ATOM 2741 C C . ARG A 1 343 ? -28.799 4.470 -6.062 1.00 96.56 343 ARG A C 1
ATOM 2743 O O . ARG A 1 343 ? -29.884 4.864 -5.645 1.00 96.56 343 ARG A O 1
ATOM 2750 N N . ALA A 1 344 ? -28.246 3.321 -5.680 1.00 96.38 344 ALA A N 1
ATOM 2751 C CA . ALA A 1 344 ? -28.827 2.413 -4.692 1.00 96.38 344 ALA A CA 1
ATOM 2752 C C . ALA A 1 344 ? -28.768 2.943 -3.242 1.00 96.38 344 ALA A C 1
ATOM 2754 O O . ALA A 1 344 ? -29.191 2.250 -2.322 1.00 96.38 344 ALA A O 1
ATOM 2755 N N . LYS A 1 345 ? -28.250 4.162 -3.018 1.00 93.88 345 LYS A N 1
ATOM 2756 C CA . LYS A 1 345 ? -28.024 4.770 -1.692 1.00 93.88 345 LYS A CA 1
ATOM 2757 C C . LYS A 1 345 ? -27.051 3.978 -0.797 1.00 93.88 345 LYS A C 1
ATOM 2759 O O . LYS A 1 345 ? -26.912 4.298 0.383 1.00 93.88 345 LYS A O 1
ATOM 2764 N N . ASP A 1 346 ? -26.309 3.023 -1.360 1.00 90.81 346 ASP A N 1
ATOM 2765 C CA . ASP A 1 346 ? -25.196 2.326 -0.712 1.00 90.81 346 ASP A CA 1
ATOM 2766 C C . ASP A 1 346 ? -23.933 3.197 -0.795 1.00 90.81 346 ASP A C 1
ATOM 2768 O O . ASP A 1 346 ? -23.065 3.041 -1.660 1.00 90.81 346 ASP A O 1
ATOM 2772 N N . PHE A 1 347 ? -23.851 4.185 0.098 1.00 89.94 347 PHE A N 1
ATOM 2773 C CA . PHE A 1 347 ? -22.740 5.136 0.098 1.00 89.94 347 PHE A CA 1
ATOM 2774 C C . PHE A 1 347 ? -21.412 4.512 0.535 1.00 89.94 347 PHE A C 1
ATOM 2776 O O . PHE A 1 347 ? -20.365 4.981 0.097 1.00 89.94 347 PHE A O 1
ATOM 2783 N N . ALA A 1 348 ? -21.435 3.471 1.372 1.00 87.25 348 ALA A N 1
ATOM 2784 C CA . ALA A 1 348 ? -20.221 2.757 1.756 1.00 87.25 348 ALA A CA 1
ATOM 2785 C C . ALA A 1 348 ? -19.665 1.974 0.558 1.00 87.25 348 ALA A C 1
ATOM 2787 O O . ALA A 1 348 ? -18.486 2.102 0.233 1.00 87.25 348 ALA A O 1
ATOM 2788 N N . GLY A 1 349 ? -20.523 1.241 -0.158 1.00 89.50 349 GLY A N 1
ATOM 2789 C CA . GLY A 1 349 ? -20.162 0.562 -1.399 1.00 89.50 349 GLY A CA 1
ATOM 27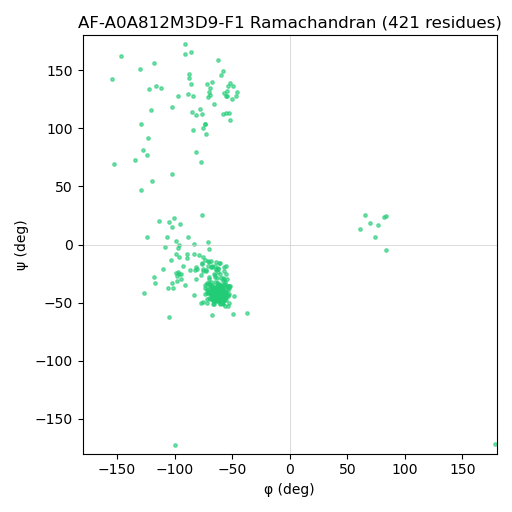90 C C . GLY A 1 349 ? -19.686 1.529 -2.482 1.00 89.50 349 GLY A C 1
ATOM 2791 O O . GLY A 1 349 ? -18.657 1.275 -3.104 1.00 89.50 349 GLY A O 1
ATOM 2792 N N . HIS A 1 350 ? -20.366 2.667 -2.662 1.00 94.25 350 HIS A N 1
ATOM 2793 C CA .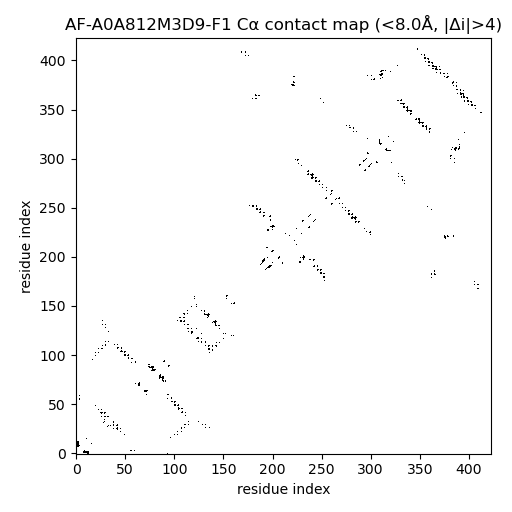 HIS A 1 350 ? -19.934 3.729 -3.579 1.00 94.25 350 HIS A CA 1
ATOM 2794 C C . HIS A 1 350 ? -18.489 4.156 -3.309 1.00 94.25 350 HIS A C 1
ATOM 2796 O O . HIS A 1 350 ? -17.668 4.170 -4.222 1.00 94.25 350 HIS A O 1
ATOM 2802 N N . GLN A 1 351 ? -18.160 4.459 -2.053 1.00 92.69 351 GLN A N 1
ATOM 2803 C CA . GLN A 1 351 ? -16.821 4.913 -1.697 1.00 92.69 351 GLN A CA 1
ATOM 2804 C C . GLN A 1 351 ? -15.758 3.836 -1.920 1.00 92.69 351 GLN A C 1
ATOM 2806 O O . GLN A 1 351 ? -14.700 4.151 -2.451 1.00 92.69 351 GLN A O 1
ATOM 2811 N N . ARG A 1 352 ? -16.034 2.571 -1.584 1.00 94.25 352 ARG A N 1
ATOM 2812 C CA . ARG A 1 352 ? -15.099 1.467 -1.868 1.00 94.25 352 ARG A CA 1
ATOM 2813 C C . ARG A 1 352 ? -14.756 1.390 -3.357 1.00 94.25 352 ARG A C 1
ATOM 2815 O O . ARG A 1 352 ? -13.593 1.247 -3.716 1.00 94.25 352 ARG A O 1
ATOM 2822 N N . TRP A 1 353 ? -15.750 1.550 -4.227 1.00 97.00 353 TRP A N 1
ATOM 2823 C CA . TRP A 1 353 ? -15.523 1.580 -5.673 1.00 97.00 353 TRP A CA 1
ATOM 2824 C C . TRP A 1 353 ? -14.800 2.842 -6.157 1.00 97.00 353 TRP A C 1
ATOM 2826 O O . TRP A 1 353 ? -13.985 2.739 -7.066 1.00 97.00 353 TRP A O 1
ATOM 2836 N N . ILE A 1 354 ? -15.009 4.002 -5.524 1.00 97.19 354 ILE A N 1
ATOM 2837 C CA . ILE A 1 354 ? -14.220 5.210 -5.821 1.00 97.19 354 ILE A CA 1
ATOM 2838 C C . ILE A 1 354 ? -12.737 5.015 -5.479 1.00 97.19 354 ILE A C 1
ATOM 2840 O O . ILE A 1 354 ? -11.885 5.422 -6.261 1.00 97.19 354 ILE A O 1
ATOM 2844 N N . PHE A 1 355 ? -12.407 4.359 -4.363 1.00 96.06 355 PHE A N 1
ATOM 2845 C CA . PHE A 1 355 ? -11.010 4.075 -4.006 1.00 96.06 355 PHE A CA 1
ATOM 2846 C C . PHE A 1 355 ? -10.344 3.166 -5.048 1.00 96.06 355 PHE A C 1
ATOM 2848 O O . PHE A 1 355 ? -9.248 3.468 -5.515 1.00 96.06 355 PHE A O 1
ATOM 2855 N N . ARG A 1 356 ? -11.043 2.110 -5.483 1.00 97.00 356 ARG A N 1
ATOM 2856 C CA . ARG A 1 356 ? -10.605 1.236 -6.586 1.00 97.00 356 ARG A CA 1
ATOM 2857 C C . ARG A 1 356 ? -10.404 1.997 -7.891 1.00 97.00 356 ARG A C 1
ATOM 2859 O O . ARG A 1 356 ? -9.388 1.811 -8.552 1.00 97.00 356 ARG A O 1
ATOM 2866 N N . HIS A 1 357 ? -11.344 2.880 -8.225 1.00 98.25 357 HIS A N 1
ATOM 2867 C CA . HIS A 1 357 ? -11.273 3.720 -9.415 1.00 98.25 357 HIS A CA 1
ATOM 2868 C C . HIS A 1 357 ? -10.036 4.624 -9.399 1.00 98.25 357 HIS A C 1
ATOM 2870 O O . HIS A 1 357 ? -9.284 4.661 -10.371 1.00 98.25 357 HIS A O 1
ATOM 2876 N N . ILE A 1 358 ? -9.767 5.286 -8.269 1.00 97.56 358 ILE A N 1
ATOM 2877 C CA . ILE A 1 358 ? -8.565 6.111 -8.096 1.00 97.56 358 ILE A CA 1
ATOM 2878 C C . ILE A 1 358 ? -7.303 5.257 -8.245 1.00 97.56 358 ILE A C 1
ATOM 2880 O O . ILE A 1 358 ? -6.420 5.630 -9.013 1.00 97.56 358 ILE A O 1
ATOM 2884 N N . GLY A 1 359 ? -7.235 4.092 -7.590 1.00 95.94 359 GLY A N 1
ATOM 2885 C CA . GLY A 1 359 ? -6.105 3.167 -7.723 1.00 95.94 359 GLY A CA 1
ATOM 2886 C C . GLY A 1 359 ? -5.849 2.753 -9.176 1.00 95.94 359 GLY A C 1
ATOM 2887 O O . GLY A 1 359 ? -4.713 2.798 -9.642 1.00 95.94 359 GLY A O 1
ATOM 2888 N N . SER A 1 360 ? -6.911 2.453 -9.927 1.00 95.81 360 SER A N 1
ATOM 2889 C CA . SER A 1 360 ? -6.831 2.074 -11.345 1.00 95.81 360 SER A CA 1
ATOM 2890 C C . SER A 1 360 ? -6.451 3.208 -12.306 1.00 95.81 360 SER A C 1
ATOM 2892 O O . SER A 1 360 ? -6.113 2.928 -13.451 1.00 95.81 360 SER A O 1
ATOM 2894 N N . GLY A 1 361 ? -6.494 4.473 -11.871 1.00 94.75 361 GLY A N 1
ATOM 2895 C CA . GLY A 1 361 ? -6.087 5.627 -12.684 1.00 94.75 361 GLY A CA 1
ATOM 2896 C C . GLY A 1 361 ? -4.736 6.221 -12.278 1.00 94.75 361 GLY A C 1
ATOM 2897 O O . GLY A 1 361 ? -3.946 6.620 -13.129 1.00 94.75 361 GLY A O 1
ATOM 2898 N N . LEU A 1 362 ? -4.435 6.257 -10.977 1.00 95.38 362 LEU A N 1
ATOM 2899 C CA . LEU A 1 362 ? -3.261 6.952 -10.440 1.00 95.38 362 LEU A CA 1
ATOM 2900 C C . LEU A 1 362 ? -1.948 6.173 -10.615 1.00 95.38 362 LEU A C 1
ATOM 2902 O O . LEU A 1 362 ? -0.874 6.726 -10.392 1.00 95.38 362 LEU A O 1
ATOM 2906 N N . TRP A 1 363 ? -2.009 4.911 -11.047 1.00 94.56 363 TRP A N 1
ATOM 2907 C CA . TRP A 1 363 ? -0.814 4.106 -11.317 1.00 94.56 363 TRP A CA 1
ATOM 2908 C C . TRP A 1 363 ? 0.115 4.739 -12.351 1.00 94.56 363 TRP A C 1
ATOM 2910 O O . TRP A 1 363 ? 1.323 4.551 -12.261 1.00 94.56 363 TRP A O 1
ATOM 2920 N N . VAL A 1 364 ? -0.418 5.529 -13.292 1.00 91.75 364 VAL A N 1
ATOM 2921 C CA . VAL A 1 364 ? 0.392 6.243 -14.290 1.00 91.75 364 VAL A CA 1
ATOM 2922 C C . VAL A 1 364 ? 1.370 7.198 -13.603 1.00 91.75 364 VAL A C 1
ATOM 2924 O O . VAL A 1 364 ? 2.515 7.308 -14.023 1.00 91.75 364 VAL A O 1
ATOM 2927 N N . ALA A 1 365 ? 0.967 7.833 -12.498 1.00 92.62 365 ALA A N 1
ATOM 2928 C CA . ALA A 1 365 ? 1.854 8.681 -11.704 1.00 92.62 365 ALA A CA 1
ATOM 2929 C C . ALA A 1 365 ? 3.014 7.869 -11.103 1.00 92.62 365 ALA A C 1
ATOM 2931 O O . ALA A 1 365 ? 4.175 8.255 -11.202 1.00 92.62 365 ALA A O 1
ATOM 2932 N N . VAL A 1 366 ? 2.706 6.705 -10.528 1.00 93.38 366 VAL A N 1
ATOM 2933 C CA . VAL A 1 366 ? 3.716 5.798 -9.962 1.00 93.38 366 VAL A CA 1
ATOM 2934 C C . VAL A 1 366 ? 4.658 5.285 -11.050 1.00 93.38 366 VAL A C 1
ATOM 2936 O O . VAL A 1 366 ? 5.870 5.274 -10.857 1.00 93.38 366 VAL A O 1
ATOM 2939 N N . GLN A 1 367 ? 4.117 4.931 -12.214 1.00 91.44 367 GLN A N 1
ATOM 2940 C CA . GLN A 1 367 ? 4.895 4.498 -13.367 1.00 91.44 367 GLN A CA 1
ATOM 2941 C C . GLN A 1 367 ? 5.872 5.579 -13.834 1.00 91.44 367 GLN A C 1
ATOM 2943 O O . GLN A 1 367 ? 7.016 5.263 -14.142 1.00 91.44 367 GLN A O 1
ATOM 2948 N N . ARG A 1 368 ? 5.458 6.851 -13.850 1.00 87.12 368 ARG A N 1
ATOM 2949 C CA . ARG A 1 368 ? 6.328 7.974 -14.233 1.00 87.12 368 ARG A CA 1
ATOM 2950 C C . ARG A 1 368 ? 7.495 8.143 -13.267 1.00 87.12 368 ARG A C 1
ATOM 2952 O O . ARG A 1 368 ? 8.616 8.349 -13.718 1.00 87.12 368 ARG A O 1
ATOM 2959 N N . ILE A 1 369 ? 7.247 7.993 -11.965 1.00 88.50 369 ILE A N 1
ATOM 2960 C CA . ILE A 1 369 ? 8.309 7.996 -10.950 1.00 88.50 369 ILE A CA 1
ATOM 2961 C C . ILE A 1 369 ? 9.241 6.801 -11.162 1.00 88.50 369 ILE A C 1
ATOM 2963 O O . ILE A 1 369 ? 10.450 6.983 -11.183 1.00 88.50 369 ILE A O 1
ATOM 2967 N N . TYR A 1 370 ? 8.695 5.600 -11.371 1.00 89.44 370 TYR A N 1
ATOM 2968 C CA . TYR A 1 370 ? 9.495 4.397 -11.609 1.00 89.44 370 TYR A CA 1
ATOM 2969 C C . TYR A 1 370 ? 10.400 4.545 -12.834 1.00 89.44 370 TYR A C 1
ATOM 2971 O O . TYR A 1 370 ? 11.603 4.333 -12.731 1.00 89.44 370 TYR A O 1
ATOM 2979 N N . VAL A 1 371 ? 9.848 4.964 -13.977 1.00 84.75 371 VAL A N 1
ATOM 2980 C CA . VAL A 1 371 ? 10.634 5.202 -15.195 1.00 84.75 371 VAL A CA 1
ATOM 2981 C C . VAL A 1 371 ? 11.694 6.270 -14.947 1.00 84.75 371 VAL A C 1
ATOM 2983 O O . VAL A 1 371 ? 12.833 6.074 -15.347 1.00 84.75 371 VAL A O 1
ATOM 2986 N N . GLY A 1 372 ? 11.353 7.349 -14.237 1.00 81.62 372 GLY A N 1
ATOM 2987 C CA . GLY A 1 372 ? 12.311 8.384 -13.853 1.00 81.62 372 GLY A CA 1
ATOM 2988 C C . GLY A 1 372 ? 13.410 7.904 -12.897 1.00 81.62 372 GLY A C 1
ATOM 2989 O O . GLY A 1 372 ? 14.492 8.463 -12.893 1.00 81.62 372 GLY A O 1
ATOM 2990 N N . VAL A 1 373 ? 13.185 6.867 -12.092 1.00 83.62 373 VAL A N 1
ATOM 2991 C CA . VAL A 1 373 ? 14.233 6.291 -11.231 1.00 83.62 373 VAL A CA 1
ATOM 2992 C C . VAL A 1 373 ? 15.097 5.304 -12.015 1.00 83.62 373 VAL A C 1
ATOM 2994 O O . VAL A 1 373 ? 16.317 5.352 -11.926 1.00 83.62 373 VAL A O 1
ATOM 2997 N N . MET A 1 374 ? 14.478 4.445 -12.824 1.00 82.44 374 MET A N 1
ATOM 2998 C CA . MET A 1 374 ? 15.166 3.380 -13.563 1.00 82.44 374 MET A CA 1
ATOM 2999 C C . MET A 1 374 ? 15.801 3.855 -14.882 1.00 82.44 374 MET A C 1
ATOM 3001 O O . MET A 1 374 ? 16.389 3.056 -15.613 1.00 82.44 374 MET A O 1
ATOM 3005 N N . MET A 1 375 ? 15.677 5.143 -15.225 1.00 71.94 375 MET A N 1
ATOM 3006 C CA . MET A 1 375 ? 16.171 5.709 -16.489 1.00 71.94 375 MET A CA 1
ATOM 3007 C C . MET A 1 375 ? 17.694 5.657 -16.636 1.00 71.94 375 MET A C 1
ATOM 3009 O O . MET A 1 375 ? 18.182 5.541 -17.755 1.00 71.94 375 MET A O 1
ATOM 3013 N N . THR A 1 376 ? 18.448 5.682 -15.533 1.00 68.75 376 THR A N 1
ATOM 3014 C CA . THR A 1 376 ? 19.920 5.582 -15.553 1.00 68.75 376 THR A CA 1
ATOM 3015 C C . THR A 1 376 ? 20.419 4.206 -15.993 1.00 68.75 376 THR A C 1
ATOM 3017 O O . THR A 1 376 ? 21.591 4.044 -16.312 1.00 68.75 376 THR A O 1
ATOM 3020 N N . GLU A 1 377 ? 19.531 3.212 -16.018 1.00 68.94 377 GLU A N 1
ATOM 3021 C CA . GLU A 1 377 ? 19.814 1.840 -16.438 1.00 68.94 377 GLU A CA 1
ATOM 3022 C C . GLU A 1 377 ? 19.203 1.526 -17.821 1.00 68.94 377 GLU A C 1
ATOM 3024 O O . GLU A 1 377 ? 19.192 0.372 -18.249 1.00 68.94 377 GLU A O 1
ATOM 3029 N N . ALA A 1 378 ? 18.637 2.522 -18.517 1.00 72.19 378 ALA A N 1
ATOM 3030 C CA . ALA A 1 378 ? 17.861 2.363 -19.751 1.00 72.19 378 ALA A CA 1
ATOM 3031 C C . ALA A 1 378 ? 18.660 2.731 -21.018 1.00 72.19 378 ALA A C 1
ATOM 3033 O O . ALA A 1 378 ? 18.297 3.651 -21.754 1.00 72.19 378 ALA A O 1
ATOM 3034 N N . ASN A 1 379 ? 19.767 2.027 -21.264 1.00 79.81 379 ASN A N 1
ATOM 3035 C CA . ASN A 1 379 ? 20.738 2.415 -22.296 1.00 79.81 379 ASN A CA 1
ATOM 3036 C C . ASN A 1 379 ? 20.342 1.994 -23.720 1.00 79.81 379 ASN A C 1
ATOM 3038 O O . ASN A 1 379 ? 20.853 2.557 -24.687 1.00 79.81 379 ASN A O 1
ATOM 3042 N N . THR A 1 380 ? 19.435 1.026 -23.858 1.00 86.25 380 THR A N 1
ATOM 3043 C CA . THR A 1 380 ? 18.949 0.519 -25.149 1.00 86.25 380 THR A CA 1
ATOM 3044 C C . THR A 1 380 ? 17.440 0.745 -25.318 1.00 86.25 380 THR A C 1
ATOM 3046 O O . THR A 1 380 ? 16.721 0.860 -24.318 1.00 86.25 380 THR A O 1
ATOM 3049 N N . PRO A 1 381 ? 16.913 0.798 -26.557 1.00 86.00 381 PRO A N 1
ATOM 3050 C CA . PRO A 1 381 ? 15.468 0.808 -26.802 1.00 86.00 381 PRO A CA 1
ATOM 3051 C C . PRO A 1 381 ? 14.733 -0.353 -26.112 1.00 86.00 381 PRO A C 1
ATOM 3053 O O . PRO A 1 381 ? 13.624 -0.175 -25.608 1.00 86.00 381 PRO A O 1
ATOM 3056 N N . GLU A 1 382 ? 15.360 -1.526 -26.042 1.00 88.44 382 GLU A N 1
ATOM 3057 C CA . GLU A 1 382 ? 14.848 -2.716 -25.364 1.00 88.44 382 GLU A CA 1
ATOM 3058 C C . GLU A 1 382 ? 14.729 -2.482 -23.856 1.00 88.44 382 GLU A C 1
ATOM 3060 O O . GLU A 1 382 ? 13.674 -2.730 -23.266 1.00 88.44 382 GLU A O 1
ATOM 3065 N N . ASP A 1 383 ? 15.771 -1.920 -23.239 1.00 87.62 383 ASP A N 1
ATOM 3066 C CA . ASP A 1 383 ? 15.766 -1.561 -21.822 1.00 87.62 383 ASP A CA 1
ATOM 3067 C C . ASP A 1 383 ? 14.697 -0.517 -21.495 1.00 87.62 383 ASP A C 1
ATOM 3069 O O . ASP A 1 383 ? 14.042 -0.593 -20.455 1.00 87.62 383 ASP A O 1
ATOM 3073 N N . GLN A 1 384 ? 14.512 0.464 -22.377 1.00 86.25 384 GLN A N 1
ATOM 3074 C CA . GLN A 1 384 ? 13.511 1.517 -22.227 1.00 86.25 384 GLN A CA 1
ATOM 3075 C C . GLN A 1 384 ? 12.091 0.950 -22.342 1.00 86.25 384 GLN A C 1
ATOM 3077 O O . GLN A 1 384 ? 11.233 1.284 -21.517 1.00 86.25 384 GLN A O 1
ATOM 3082 N N . LYS A 1 385 ? 11.842 0.057 -23.313 1.00 87.56 385 LYS A N 1
ATOM 3083 C CA . LYS A 1 385 ? 10.557 -0.644 -23.472 1.00 87.56 385 LYS A CA 1
ATOM 3084 C C . LYS A 1 385 ? 10.261 -1.525 -22.256 1.00 87.56 385 LYS A C 1
ATOM 3086 O O . LYS A 1 385 ? 9.150 -1.457 -21.726 1.00 87.56 385 LYS A O 1
ATOM 3091 N N . ALA A 1 386 ? 11.255 -2.277 -21.777 1.00 89.50 386 ALA A N 1
ATOM 3092 C CA . ALA A 1 386 ? 11.155 -3.113 -20.582 1.00 89.50 386 ALA A CA 1
ATOM 3093 C C . ALA A 1 386 ? 10.845 -2.286 -19.325 1.00 89.50 386 ALA A C 1
ATOM 3095 O O . ALA A 1 386 ? 9.860 -2.547 -18.638 1.00 89.50 386 ALA A O 1
ATOM 3096 N N . ASN A 1 387 ? 11.618 -1.225 -19.070 1.00 89.12 387 ASN A N 1
ATOM 3097 C CA . ASN A 1 387 ? 11.418 -0.328 -17.930 1.00 89.12 387 ASN A CA 1
ATOM 3098 C C . ASN A 1 387 ? 10.021 0.305 -17.935 1.00 89.12 387 ASN A C 1
ATOM 3100 O O . ASN A 1 387 ? 9.376 0.429 -16.890 1.00 89.12 387 ASN A O 1
ATOM 3104 N N . PHE A 1 388 ? 9.540 0.720 -19.110 1.00 88.00 388 PHE A N 1
ATOM 3105 C CA . PHE A 1 388 ? 8.216 1.315 -19.238 1.00 88.00 388 PHE A CA 1
ATOM 3106 C C . PHE A 1 388 ? 7.108 0.302 -18.920 1.00 88.00 388 PHE A C 1
ATOM 3108 O O . PHE A 1 388 ? 6.161 0.649 -18.205 1.00 88.00 388 PHE A O 1
ATOM 3115 N N . ALA A 1 389 ? 7.233 -0.933 -19.417 1.00 89.38 389 ALA A N 1
ATOM 3116 C CA . ALA A 1 389 ? 6.284 -2.020 -19.188 1.00 89.38 389 ALA A CA 1
ATOM 3117 C C . ALA A 1 389 ? 6.269 -2.488 -17.720 1.00 89.38 389 ALA A C 1
ATOM 3119 O O . ALA A 1 389 ? 5.193 -2.636 -17.124 1.00 89.38 389 ALA A O 1
ATOM 3120 N N . ASP A 1 390 ? 7.445 -2.636 -17.109 1.00 91.25 390 ASP A N 1
ATOM 3121 C CA . ASP A 1 390 ? 7.610 -3.013 -15.703 1.00 91.25 390 ASP A CA 1
ATOM 3122 C C . ASP A 1 390 ? 7.035 -1.952 -14.771 1.00 91.25 390 ASP A C 1
ATOM 3124 O O . ASP A 1 390 ? 6.219 -2.263 -13.902 1.00 91.25 390 ASP A O 1
ATOM 3128 N N . GLY A 1 391 ? 7.372 -0.680 -14.999 1.00 90.88 391 GLY A N 1
ATOM 3129 C CA . GLY A 1 391 ? 6.848 0.426 -14.202 1.00 90.88 391 GLY A CA 1
ATOM 3130 C C . GLY A 1 391 ? 5.329 0.534 -14.274 1.00 90.88 391 GLY A C 1
ATOM 3131 O O . GLY A 1 391 ? 4.677 0.871 -13.286 1.00 90.88 391 GLY A O 1
ATOM 3132 N N . ALA A 1 392 ? 4.747 0.226 -15.431 1.00 90.19 392 ALA A N 1
ATOM 3133 C CA . ALA A 1 392 ? 3.305 0.242 -15.609 1.00 90.19 392 ALA A CA 1
ATOM 3134 C C . ALA A 1 392 ? 2.626 -0.919 -14.866 1.00 90.19 392 ALA A C 1
ATOM 3136 O O . ALA A 1 392 ? 1.618 -0.718 -14.186 1.00 90.19 392 ALA A O 1
ATOM 3137 N N . THR A 1 393 ? 3.223 -2.110 -14.925 1.00 91.44 393 THR A N 1
ATOM 3138 C CA . THR A 1 393 ? 2.735 -3.310 -14.232 1.00 91.44 393 THR A CA 1
ATOM 3139 C C . THR A 1 393 ? 2.840 -3.160 -12.712 1.00 91.44 393 THR A C 1
ATOM 3141 O O . THR A 1 393 ? 1.845 -3.318 -12.000 1.00 91.44 393 THR A O 1
ATOM 3144 N N . LEU A 1 394 ? 4.020 -2.784 -12.209 1.00 92.06 394 LEU A N 1
ATOM 3145 C CA . LEU A 1 394 ? 4.268 -2.547 -10.786 1.00 92.06 394 LEU A CA 1
ATOM 3146 C C . LEU A 1 394 ? 3.436 -1.383 -10.255 1.00 92.06 394 LEU A C 1
ATOM 3148 O O . LEU A 1 394 ? 2.847 -1.492 -9.181 1.00 92.06 394 LEU A O 1
ATOM 3152 N N . GLY A 1 395 ? 3.349 -0.289 -11.016 1.00 92.62 395 GLY A N 1
ATOM 3153 C CA . GLY A 1 395 ? 2.528 0.860 -10.661 1.00 92.62 395 GLY A CA 1
ATOM 3154 C C . GLY A 1 395 ? 1.069 0.463 -10.464 1.00 92.62 395 GLY A C 1
ATOM 3155 O O . GLY A 1 395 ? 0.477 0.814 -9.445 1.00 92.62 395 GLY A O 1
ATOM 3156 N N . ALA A 1 396 ? 0.502 -0.302 -11.403 1.00 91.69 396 ALA A N 1
ATOM 3157 C CA . ALA A 1 396 ? -0.888 -0.745 -11.332 1.00 91.69 396 ALA A CA 1
ATOM 3158 C C . ALA A 1 396 ? -1.131 -1.700 -10.159 1.00 91.69 396 ALA A C 1
ATOM 3160 O O . ALA A 1 396 ? -2.088 -1.515 -9.405 1.00 91.69 396 ALA A O 1
ATOM 3161 N N . ALA A 1 397 ? -0.252 -2.685 -9.962 1.00 90.69 397 ALA A N 1
ATOM 3162 C CA . ALA A 1 397 ? -0.342 -3.601 -8.830 1.00 90.69 397 ALA A CA 1
ATOM 3163 C C . ALA A 1 397 ? -0.277 -2.840 -7.496 1.00 90.69 397 ALA A C 1
ATOM 3165 O O . ALA A 1 397 ? -1.143 -3.019 -6.635 1.00 90.69 397 ALA A O 1
ATOM 3166 N N . LEU A 1 398 ? 0.695 -1.934 -7.348 1.00 92.31 398 LEU A N 1
ATOM 3167 C CA . LEU A 1 398 ? 0.898 -1.160 -6.129 1.00 92.31 398 LEU A CA 1
ATOM 3168 C C . LEU A 1 398 ? -0.319 -0.297 -5.795 1.00 92.31 398 LEU A C 1
ATOM 3170 O O . LEU A 1 398 ? -0.787 -0.325 -4.656 1.00 92.31 398 LEU A O 1
ATOM 3174 N N . THR A 1 399 ? -0.858 0.465 -6.748 1.00 93.75 399 THR A N 1
ATOM 3175 C CA . THR A 1 399 ? -1.984 1.368 -6.464 1.00 93.75 399 THR A CA 1
ATOM 3176 C C . THR A 1 399 ? -3.296 0.624 -6.239 1.00 93.75 399 THR A C 1
ATOM 3178 O O . THR A 1 399 ? -4.092 1.062 -5.407 1.00 93.75 399 THR A O 1
ATOM 3181 N N . ILE A 1 400 ? -3.529 -0.506 -6.916 1.00 90.25 400 ILE A N 1
ATOM 3182 C CA . ILE A 1 400 ? -4.709 -1.352 -6.684 1.00 90.25 400 ILE A CA 1
ATOM 3183 C C . ILE A 1 400 ? -4.643 -1.983 -5.290 1.00 90.25 400 ILE A C 1
ATOM 3185 O O . ILE A 1 400 ? -5.606 -1.876 -4.529 1.00 90.25 400 ILE A O 1
ATOM 3189 N N . VAL A 1 401 ? -3.502 -2.568 -4.911 1.00 88.81 401 VAL A N 1
ATOM 3190 C CA . VAL A 1 401 ? -3.305 -3.131 -3.564 1.00 88.81 401 VAL A CA 1
ATOM 3191 C C . VAL A 1 401 ? -3.433 -2.039 -2.502 1.00 88.81 401 VAL A C 1
ATOM 3193 O O . VAL A 1 401 ? -4.137 -2.216 -1.509 1.00 88.81 401 VAL A O 1
ATOM 3196 N N . THR A 1 402 ? -2.828 -0.873 -2.734 1.00 89.31 402 THR A N 1
ATOM 3197 C CA . THR A 1 402 ? -2.924 0.278 -1.824 1.00 89.31 402 THR A CA 1
ATOM 3198 C C . THR A 1 402 ? -4.369 0.752 -1.662 1.00 89.31 402 THR A C 1
ATOM 3200 O O . THR A 1 402 ? -4.783 1.086 -0.551 1.00 89.31 402 THR A O 1
ATOM 3203 N N . ALA A 1 403 ? -5.168 0.741 -2.733 1.00 90.12 403 ALA A N 1
ATOM 3204 C CA . ALA A 1 403 ? -6.588 1.066 -2.662 1.00 90.12 403 ALA A CA 1
ATOM 3205 C C . ALA A 1 403 ? -7.364 0.064 -1.790 1.00 90.12 403 ALA A C 1
ATOM 3207 O O . ALA A 1 403 ? -8.185 0.490 -0.977 1.00 90.12 403 ALA A O 1
ATOM 3208 N N . GLU A 1 404 ? -7.080 -1.239 -1.888 1.00 90.56 404 GLU A N 1
ATOM 3209 C CA . GLU A 1 404 ? -7.691 -2.249 -1.010 1.00 90.56 404 GLU A CA 1
ATOM 3210 C C . GLU A 1 404 ? -7.262 -2.078 0.450 1.00 90.56 404 GLU A C 1
ATOM 3212 O O . GLU A 1 404 ? -8.111 -2.090 1.342 1.00 90.56 404 GLU A O 1
ATOM 3217 N N . VAL A 1 405 ? -5.974 -1.829 0.711 1.00 85.12 405 VAL A N 1
ATOM 3218 C CA . VAL A 1 405 ? -5.475 -1.523 2.063 1.00 85.12 405 VAL A CA 1
ATOM 3219 C C . VAL A 1 405 ? -6.206 -0.308 2.634 1.00 85.12 405 VAL A C 1
ATOM 3221 O O . VAL A 1 405 ? -6.736 -0.364 3.744 1.00 85.12 405 VAL A O 1
ATOM 3224 N N . ALA A 1 406 ? -6.321 0.774 1.862 1.00 86.69 406 ALA A N 1
ATOM 3225 C CA . ALA A 1 406 ? -7.058 1.963 2.272 1.00 86.69 406 ALA A CA 1
ATOM 3226 C C . ALA A 1 406 ? -8.533 1.647 2.577 1.00 86.69 406 ALA A C 1
ATOM 3228 O O . ALA A 1 406 ? -9.070 2.128 3.576 1.00 86.69 406 ALA A O 1
ATOM 3229 N N . ILE A 1 407 ? -9.179 0.789 1.778 1.00 85.81 407 ILE A N 1
ATOM 3230 C CA . ILE A 1 407 ? -10.551 0.333 2.027 1.00 85.81 407 ILE A CA 1
ATOM 3231 C C . ILE A 1 407 ? -10.667 -0.399 3.365 1.00 85.81 407 ILE A C 1
ATOM 3233 O O . ILE A 1 407 ? -11.638 -0.168 4.084 1.00 85.81 407 ILE A O 1
ATOM 3237 N N . GLN A 1 408 ? -9.703 -1.243 3.731 1.00 81.50 408 GLN A N 1
ATOM 3238 C CA . GLN A 1 408 ? -9.731 -1.950 5.017 1.00 81.50 408 GLN A CA 1
ATOM 3239 C C . GLN A 1 408 ? -9.491 -1.014 6.212 1.00 81.50 408 GLN A C 1
ATOM 3241 O O . GLN A 1 408 ? -10.014 -1.243 7.304 1.00 81.50 408 GLN A O 1
ATOM 3246 N N . LEU A 1 409 ? -8.727 0.064 6.014 1.00 79.69 409 LEU A N 1
ATOM 3247 C CA . LEU A 1 409 ? -8.398 1.027 7.067 1.00 79.69 409 LEU A CA 1
ATOM 3248 C C . LEU A 1 409 ? -9.509 2.059 7.318 1.00 79.69 409 LEU A C 1
ATOM 3250 O O . LEU A 1 409 ? -9.652 2.542 8.446 1.00 79.69 409 LEU A O 1
ATOM 3254 N N . VAL A 1 410 ? -10.305 2.407 6.299 1.00 79.25 410 VAL A N 1
ATOM 3255 C CA . VAL A 1 410 ? -11.422 3.356 6.437 1.00 79.25 410 VAL A CA 1
ATOM 3256 C C . VAL A 1 410 ? -12.569 2.735 7.239 1.00 79.25 410 VAL A C 1
ATOM 3258 O O . VAL A 1 410 ? -13.112 1.684 6.903 1.00 79.25 410 VAL A O 1
ATOM 3261 N N . ALA A 1 411 ? -13.009 3.433 8.288 1.00 69.00 411 ALA A N 1
ATOM 3262 C CA . ALA A 1 411 ? -14.182 3.040 9.060 1.00 69.00 411 ALA A CA 1
ATOM 3263 C C . ALA A 1 411 ? -15.477 3.314 8.272 1.00 69.00 411 ALA A C 1
ATOM 3265 O O . ALA A 1 411 ? -15.956 4.447 8.180 1.00 69.00 411 ALA A O 1
ATOM 3266 N N . TRP A 1 412 ? -16.072 2.260 7.720 1.00 68.62 412 TRP A N 1
ATOM 3267 C CA . TRP A 1 412 ? -17.350 2.328 7.015 1.00 68.62 412 TRP A CA 1
ATOM 3268 C C . TRP A 1 412 ? -18.518 2.247 8.010 1.00 68.62 412 TRP A C 1
ATOM 3270 O O . TRP A 1 412 ? -18.897 1.167 8.447 1.00 68.62 412 TRP A O 1
ATOM 3280 N N . GLY A 1 413 ? -19.105 3.387 8.382 1.00 50.97 413 GLY A N 1
ATOM 3281 C CA . GLY A 1 413 ? -20.474 3.423 8.916 1.00 50.97 413 GLY A CA 1
ATOM 3282 C C . GLY A 1 413 ? -20.745 2.830 10.309 1.00 50.97 413 GLY A C 1
ATOM 3283 O O . GLY A 1 413 ? -21.913 2.612 10.617 1.00 50.97 413 GLY A O 1
ATOM 3284 N N . LYS A 1 414 ? -19.755 2.625 11.190 1.00 37.94 414 LYS A N 1
ATOM 3285 C CA . LYS A 1 414 ? -20.051 2.490 12.631 1.00 37.94 414 LYS A CA 1
ATOM 3286 C C . LYS A 1 414 ? -20.130 3.890 13.237 1.00 37.94 414 LYS A C 1
ATOM 3288 O O . LYS A 1 414 ? -19.150 4.632 13.215 1.00 37.94 414 LYS A O 1
ATOM 3293 N N . ALA A 1 415 ? -21.320 4.270 13.698 1.00 37.03 415 ALA A N 1
ATOM 3294 C CA . ALA A 1 415 ? -21.554 5.529 14.388 1.00 37.03 415 ALA A CA 1
ATOM 3295 C C . ALA A 1 415 ? -20.517 5.721 15.506 1.00 37.03 415 ALA A C 1
ATOM 3297 O O . ALA A 1 415 ? -20.227 4.791 16.259 1.00 37.03 415 ALA A O 1
ATOM 3298 N N . SER A 1 416 ? -19.976 6.938 15.611 1.00 35.62 416 SER A N 1
ATOM 3299 C CA . SER A 1 416 ? -19.323 7.403 16.836 1.00 35.62 416 SER A CA 1
ATOM 3300 C C . SER A 1 416 ? -20.227 7.031 18.014 1.00 35.62 416 SER A C 1
ATOM 3302 O O . SER A 1 416 ? -21.419 7.346 17.929 1.00 35.62 416 SER A O 1
ATOM 3304 N N . PRO A 1 417 ? -19.727 6.412 19.100 1.00 39.34 417 PRO A N 1
ATOM 3305 C CA . PRO A 1 417 ? -20.495 6.348 20.331 1.00 39.34 417 PRO A CA 1
ATOM 3306 C C . PRO A 1 417 ? -20.817 7.799 20.669 1.00 39.34 417 PRO A C 1
ATOM 3308 O O . PRO A 1 417 ? -19.911 8.619 20.838 1.00 39.34 417 PRO A O 1
ATOM 3311 N N . SER A 1 418 ? -22.096 8.153 20.601 1.00 38.62 418 SER A N 1
ATOM 3312 C CA . SER A 1 418 ? -22.567 9.488 20.928 1.00 38.62 418 SER A CA 1
ATOM 3313 C C . SER A 1 418 ? -21.986 9.860 22.284 1.00 38.62 418 SER A C 1
ATOM 3315 O O . SER A 1 418 ? -22.172 9.108 23.245 1.00 38.62 418 SER A O 1
ATOM 3317 N N . SER A 1 419 ? -21.296 10.998 22.371 1.00 37.91 419 SER A N 1
ATOM 3318 C CA . SER A 1 419 ? -21.038 11.636 23.654 1.00 37.91 419 SER A CA 1
ATOM 3319 C C . SER A 1 419 ? -22.392 11.766 24.344 1.00 37.91 419 SER A C 1
ATOM 3321 O O . SER A 1 419 ? -23.241 12.543 23.895 1.00 37.91 419 SER A O 1
ATOM 3323 N N . LYS A 1 420 ? -22.635 10.946 25.371 1.00 38.28 420 LYS A N 1
ATOM 3324 C CA . LYS A 1 420 ? -23.774 11.138 26.259 1.00 38.28 420 LYS A CA 1
ATOM 3325 C C . LYS A 1 420 ? -23.681 12.582 26.739 1.00 38.28 420 LYS A C 1
ATOM 3327 O O . LYS A 1 420 ? -22.712 12.951 27.394 1.00 38.28 420 LYS A O 1
ATOM 3332 N N . LYS A 1 421 ? -24.655 13.395 26.328 1.00 44.66 421 LYS A N 1
ATOM 3333 C CA . LYS A 1 421 ? -24.936 14.674 26.964 1.00 44.66 421 LYS A CA 1
ATOM 3334 C C . LYS A 1 421 ? -25.222 14.354 28.427 1.00 44.66 421 LYS A C 1
ATOM 3336 O O . LYS A 1 421 ? -26.199 13.671 28.714 1.00 44.66 421 LYS A O 1
ATOM 3341 N N . THR A 1 422 ? -24.343 14.787 29.314 1.00 44.59 422 THR A N 1
ATOM 3342 C CA . THR A 1 422 ? -24.670 14.967 30.724 1.00 44.59 422 THR A CA 1
ATOM 3343 C C . THR A 1 422 ? -25.506 16.239 30.806 1.00 44.59 422 THR A C 1
ATOM 3345 O O . THR A 1 422 ? -24.969 17.337 30.653 1.00 44.59 422 THR A O 1
ATOM 3348 N N . SER A 1 423 ? -26.823 16.066 30.904 1.00 44.41 423 SER A N 1
ATOM 3349 C CA . SER A 1 423 ? -27.711 17.032 31.555 1.00 44.41 423 SER A CA 1
ATOM 3350 C C . SER A 1 423 ? -27.652 16.809 33.053 1.00 44.41 423 SER A C 1
ATOM 3352 O O . SER A 1 423 ? -27.720 15.609 33.417 1.00 44.41 423 SER A O 1
#

pLDDT: mean 85.21, std 13.3, range [35.62, 98.56]

Organism: NCBI:txid878477

Solvent-accessible surface area (backbone atoms only — not comparable to full-atom values): 22494 Å² total; per-residue (Å²): 102,57,48,83,48,89,94,42,54,87,45,46,48,71,62,53,56,60,56,58,60,61,55,51,59,37,51,50,28,57,58,78,33,71,82,44,90,54,36,66,54,53,37,49,52,50,29,51,52,35,47,51,52,28,51,45,46,50,54,42,56,56,57,32,55,49,81,86,83,48,84,48,77,78,50,84,68,44,48,84,90,44,70,68,16,39,53,36,39,50,67,36,67,70,51,36,51,32,53,52,37,44,50,58,22,51,23,51,48,50,36,49,47,52,58,54,49,35,57,75,76,62,53,62,63,80,77,44,39,62,37,40,56,38,9,73,82,38,36,71,60,16,53,52,53,46,55,53,50,51,57,50,44,50,71,76,53,79,52,83,61,42,55,55,53,47,49,50,42,48,50,51,52,49,50,51,49,51,51,52,36,50,43,22,52,49,42,29,45,36,28,72,73,36,71,56,23,57,53,39,80,75,37,66,73,58,45,54,50,45,51,53,50,46,68,76,36,43,91,72,48,59,62,63,66,49,80,44,48,70,54,34,89,30,67,67,43,27,66,22,22,49,48,27,44,26,56,36,33,62,43,48,53,57,72,70,34,71,61,41,55,70,75,36,49,71,57,43,53,53,54,49,52,50,43,52,52,26,52,53,32,27,51,54,16,50,53,53,33,56,78,66,47,61,42,61,62,60,56,52,42,83,92,48,66,59,86,64,53,48,40,86,86,77,53,43,86,48,59,62,69,60,48,53,53,48,42,52,48,48,31,52,50,24,49,52,50,16,51,52,26,46,74,70,66,36,57,63,59,15,47,52,25,47,38,45,22,49,14,52,59,52,14,61,44,48,17,54,52,42,36,67,65,52,38,85,73,15,88,43,75,65,42,39,51,7,44,51,47,42,20,46,52,53,17,39,52,52,28,40,52,49,23,52,53,51,52,73,58,51,84,73,85,72,75,74,81,71,78,76,78,84,126